Protein AF-0000000075972725 (afdb_homodimer)

InterPro domains:
  IPR004045 Glutathione S-transferase, N-terminal [PF13417] (5-80)
  IPR004045 Glutathione S-transferase, N-terminal [PS50404] (1-82)
  IPR004046 Glutathione S-transferase, C-terminal [PF00043] (128-189)
  IPR010987 Glutathione S-transferase, C-terminal-like [PS50405] (88-218)
  IPR036249 Thioredoxin-like superfamily [SSF52833] (1-87)
  IPR036282 Glutathione S-transferase, C-terminal domain superfamily [SSF47616] (81-191)
  IPR040079 Glutathione transferase family [SFLDS00019] (1-216)

pLDDT: mean 97.13, std 4.06, range [59.38, 98.94]

Solvent-accessible surface area (backbone atoms only — not comparable to full-atom values): 22441 Å² total; per-residue (Å²): 128,72,34,34,31,35,28,43,67,48,39,36,47,29,19,16,36,40,31,45,29,42,66,61,71,52,65,67,44,75,38,82,45,51,66,92,77,42,46,37,69,34,70,73,41,32,74,71,34,79,81,43,64,66,24,34,38,34,56,88,95,43,70,45,48,50,36,71,21,43,41,51,27,49,45,63,66,63,41,93,61,46,70,49,60,44,80,53,38,70,63,28,25,44,34,44,25,47,43,49,41,30,51,52,45,47,42,48,40,45,49,63,48,40,42,44,24,71,76,65,67,37,48,65,79,54,70,66,44,52,50,52,40,51,52,46,48,50,51,52,34,58,51,21,60,97,33,74,22,65,66,32,84,52,70,34,57,38,43,34,49,42,46,30,40,47,59,54,40,35,74,78,56,68,41,75,89,80,32,58,52,47,44,53,36,54,51,48,44,60,72,65,42,53,55,29,57,75,24,37,48,52,18,45,53,51,34,47,50,53,51,51,54,28,51,61,59,120,129,73,34,35,32,35,28,43,65,47,37,36,46,27,20,16,36,41,30,46,29,43,67,60,72,52,65,66,45,76,39,82,46,51,64,92,76,43,46,39,70,34,72,73,41,32,73,71,33,79,82,42,64,65,25,33,38,35,56,85,93,42,71,45,50,50,38,72,20,43,41,50,27,50,44,63,66,64,40,93,63,46,69,49,59,43,79,53,38,69,62,28,24,43,33,44,26,49,42,48,40,30,51,51,45,48,41,48,39,44,49,62,48,40,41,46,23,72,76,65,67,36,48,68,78,52,69,65,44,52,51,52,41,50,52,45,46,52,53,52,33,57,51,21,60,95,33,73,21,67,65,32,84,53,70,34,56,38,42,34,50,43,48,31,40,49,59,54,40,35,74,79,56,69,41,74,89,79,30,59,53,47,45,52,36,54,50,48,44,62,72,66,41,53,54,30,57,75,25,37,47,53,18,45,53,49,35,47,51,52,50,51,54,28,51,61,59,121

Nearest PDB structures (foldseek):
  3zmk-assembly2_D  TM=9.705E-01  e=1.429E-19  Anopheles funestus
  4gsn-assembly2_D  TM=9.694E-01  e=3.389E-19  Anopheles gambiae
  3ay8-assembly1_A-2  TM=9.351E-01  e=3.730E-19  Bombyx mori
  9f7k-assembly1_B  TM=9.572E-01  e=1.365E-17  Drosophila melanogaster American nodavirus (ANV) SW-2009a
  7ebt-assembly2_B  TM=9.339E-01  e=1.240E-17  Aedes aegypti

Secondary structure (DSSP, 8-state):
-PEEEEE-TT-HHHHHHHHHHHHHT--EEEEE--TTTTGGGSHHHHHH-TT--S-EEEETTEEEESHHHHHHHHHHHH-SSSSSS--SHHHHHHHHHHHHHIIIIIHHHHHHHHHHHHTS---S--HHHHHHHHHHHHHHHHHHTT-SBTTBSS--HHHHHHHHHHHHHHHHS--TTT-HHHHHHHHHHHHHSTTHIIIIIHHHHHHHHHHHHHHH--/-PEEEEE-TT-HHHHHHHHHHHHHT--EEEEE--TTTTGGGSHHHHHH-TT--S-EEEETTEEEESHHHHHHHHHHHH-SSSSSS--SHHHHHHHHHHHHHIIIIIHHHHHHHHHHHHTS------HHHHHHHHHHHHHHHHHHTT-SBTTBSS--HHHHHHHHHHHHHHHHS--TTT-HHHHHHHHHHHHHSTTHIIIIIHHHHHHHHHHHHHHH--

Organism: Ladona fulva (NCBI:txid123851)

Sequence (436 aa):
MPLDLYYLDASPPVRAVLLAGKALGLEFNLKIVDLFKKEHMSPEYLKLNPQHSVPTLVDDDFTIWDSHAIVGYLVTKYGEDDSLYPKEARARAIVDQRLHFDTGTLFPRLRNITYPLIFLGNPVISNEAKRDVEEAYQYLETFLDGHDWVAGDHITIADFCCVSTTSSLDVLVPTANRFPNISAWLARCQENMVGYAAANQAGLDTFAKVVQSALSKKMPLDLYYLDASPPVRAVLLAGKALGLEFNLKIVDLFKKEHMSPEYLKLNPQHSVPTLVDDDFTIWDSHAIVGYLVTKYGEDDSLYPKEARARAIVDQRLHFDTGTLFPRLRNITYPLIFLGNPVISNEAKRDVEEAYQYLETFLDGHDWVAGDHITIADFCCVSTTSSLDVLVPTANRFPNISAWLARCQENMVGYAAANQAGLDTFAKVVQSALSKK

Foldseek 3Di:
DAKEWEDDLLDLLQLLLLLLCLQLVGDYPYDYQDVVVPSLVDPVNCVLPVVSDDTWIDDPPDIDDDSLVNSVVCCVVRNPDCQQAHPPPVLNVLLVVLSVLLVPQLQVLVCVQCCCLQPVLDLDGDPVSLVSNVVSLVVQLVCQVVELANSHPGHYSSRSNNLSSVLLVCLVHNPPPPRVSVVNSNVVCCPPRRCCCPSRVVSSVVNSVSSVVSNPSD/DAKEWEDDLLDLLQLLLLLLCLQLVHDYDYDYQDVVVPSLVDPVNCVLPVVSDDTWIDDPPDIDDDSLVNSVVCCVVRNPDCQQAHPPPVLNVLLVVLSVLLVPQLQVLVCVQCCCLQPVLDLDGDPVSLVSNVVSLVVQLVCQVVELANSHPGHYSSRSNNLSSVLLVCLVHNPPPPRVSVVNSNVCCCVPRRCCCPSRVVSSVVNSVSSVVSNPSD

Radius of gyration: 20.85 Å; Cα contacts (8 Å, |Δi|>4): 727; chains: 2; bounding box: 53×58×51 Å

Structure (mmCIF, N/CA/C/O backbone):
data_AF-0000000075972725-model_v1
#
loop_
_entity.id
_entity.type
_entity.pdbx_description
1 polymer 'Glutathione transferase'
#
loop_
_atom_site.group_PDB
_atom_site.id
_atom_site.type_symbol
_atom_site.label_atom_id
_atom_site.label_alt_id
_atom_site.label_comp_id
_atom_site.label_asym_id
_atom_site.label_entity_id
_atom_site.label_seq_id
_atom_site.pdbx_PDB_ins_code
_atom_site.Cartn_x
_atom_site.Cartn_y
_atom_site.Cartn_z
_atom_site.occupancy
_atom_site.B_iso_or_equiv
_atom_site.auth_seq_id
_atom_site.auth_comp_id
_atom_site.auth_asym_id
_atom_site.auth_atom_id
_atom_site.pdbx_PDB_model_num
ATOM 1 N N . MET A 1 1 ? -8.672 -27.516 10.047 1 67.25 1 MET A N 1
ATOM 2 C CA . MET A 1 1 ? -9.086 -26.609 11.109 1 67.25 1 MET A CA 1
ATOM 3 C C . MET A 1 1 ? -9.516 -25.25 10.539 1 67.25 1 MET A C 1
ATOM 5 O O . MET A 1 1 ? -9.008 -24.828 9.5 1 67.25 1 MET A O 1
ATOM 9 N N . PRO A 1 2 ? -10.594 -24.641 11.156 1 82.44 2 PRO A N 1
ATOM 10 C CA . PRO A 1 2 ? -11.07 -23.406 10.531 1 82.44 2 PRO A CA 1
ATOM 11 C C . PRO A 1 2 ? -10.039 -22.281 10.602 1 82.44 2 PRO A C 1
ATOM 13 O O . PRO A 1 2 ? -9.172 -22.281 11.484 1 82.44 2 PRO A O 1
ATOM 16 N N . LEU A 1 3 ? -9.828 -21.438 9.586 1 96.81 3 LEU A N 1
ATOM 17 C CA . LEU A 1 3 ? -9.07 -20.188 9.555 1 96.81 3 LEU A CA 1
ATOM 18 C C . LEU A 1 3 ? -9.656 -19.172 10.531 1 96.81 3 LEU A C 1
ATOM 20 O O . LEU A 1 3 ? -10.844 -18.828 10.445 1 96.81 3 LEU A O 1
ATOM 24 N N . ASP A 1 4 ? -8.852 -18.719 11.531 1 98.62 4 ASP A N 1
ATOM 25 C CA . ASP A 1 4 ? -9.328 -17.641 12.391 1 98.62 4 ASP A CA 1
ATOM 26 C C . ASP A 1 4 ? -9.156 -16.281 11.719 1 98.62 4 ASP A C 1
ATOM 28 O O . ASP A 1 4 ? -8.094 -15.977 11.18 1 98.62 4 ASP A O 1
ATOM 32 N N . LEU A 1 5 ? -10.203 -15.523 11.742 1 98.75 5 LEU A N 1
ATOM 33 C CA . LEU A 1 5 ? -10.156 -14.156 11.242 1 98.75 5 LEU A CA 1
ATOM 34 C C . LEU A 1 5 ? -10.609 -13.164 12.305 1 98.75 5 LEU A C 1
ATOM 36 O O . LEU A 1 5 ? -11.773 -13.188 12.719 1 98.75 5 LEU A O 1
ATOM 40 N N . TYR A 1 6 ? -9.688 -12.406 12.828 1 98.81 6 TYR A N 1
ATOM 41 C CA . TYR A 1 6 ? -10.016 -11.289 13.703 1 98.81 6 TYR A CA 1
ATOM 42 C C . TYR A 1 6 ? -10.57 -10.117 12.898 1 98.81 6 TYR A C 1
ATOM 44 O O . TYR A 1 6 ? -9.93 -9.641 11.961 1 98.81 6 TYR A O 1
ATOM 52 N N . TYR A 1 7 ? -11.781 -9.68 13.266 1 98.12 7 TYR A N 1
ATOM 53 C CA . TYR A 1 7 ? -12.484 -8.82 12.32 1 98.12 7 TYR A CA 1
ATOM 54 C C . TYR A 1 7 ? -13.375 -7.82 13.055 1 98.12 7 TYR A C 1
ATOM 56 O O . TYR A 1 7 ? -13.609 -7.961 14.258 1 98.12 7 TYR A O 1
ATOM 64 N N . LEU A 1 8 ? -13.711 -6.809 12.375 1 97.69 8 LEU A N 1
ATOM 65 C CA . LEU A 1 8 ? -14.828 -5.906 12.641 1 97.69 8 LEU A CA 1
ATOM 66 C C . LEU A 1 8 ? -15.695 -5.727 11.398 1 97.69 8 LEU A C 1
ATOM 68 O O . LEU A 1 8 ? -15.195 -5.324 10.344 1 97.69 8 LEU A O 1
ATOM 72 N N . ASP A 1 9 ? -16.938 -5.996 11.406 1 94.31 9 ASP A N 1
ATOM 73 C CA . ASP A 1 9 ? -17.828 -6.172 10.273 1 94.31 9 ASP A CA 1
ATOM 74 C C . ASP A 1 9 ? -17.812 -4.949 9.359 1 94.31 9 ASP A C 1
ATOM 76 O O . ASP A 1 9 ? -17.844 -5.086 8.133 1 94.31 9 ASP A O 1
ATOM 80 N N . ALA A 1 10 ? -17.766 -3.744 9.953 1 96.81 10 ALA A N 1
ATOM 81 C CA . ALA A 1 10 ? -17.891 -2.5 9.203 1 96.81 10 ALA A CA 1
ATOM 82 C C . ALA A 1 10 ? -16.594 -2.184 8.461 1 96.81 10 ALA A C 1
ATOM 84 O O . ALA A 1 10 ? -16.562 -1.322 7.578 1 96.81 10 ALA A O 1
ATOM 85 N N . SER A 1 11 ? -15.516 -2.854 8.852 1 97.88 11 SER A N 1
ATOM 86 C CA . SER A 1 11 ? -14.188 -2.535 8.336 1 97.88 11 SER A CA 1
ATOM 87 C C . SER A 1 11 ? -14.062 -2.926 6.867 1 97.88 11 SER A C 1
ATOM 89 O O . SER A 1 11 ? -14.188 -4.102 6.52 1 97.88 11 SER A O 1
ATOM 91 N N . PRO A 1 12 ? -13.719 -1.984 5.988 1 98.69 12 PRO A N 1
ATOM 92 C CA . PRO A 1 12 ? -13.562 -2.305 4.566 1 98.69 12 PRO A CA 1
ATOM 93 C C . PRO A 1 12 ? -12.453 -3.326 4.312 1 98.69 12 PRO A C 1
ATOM 95 O O . PRO A 1 12 ? -12.656 -4.285 3.561 1 98.69 12 PRO A O 1
ATOM 98 N N . PRO A 1 13 ? -11.281 -3.236 4.98 1 98.81 13 PRO A N 1
ATOM 99 C CA . PRO A 1 13 ? -10.258 -4.262 4.781 1 98.81 13 PRO A CA 1
ATOM 100 C C . PRO A 1 13 ? -10.734 -5.656 5.18 1 98.81 13 PRO A C 1
ATOM 102 O O . PRO A 1 13 ? -10.359 -6.648 4.547 1 98.81 13 PRO A O 1
ATOM 105 N N . VAL A 1 14 ? -11.547 -5.758 6.219 1 98.81 14 VAL A N 1
ATOM 106 C CA . VAL A 1 14 ? -12.102 -7.043 6.625 1 98.81 14 VAL A CA 1
ATOM 107 C C . VAL A 1 14 ? -13.008 -7.59 5.527 1 98.81 14 VAL A C 1
ATOM 109 O O . VAL A 1 14 ? -12.922 -8.766 5.168 1 98.81 14 VAL A O 1
ATOM 112 N N . ARG A 1 15 ? -13.828 -6.758 4.98 1 98.94 15 ARG A N 1
ATOM 113 C CA . ARG A 1 15 ? -14.789 -7.172 3.963 1 98.94 15 ARG A CA 1
ATOM 114 C C . ARG A 1 15 ? -14.078 -7.66 2.703 1 98.94 15 ARG A C 1
ATOM 116 O O . ARG A 1 15 ? -14.555 -8.57 2.025 1 98.94 15 ARG A O 1
ATOM 123 N N . ALA A 1 16 ? -12.953 -7.066 2.363 1 98.94 16 ALA A N 1
ATOM 124 C CA . ALA A 1 16 ? -12.141 -7.57 1.256 1 98.94 16 ALA A CA 1
ATOM 125 C C . ALA A 1 16 ? -11.742 -9.023 1.483 1 98.94 16 ALA A C 1
ATOM 127 O O . ALA A 1 16 ? -11.828 -9.852 0.57 1 98.94 16 ALA A O 1
ATOM 128 N N . VAL A 1 17 ? -11.312 -9.367 2.705 1 98.94 17 VAL A N 1
ATOM 129 C CA . VAL A 1 17 ? -10.875 -10.719 3.041 1 98.94 17 VAL A CA 1
ATOM 130 C C . VAL A 1 17 ? -12.062 -11.672 3.023 1 98.94 17 VAL A C 1
ATOM 132 O O . VAL A 1 17 ? -11.953 -12.805 2.559 1 98.94 17 VAL A O 1
ATOM 135 N N . LEU A 1 18 ? -13.203 -11.195 3.504 1 98.88 18 LEU A N 1
ATOM 136 C CA . LEU A 1 18 ? -14.414 -12.023 3.479 1 98.88 18 LEU A CA 1
ATOM 137 C C . LEU A 1 18 ? -14.828 -12.336 2.045 1 98.88 18 LEU A C 1
ATOM 139 O O . LEU A 1 18 ? -15.227 -13.461 1.741 1 98.88 18 LEU A O 1
ATOM 143 N N . LEU A 1 19 ? -14.734 -11.359 1.144 1 98.88 19 LEU A N 1
ATOM 144 C CA . LEU A 1 19 ? -15.039 -11.586 -0.266 1 98.88 19 LEU A CA 1
ATOM 145 C C . LEU A 1 19 ? -14.109 -12.648 -0.854 1 98.88 19 LEU A C 1
ATOM 147 O O . LEU A 1 19 ? -14.57 -13.539 -1.568 1 98.88 19 LEU A O 1
ATOM 151 N N . ALA A 1 20 ? -12.828 -12.539 -0.563 1 98.81 20 ALA A N 1
ATOM 152 C CA . ALA A 1 20 ? -11.875 -13.547 -1.026 1 98.81 20 ALA A CA 1
ATOM 153 C C . ALA A 1 20 ? -12.234 -14.93 -0.493 1 98.81 20 ALA A C 1
ATOM 155 O O . ALA A 1 20 ? -12.18 -15.914 -1.228 1 98.81 20 ALA A O 1
ATOM 156 N N . GLY A 1 21 ? -12.578 -14.984 0.821 1 98.38 21 GLY A N 1
ATOM 157 C CA . GLY A 1 21 ? -12.992 -16.25 1.402 1 98.38 21 GLY A CA 1
ATOM 158 C C . GLY A 1 21 ? -14.172 -16.891 0.681 1 98.38 21 GLY A C 1
ATOM 159 O O . GLY A 1 21 ? -14.156 -18.078 0.386 1 98.38 21 GLY A O 1
ATOM 160 N N . LYS A 1 22 ? -15.156 -16.094 0.387 1 98.56 22 LYS A N 1
ATOM 161 C CA . LYS A 1 22 ? -16.328 -16.594 -0.325 1 98.56 22 LYS A CA 1
ATOM 162 C C . LYS A 1 22 ? -15.945 -17.109 -1.705 1 98.56 22 LYS A C 1
ATOM 164 O O . LYS A 1 22 ? -16.391 -18.188 -2.105 1 98.56 22 LYS A O 1
ATOM 169 N N . ALA A 1 23 ? -15.164 -16.406 -2.395 1 98.5 23 ALA A N 1
ATOM 170 C CA . ALA A 1 23 ? -14.742 -16.797 -3.736 1 98.5 23 ALA A CA 1
ATOM 171 C C . ALA A 1 23 ? -14 -18.125 -3.711 1 98.5 23 ALA A C 1
ATOM 173 O O . ALA A 1 23 ? -14.07 -18.906 -4.668 1 98.5 23 ALA A O 1
ATOM 174 N N . LEU A 1 24 ? -13.312 -18.406 -2.631 1 98.19 24 LEU A N 1
ATOM 175 C CA . LEU A 1 24 ? -12.461 -19.594 -2.523 1 98.19 24 LEU A CA 1
ATOM 176 C C . LEU A 1 24 ? -13.195 -20.719 -1.825 1 98.19 24 LEU A C 1
ATOM 178 O O . LEU A 1 24 ? -12.656 -21.828 -1.678 1 98.19 24 LEU A O 1
ATOM 182 N N . GLY A 1 25 ? -14.398 -20.438 -1.362 1 97.38 25 GLY A N 1
ATOM 183 C CA . GLY A 1 25 ? -15.156 -21.438 -0.629 1 97.38 25 GLY A CA 1
ATOM 184 C C . GLY A 1 25 ? -14.602 -21.703 0.756 1 97.38 25 GLY A C 1
ATOM 185 O O . GLY A 1 25 ? -14.703 -22.828 1.261 1 97.38 25 GLY A O 1
ATOM 186 N N . LEU A 1 26 ? -13.992 -20.703 1.381 1 97.75 26 LEU A N 1
ATOM 187 C CA . LEU A 1 26 ? -13.391 -20.859 2.699 1 97.75 26 LEU A CA 1
ATOM 188 C C . LEU A 1 26 ? -14.336 -20.391 3.793 1 97.75 26 LEU A C 1
ATOM 190 O O . LEU A 1 26 ? -15.102 -19.453 3.59 1 97.75 26 LEU A O 1
ATOM 194 N N . GLU A 1 27 ? -14.289 -21 4.887 1 95.44 27 GLU A N 1
ATOM 195 C CA . GLU A 1 27 ? -15 -20.594 6.09 1 95.44 27 GLU A CA 1
ATOM 196 C C . GLU A 1 27 ? -14.039 -20.094 7.16 1 95.44 27 GLU A C 1
ATOM 198 O O . GLU A 1 27 ? -12.984 -20.688 7.391 1 95.44 27 GLU A O 1
ATOM 203 N N . PHE A 1 28 ? -14.414 -19 7.734 1 98.12 28 PHE A N 1
ATOM 204 C CA . PHE A 1 28 ? -13.586 -18.406 8.781 1 98.12 28 PHE A CA 1
ATOM 205 C C . PHE A 1 28 ? -14.227 -18.609 10.148 1 98.12 28 PHE A C 1
ATOM 207 O O . PHE A 1 28 ? -15.453 -18.562 10.281 1 98.12 28 PHE A O 1
ATOM 214 N N . ASN A 1 29 ? -13.43 -18.938 11.078 1 98.38 29 ASN A N 1
ATOM 215 C CA . ASN A 1 29 ? -13.797 -18.719 12.477 1 98.38 29 ASN A CA 1
ATOM 216 C C . ASN A 1 29 ? -13.617 -17.266 12.875 1 98.38 29 ASN A C 1
ATOM 218 O O . ASN A 1 29 ? -12.5 -16.812 13.141 1 98.38 29 ASN A O 1
ATOM 222 N N . LEU A 1 30 ? -14.719 -16.531 12.922 1 97.94 30 LEU A N 1
ATOM 223 C CA . LEU A 1 30 ? -14.68 -15.078 13.094 1 97.94 30 LEU A CA 1
ATOM 224 C C . LEU A 1 30 ? -14.508 -14.711 14.57 1 97.94 30 LEU A C 1
ATOM 226 O O . LEU A 1 30 ? -15.234 -15.219 15.43 1 97.94 30 LEU A O 1
ATOM 230 N N . LYS A 1 31 ? -13.562 -13.883 14.859 1 98 31 LYS A N 1
ATOM 231 C CA . LYS A 1 31 ? -13.273 -13.359 16.188 1 98 31 LYS A CA 1
ATOM 232 C C . LYS A 1 31 ? -13.375 -11.844 16.219 1 98 31 LYS A C 1
ATOM 234 O O . LYS A 1 31 ? -12.484 -11.148 15.719 1 98 31 LYS A O 1
ATOM 239 N N . ILE A 1 32 ? -14.32 -11.344 16.891 1 97.94 32 ILE A N 1
ATOM 240 C CA . ILE A 1 32 ? -14.609 -9.914 16.859 1 97.94 32 ILE A CA 1
ATOM 241 C C . ILE A 1 32 ? -13.539 -9.148 17.641 1 97.94 32 ILE A C 1
ATOM 243 O O . ILE A 1 32 ? -13.102 -9.609 18.703 1 97.94 32 ILE A O 1
ATOM 247 N N . VAL A 1 33 ? -13.031 -8.109 17.094 1 98 33 VAL A N 1
ATOM 248 C CA . VAL A 1 33 ? -12.18 -7.121 17.75 1 98 33 VAL A CA 1
ATOM 249 C C . VAL A 1 33 ? -12.891 -5.77 17.797 1 98 33 VAL A C 1
ATOM 251 O O . VAL A 1 33 ? -13.016 -5.094 16.766 1 98 33 VAL A O 1
ATOM 254 N N . ASP A 1 34 ? -13.367 -5.332 18.984 1 95 34 ASP A N 1
ATOM 255 C CA . ASP A 1 34 ? -14.055 -4.051 19.141 1 95 34 ASP A CA 1
ATOM 256 C C . ASP A 1 34 ? -13.055 -2.898 19.203 1 95 34 ASP A C 1
ATOM 258 O O . ASP A 1 34 ? -12.453 -2.648 20.25 1 95 34 ASP A O 1
ATOM 262 N N . LEU A 1 35 ? -12.945 -2.148 18.156 1 93.31 35 LEU A N 1
ATOM 263 C CA . LEU A 1 35 ? -11.984 -1.059 18.078 1 93.31 35 LEU A CA 1
ATOM 264 C C . LEU A 1 35 ? -12.414 0.11 18.969 1 93.31 35 LEU A C 1
ATOM 266 O O . LEU A 1 35 ? -11.57 0.876 19.438 1 93.31 35 LEU A O 1
ATOM 270 N N . PHE A 1 36 ? -13.719 0.33 19.172 1 89.38 36 PHE A N 1
ATOM 271 C CA . PHE A 1 36 ? -14.219 1.413 20.016 1 89.38 36 PHE A CA 1
ATOM 272 C C . PHE A 1 36 ? -13.875 1.17 21.469 1 89.38 36 PHE A C 1
ATOM 274 O O . PHE A 1 36 ? -13.688 2.117 22.234 1 89.38 36 PHE A O 1
ATOM 281 N N . LYS A 1 37 ? -13.773 -0.062 21.844 1 94.75 37 LYS A N 1
ATOM 282 C CA . LYS A 1 37 ? -13.352 -0.427 23.188 1 94.75 37 LYS A CA 1
ATOM 283 C C . LYS A 1 37 ? -11.844 -0.648 23.25 1 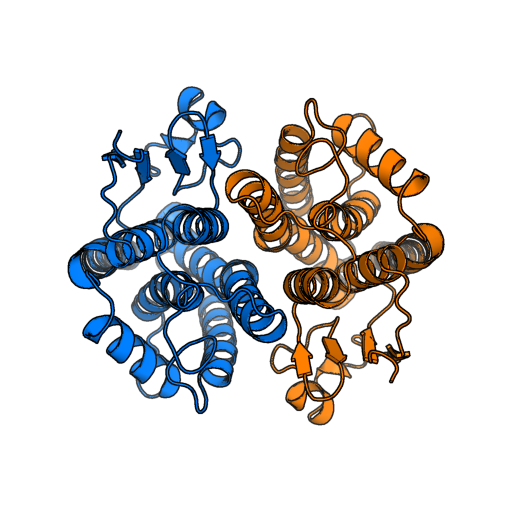94.75 37 LYS A C 1
ATOM 285 O O . LYS A 1 37 ? -11.328 -1.123 24.266 1 94.75 37 LYS A O 1
ATOM 290 N N . LYS A 1 38 ? -11.133 -0.476 22.156 1 96.12 38 LYS A N 1
ATOM 291 C CA . LYS A 1 38 ? -9.68 -0.538 22.031 1 96.12 38 LYS A CA 1
ATOM 292 C C . LYS A 1 38 ? -9.164 -1.956 22.266 1 96.12 38 LYS A C 1
ATOM 294 O O . LYS A 1 38 ? -8.07 -2.148 22.797 1 96.12 38 LYS A O 1
ATOM 299 N N . GLU A 1 39 ? -9.953 -2.912 21.922 1 97.81 39 GLU A N 1
ATOM 300 C CA . GLU A 1 39 ? -9.531 -4.301 22.062 1 97.81 39 GLU A CA 1
ATOM 301 C C . GLU A 1 39 ? -8.305 -4.602 21.203 1 97.81 39 GLU A C 1
ATOM 303 O O . GLU A 1 39 ? -7.512 -5.48 21.547 1 97.81 39 GLU A O 1
ATOM 308 N N . HIS A 1 40 ? -8.133 -3.848 20.125 1 97.56 40 HIS A N 1
ATOM 309 C CA . HIS A 1 40 ? -6.992 -4.023 19.234 1 97.56 40 HIS A CA 1
ATOM 310 C C . HIS A 1 40 ? -5.703 -3.535 19.891 1 97.56 40 HIS A C 1
ATOM 312 O O . HIS A 1 40 ? -4.609 -3.793 19.375 1 97.56 40 HIS A O 1
ATOM 318 N N . MET A 1 41 ? -5.836 -2.922 21.062 1 97.62 41 MET A N 1
ATOM 319 C CA . MET A 1 41 ? -4.66 -2.406 21.75 1 97.62 41 MET A CA 1
ATOM 320 C C . MET A 1 41 ? -4.301 -3.289 22.938 1 97.62 41 MET A C 1
ATOM 322 O O . MET A 1 41 ? -3.33 -3.014 23.656 1 97.62 41 MET A O 1
ATOM 326 N N . SER A 1 42 ? -5.051 -4.324 23.188 1 97.94 42 SER A N 1
ATOM 327 C CA . SER A 1 42 ? -4.73 -5.227 24.297 1 97.94 42 SER A CA 1
ATOM 328 C C . SER A 1 42 ? -3.391 -5.918 24.062 1 97.94 42 SER A C 1
ATOM 330 O O . SER A 1 42 ? -2.998 -6.168 22.922 1 97.94 42 SER A O 1
ATOM 332 N N . PRO A 1 43 ? -2.695 -6.266 25.141 1 97.62 43 PRO A N 1
ATOM 333 C CA . PRO A 1 43 ? -1.425 -6.98 25 1 97.62 43 PRO A CA 1
ATOM 334 C C . PRO A 1 43 ? -1.563 -8.281 24.219 1 97.62 43 PRO A C 1
ATOM 336 O O . PRO A 1 43 ? -0.669 -8.633 23.438 1 97.62 43 PRO A O 1
ATOM 339 N N . GLU A 1 44 ? -2.631 -8.93 24.438 1 97.25 44 GLU A N 1
ATOM 340 C CA . GLU A 1 44 ? -2.867 -10.188 23.734 1 97.25 44 GLU A CA 1
ATOM 341 C C . GLU A 1 44 ? -2.979 -9.969 22.234 1 97.25 44 GLU A C 1
ATOM 343 O O . GLU A 1 44 ? -2.398 -10.727 21.453 1 97.25 44 GLU A O 1
ATOM 348 N N . TYR A 1 45 ? -3.727 -8.961 21.797 1 98.31 45 TYR A N 1
ATOM 349 C CA . TYR A 1 45 ? -3.893 -8.703 20.375 1 98.31 45 TYR A CA 1
ATOM 350 C C . TYR A 1 45 ? -2.605 -8.164 19.766 1 98.31 45 TYR A C 1
ATOM 352 O O . TYR A 1 45 ? -2.26 -8.492 18.625 1 98.31 45 TYR A O 1
ATOM 360 N N . LEU A 1 46 ? -1.884 -7.332 20.531 1 97.62 46 LEU A N 1
ATOM 361 C CA . LEU A 1 46 ? -0.642 -6.742 20.047 1 97.62 46 LEU A CA 1
ATOM 362 C C . LEU A 1 46 ? 0.415 -7.816 19.812 1 97.62 46 LEU A C 1
ATOM 364 O O . LEU A 1 46 ? 1.281 -7.66 18.953 1 97.62 46 LEU A O 1
ATOM 368 N N . LYS A 1 47 ? 0.344 -8.914 20.5 1 96.25 47 LYS A N 1
ATOM 369 C CA . LYS A 1 47 ? 1.235 -10.047 20.266 1 96.25 47 LYS A CA 1
ATOM 370 C C . LYS A 1 47 ? 0.927 -10.711 18.922 1 96.25 47 LYS A C 1
ATOM 372 O O . LYS A 1 47 ? 1.821 -11.266 18.281 1 96.25 47 LYS A O 1
ATOM 377 N N . LEU A 1 48 ? -0.346 -10.641 18.547 1 96.81 48 LEU A N 1
ATOM 378 C CA . LEU A 1 48 ? -0.786 -11.227 17.281 1 96.81 48 LEU A CA 1
ATOM 379 C C . LEU A 1 48 ? -0.459 -10.312 16.109 1 96.81 48 LEU A C 1
ATOM 381 O O . LEU A 1 48 ? 0.053 -10.766 15.094 1 96.81 48 LEU A O 1
ATOM 385 N N . ASN A 1 49 ? -0.736 -9.062 16.312 1 98.31 49 ASN A N 1
ATOM 386 C CA . ASN A 1 49 ? -0.555 -8.031 15.297 1 98.31 49 ASN A CA 1
ATOM 387 C C . ASN A 1 49 ? -0.02 -6.734 15.898 1 98.31 49 ASN A C 1
ATOM 389 O O . ASN A 1 49 ? -0.795 -5.863 16.297 1 98.31 49 ASN A O 1
ATOM 393 N N . PRO A 1 50 ? 1.288 -6.535 15.805 1 97.69 50 PRO A N 1
ATOM 394 C CA . PRO A 1 50 ? 1.903 -5.355 16.422 1 97.69 50 PRO A CA 1
ATOM 395 C C . PRO A 1 50 ? 1.435 -4.047 15.789 1 97.69 50 PRO A C 1
ATOM 397 O O . PRO A 1 50 ? 1.586 -2.98 16.391 1 97.69 50 PRO A O 1
ATOM 400 N N . GLN A 1 51 ? 0.856 -4.121 14.594 1 98.12 51 GLN A N 1
ATOM 401 C CA . GLN A 1 51 ? 0.328 -2.914 13.961 1 98.12 51 GLN A CA 1
ATOM 402 C C . GLN A 1 51 ? -1.111 -2.652 14.398 1 98.12 51 GLN A C 1
ATOM 404 O O . GLN A 1 51 ? -1.703 -1.638 14.023 1 98.12 51 GLN A O 1
ATOM 409 N N . HIS A 1 52 ? -1.703 -3.578 15.156 1 98.06 52 HIS A N 1
ATOM 410 C CA . HIS A 1 52 ? -2.951 -3.42 15.898 1 98.06 52 HIS A CA 1
ATOM 411 C C . HIS A 1 52 ? -4.102 -3.066 14.961 1 98.06 52 HIS A C 1
ATOM 413 O O . HIS A 1 52 ? -4.922 -2.201 15.281 1 98.06 52 HIS A O 1
ATOM 419 N N . SER A 1 53 ? -4.078 -3.59 13.766 1 97.44 53 SER A N 1
ATOM 420 C CA . SER A 1 53 ? -5.148 -3.377 12.805 1 97.44 53 SER A CA 1
ATOM 421 C C . SER A 1 53 ? -6.02 -4.621 12.656 1 97.44 53 SER A C 1
ATOM 423 O O . SER A 1 53 ? -5.727 -5.664 13.25 1 97.44 53 SER A O 1
ATOM 425 N N . VAL A 1 54 ? -7.125 -4.527 12.07 1 98.12 54 VAL A N 1
ATOM 426 C CA . VAL A 1 54 ? -7.91 -5.629 11.523 1 98.12 54 VAL A CA 1
ATOM 427 C C . VAL A 1 54 ? -8 -5.496 10.008 1 98.12 54 VAL A C 1
ATOM 429 O O . VAL A 1 54 ? -7.945 -4.387 9.469 1 98.12 54 VAL A O 1
ATOM 432 N N . PRO A 1 55 ? -8.109 -6.605 9.281 1 98.69 55 PRO A N 1
ATOM 433 C CA . PRO A 1 55 ? -8.18 -8 9.711 1 98.69 55 PRO A CA 1
ATOM 434 C C . PRO A 1 55 ? -6.824 -8.57 10.109 1 98.69 55 PRO A C 1
ATOM 436 O O . PRO A 1 55 ? -5.785 -8.047 9.688 1 98.69 55 PRO A O 1
ATOM 439 N N . THR A 1 56 ? -6.82 -9.539 10.969 1 98.88 56 THR A N 1
ATOM 440 C CA . THR A 1 56 ? -5.703 -10.445 11.234 1 98.88 56 THR A CA 1
ATOM 441 C C . THR A 1 56 ? -6.125 -11.898 11.031 1 98.88 56 THR A C 1
ATOM 443 O O . THR A 1 56 ? -7.137 -12.336 11.578 1 98.88 56 THR A O 1
ATOM 446 N N . LEU A 1 57 ? -5.414 -12.625 10.203 1 98.88 57 LEU A N 1
ATOM 447 C CA . LEU A 1 57 ? -5.695 -14.031 9.914 1 98.88 57 LEU A CA 1
ATOM 448 C C . LEU A 1 57 ? -4.727 -14.945 10.656 1 98.88 57 LEU A C 1
ATOM 450 O O . LEU A 1 57 ? -3.521 -14.68 10.695 1 98.88 57 LEU A O 1
ATOM 454 N N . VAL A 1 58 ? -5.238 -15.953 11.289 1 98.62 58 VAL A N 1
ATOM 455 C CA . VAL A 1 58 ? -4.438 -17.031 11.867 1 98.62 58 VAL A CA 1
ATOM 456 C C . VAL A 1 58 ? -4.766 -18.344 11.172 1 98.62 58 VAL A C 1
ATOM 458 O O . VAL A 1 58 ? -5.898 -18.828 11.242 1 98.62 58 VAL A O 1
ATOM 461 N N . ASP A 1 59 ? -3.875 -18.859 10.414 1 98.06 59 ASP A N 1
ATOM 462 C CA . ASP A 1 59 ? -3.932 -20.156 9.742 1 98.06 59 ASP A CA 1
ATOM 463 C C . ASP A 1 59 ? -2.93 -21.141 10.352 1 98.06 59 ASP A C 1
ATOM 465 O O . ASP A 1 59 ? -1.779 -21.203 9.914 1 98.06 59 ASP A O 1
ATOM 469 N N . ASP A 1 60 ? -3.377 -21.906 11.312 1 95.06 60 ASP A N 1
ATOM 470 C CA . ASP A 1 60 ? -2.512 -22.781 12.102 1 95.06 60 ASP A CA 1
ATOM 471 C C . ASP A 1 60 ? -1.424 -21.984 12.812 1 95.06 60 ASP A C 1
ATOM 473 O O . ASP A 1 60 ? -1.723 -21.125 13.648 1 95.06 60 ASP A O 1
ATOM 477 N N . ASP A 1 61 ? -0.198 -22.141 12.422 1 95.88 61 ASP A N 1
ATOM 478 C CA . ASP A 1 61 ? 0.909 -21.484 13.117 1 95.88 61 ASP A CA 1
ATOM 479 C C . ASP A 1 61 ? 1.344 -20.219 12.383 1 95.88 61 ASP A C 1
ATOM 481 O O . ASP A 1 61 ? 2.393 -19.641 12.695 1 95.88 61 ASP A O 1
ATOM 485 N N . PHE A 1 62 ? 0.517 -19.859 11.477 1 97.75 62 PHE A N 1
ATOM 486 C CA . PHE A 1 62 ? 0.854 -18.688 10.664 1 97.75 62 PHE A CA 1
ATOM 487 C C . PHE A 1 62 ? -0.129 -17.547 10.914 1 97.75 62 PHE A C 1
ATOM 489 O O . PHE A 1 62 ? -1.342 -17.734 10.789 1 97.75 62 PHE A O 1
ATOM 496 N N . THR A 1 63 ? 0.385 -16.344 11.352 1 98.44 63 THR A N 1
ATOM 497 C CA . THR A 1 63 ? -0.411 -15.133 11.547 1 98.44 63 THR A CA 1
ATOM 498 C C . THR A 1 63 ? -0.02 -14.055 10.539 1 98.44 63 THR A C 1
ATOM 500 O O . THR A 1 63 ? 1.166 -13.781 10.344 1 98.44 63 THR A O 1
ATOM 503 N N . ILE A 1 64 ? -0.991 -13.516 9.906 1 98.62 64 ILE A N 1
ATOM 504 C CA . ILE A 1 64 ? -0.706 -12.484 8.914 1 98.62 64 ILE A CA 1
ATOM 505 C C . ILE A 1 64 ? -1.779 -11.398 8.969 1 98.62 64 ILE A C 1
ATOM 507 O O . ILE A 1 64 ? -2.955 -11.695 9.195 1 98.62 64 ILE A O 1
ATOM 511 N N . TRP A 1 65 ? -1.277 -10.188 8.93 1 98.06 65 TRP A N 1
ATOM 512 C CA . TRP A 1 65 ? -2.141 -9.023 8.766 1 98.06 65 TRP A CA 1
ATOM 513 C C . TRP A 1 65 ? -1.742 -8.219 7.535 1 98.06 65 TRP A C 1
ATOM 515 O O . TRP A 1 65 ? -0.768 -8.547 6.859 1 98.06 65 TRP A O 1
ATOM 525 N N . ASP A 1 66 ? -2.525 -7.156 7.414 1 95.44 66 ASP A N 1
ATOM 526 C CA . ASP A 1 66 ? -2.777 -6.352 6.223 1 95.44 66 ASP A CA 1
ATOM 527 C C . ASP A 1 66 ? -3.75 -7.051 5.281 1 95.44 66 ASP A C 1
ATOM 529 O O . ASP A 1 66 ? -3.492 -8.172 4.836 1 95.44 66 ASP A O 1
ATOM 533 N N . SER A 1 67 ? -4.859 -6.527 4.887 1 98.81 67 SER A N 1
ATOM 534 C CA . SER A 1 67 ? -5.902 -7.176 4.098 1 98.81 67 SER A CA 1
ATOM 535 C C . SER A 1 67 ? -5.383 -7.586 2.723 1 98.81 67 SER A C 1
ATOM 537 O O . SER A 1 67 ? -5.715 -8.664 2.225 1 98.81 67 SER A O 1
ATOM 539 N N . HIS A 1 68 ? -4.516 -6.812 2.119 1 98.88 68 HIS A N 1
ATOM 540 C CA . HIS A 1 68 ? -4 -7.098 0.785 1 98.88 68 HIS A CA 1
ATOM 541 C C . HIS A 1 68 ? -3.078 -8.312 0.797 1 98.88 68 HIS A C 1
ATOM 543 O O . HIS A 1 68 ? -3.129 -9.148 -0.112 1 98.88 68 HIS A O 1
ATOM 549 N N . ALA A 1 69 ? -2.227 -8.438 1.858 1 98.81 69 ALA A N 1
ATOM 550 C CA . ALA A 1 69 ? -1.375 -9.617 2.012 1 98.81 69 ALA A CA 1
ATOM 551 C C . ALA A 1 69 ? -2.205 -10.859 2.305 1 98.81 69 ALA A C 1
ATOM 553 O O . ALA A 1 69 ? -1.912 -11.945 1.796 1 98.81 69 ALA A O 1
ATOM 554 N N . ILE A 1 70 ? -3.252 -10.727 3.123 1 98.94 70 ILE A N 1
ATOM 555 C CA . ILE A 1 70 ? -4.102 -11.852 3.496 1 98.94 70 ILE A CA 1
ATOM 556 C C . ILE A 1 70 ? -4.789 -12.414 2.252 1 98.94 70 ILE A C 1
ATOM 558 O O . ILE A 1 70 ? -4.789 -13.633 2.031 1 98.94 70 ILE A O 1
ATOM 562 N N . VAL A 1 71 ? -5.391 -11.531 1.421 1 98.88 71 VAL A N 1
ATOM 563 C CA . VAL A 1 71 ? -6.121 -12.008 0.253 1 98.88 71 VAL A CA 1
ATOM 564 C C . VAL A 1 71 ? -5.16 -12.711 -0.708 1 98.88 71 VAL A C 1
ATOM 566 O O . VAL A 1 71 ? -5.5 -13.742 -1.29 1 98.88 71 VAL A O 1
ATOM 569 N N . GLY A 1 72 ? -3.961 -12.125 -0.873 1 98.75 72 GLY A N 1
ATOM 570 C CA . GLY A 1 72 ? -2.955 -12.789 -1.683 1 98.75 72 GLY A CA 1
ATOM 571 C C . GLY A 1 72 ? -2.564 -14.156 -1.145 1 98.75 72 GLY A C 1
ATOM 572 O O . GLY A 1 72 ? -2.443 -15.117 -1.906 1 98.75 72 GLY A O 1
ATOM 573 N N . TYR A 1 73 ? -2.365 -14.273 0.171 1 98.81 73 TYR A N 1
ATOM 574 C CA . TYR A 1 73 ? -2.021 -15.531 0.833 1 98.81 73 TYR A CA 1
ATOM 575 C C . TYR A 1 73 ? -3.098 -16.578 0.6 1 98.81 73 TYR A C 1
ATOM 577 O O . TYR A 1 73 ? -2.799 -17.703 0.188 1 98.81 73 TYR A O 1
ATOM 585 N N . LEU A 1 74 ? -4.359 -16.219 0.782 1 98.75 74 LEU A N 1
ATOM 586 C CA . LEU A 1 74 ? -5.48 -17.141 0.676 1 98.75 74 LEU A CA 1
ATOM 587 C C . LEU A 1 74 ? -5.59 -17.703 -0.739 1 98.75 74 LEU A C 1
ATOM 589 O O . LEU A 1 74 ? -5.75 -18.906 -0.923 1 98.75 74 LEU A O 1
ATOM 593 N N . VAL A 1 75 ? -5.461 -16.812 -1.721 1 98.44 75 VAL A N 1
ATOM 594 C CA . VAL A 1 75 ? -5.656 -17.266 -3.092 1 98.44 75 VAL A CA 1
ATOM 595 C C . VAL A 1 75 ? -4.469 -18.109 -3.531 1 98.44 75 VAL A C 1
ATOM 597 O O . VAL A 1 75 ? -4.629 -19.078 -4.285 1 98.44 75 VAL A O 1
ATOM 600 N N . THR A 1 76 ? -3.279 -17.766 -3.068 1 97.94 76 THR A N 1
ATOM 601 C CA . THR A 1 76 ? -2.09 -18.531 -3.424 1 97.94 76 THR A CA 1
ATOM 602 C C . THR A 1 76 ? -2.141 -19.922 -2.801 1 97.94 76 THR A C 1
ATOM 604 O O . THR A 1 76 ? -1.792 -20.906 -3.449 1 97.94 76 THR A O 1
ATOM 607 N N . LYS A 1 77 ? -2.582 -20.031 -1.604 1 97.56 77 LYS A N 1
ATOM 608 C CA . LYS A 1 77 ? -2.557 -21.297 -0.863 1 97.56 77 LYS A CA 1
ATOM 609 C C . LYS A 1 77 ? -3.768 -22.156 -1.205 1 97.56 77 LYS A C 1
ATOM 611 O O . LYS A 1 77 ? -3.648 -23.375 -1.338 1 97.56 77 LYS A O 1
ATOM 616 N N . TYR A 1 78 ? -4.91 -21.547 -1.371 1 97.25 78 TYR A N 1
ATOM 617 C CA . TYR A 1 78 ? -6.148 -22.312 -1.395 1 97.25 78 TYR A CA 1
ATOM 618 C C . TYR A 1 78 ? -6.82 -22.219 -2.76 1 97.25 78 TYR A C 1
ATOM 620 O O . TYR A 1 78 ? -7.789 -22.938 -3.027 1 97.25 78 TYR A O 1
ATOM 628 N N . GLY A 1 79 ? -6.332 -21.328 -3.621 1 96.88 79 GLY A N 1
ATOM 629 C CA . GLY A 1 79 ? -6.949 -21.172 -4.93 1 96.88 79 GLY A CA 1
ATOM 630 C C . GLY A 1 79 ? -6.75 -22.375 -5.832 1 96.88 79 GLY A C 1
ATOM 631 O O . GLY A 1 79 ? -5.723 -23.062 -5.754 1 96.88 79 GLY A O 1
ATOM 632 N N . GLU A 1 80 ? -7.672 -22.609 -6.793 1 95.75 80 GLU A N 1
ATOM 633 C CA . GLU A 1 80 ? -7.629 -23.75 -7.684 1 95.75 80 GLU A CA 1
ATOM 634 C C . GLU A 1 80 ? -6.859 -23.438 -8.961 1 95.75 80 GLU A C 1
ATOM 636 O O . GLU A 1 80 ? -6.398 -24.344 -9.664 1 95.75 80 GLU A O 1
ATOM 641 N N . ASP A 1 81 ? -6.84 -22.156 -9.297 1 95.44 81 ASP A N 1
ATOM 642 C CA . ASP A 1 81 ? -6.137 -21.703 -10.492 1 95.44 81 ASP A CA 1
ATOM 643 C C . ASP A 1 81 ? -5.617 -20.281 -10.305 1 95.44 81 ASP A C 1
ATOM 645 O O . ASP A 1 81 ? -5.656 -19.734 -9.195 1 95.44 81 ASP A O 1
ATOM 649 N N . ASP A 1 82 ? -5.164 -19.703 -11.383 1 94.94 82 ASP A N 1
ATOM 650 C CA . ASP A 1 82 ? -4.473 -18.422 -11.273 1 94.94 82 ASP A CA 1
ATOM 651 C C . ASP A 1 82 ? -5.391 -17.266 -11.672 1 94.94 82 ASP A C 1
ATOM 653 O O . ASP A 1 82 ? -4.926 -16.156 -11.914 1 94.94 82 ASP A O 1
ATOM 657 N N . SER A 1 83 ? -6.637 -17.5 -11.773 1 96.62 83 SER A N 1
ATOM 658 C CA . SER A 1 83 ? -7.535 -16.5 -12.328 1 96.62 83 SER A CA 1
ATOM 659 C C . SER A 1 83 ? -7.66 -15.297 -11.398 1 96.62 83 SER A C 1
ATOM 661 O O . SER A 1 83 ? -7.633 -14.148 -11.852 1 96.62 83 SER A O 1
ATOM 663 N N . LEU A 1 84 ? -7.711 -15.562 -10.117 1 98.38 84 LEU A N 1
ATOM 664 C CA . LEU A 1 84 ? -7.906 -14.484 -9.156 1 98.38 84 LEU A CA 1
ATOM 665 C C . LEU A 1 84 ? -6.605 -13.727 -8.914 1 98.38 84 LEU A C 1
ATOM 667 O O . LEU A 1 84 ? -6.621 -12.586 -8.445 1 98.38 84 LEU A O 1
ATOM 671 N N . TYR A 1 85 ? -5.527 -14.398 -9.18 1 98.31 85 TYR A N 1
ATOM 672 C CA . TYR A 1 85 ? -4.211 -13.82 -8.945 1 98.31 85 TYR A CA 1
ATOM 673 C C . TYR A 1 85 ? -3.176 -14.398 -9.898 1 98.31 85 TYR A C 1
ATOM 675 O O . TYR A 1 85 ? -2.402 -15.281 -9.531 1 98.31 85 TYR A O 1
ATOM 683 N N . PRO A 1 86 ? -3.109 -13.812 -11.102 1 97.56 86 PRO A N 1
ATOM 684 C CA . PRO A 1 86 ? -2.268 -14.375 -12.164 1 97.56 86 PRO A CA 1
ATOM 685 C C . PRO A 1 86 ? -0.8 -14.484 -11.75 1 97.56 86 PRO A C 1
ATOM 687 O O . PRO A 1 86 ? -0.308 -13.656 -10.977 1 97.56 86 PRO A O 1
ATOM 690 N N . LYS A 1 87 ? -0.119 -15.477 -12.391 1 95.12 87 LYS A N 1
ATOM 691 C CA . LYS A 1 87 ? 1.3 -15.68 -12.109 1 95.12 87 LYS A CA 1
ATOM 692 C C . LYS A 1 87 ? 2.168 -15.047 -13.203 1 95.12 87 LYS A C 1
ATOM 694 O O . LYS A 1 87 ? 3.361 -14.82 -12.992 1 95.12 87 LYS A O 1
ATOM 699 N N . GLU A 1 88 ? 1.518 -14.859 -14.359 1 96.75 88 GLU A N 1
ATOM 700 C CA . GLU A 1 88 ? 2.23 -14.203 -15.453 1 96.75 88 GLU A CA 1
ATOM 701 C C . GLU A 1 88 ? 2.646 -12.789 -15.062 1 96.75 88 GLU A C 1
ATOM 703 O O . GLU A 1 88 ? 1.869 -12.047 -14.453 1 96.75 88 GLU A O 1
ATOM 708 N N . ALA A 1 89 ? 3.891 -12.422 -15.383 1 97.44 89 ALA A N 1
ATOM 709 C CA . ALA A 1 89 ? 4.559 -11.234 -14.852 1 97.44 89 ALA A CA 1
ATOM 710 C C . ALA A 1 89 ? 3.744 -9.977 -15.109 1 97.44 89 ALA A C 1
ATOM 712 O O . ALA A 1 89 ? 3.502 -9.188 -14.195 1 97.44 89 ALA A O 1
ATOM 713 N N . ARG A 1 90 ? 3.291 -9.773 -16.344 1 97.88 90 ARG A N 1
ATOM 714 C CA . ARG A 1 90 ? 2.582 -8.555 -16.688 1 97.88 90 ARG A CA 1
ATOM 715 C C . ARG A 1 90 ? 1.239 -8.469 -15.977 1 97.88 90 ARG A C 1
ATOM 717 O O . ARG A 1 90 ? 0.925 -7.453 -15.352 1 97.88 90 ARG A O 1
ATOM 724 N N . ALA A 1 91 ? 0.468 -9.547 -16.062 1 98.12 91 ALA A N 1
ATOM 725 C CA . ALA A 1 91 ? -0.854 -9.578 -15.438 1 98.12 91 ALA A CA 1
ATOM 726 C C . ALA A 1 91 ? -0.751 -9.406 -13.922 1 98.12 91 ALA A C 1
ATOM 728 O O . ALA A 1 91 ? -1.531 -8.664 -13.32 1 98.12 91 ALA A O 1
ATOM 729 N N . ARG A 1 92 ? 0.202 -10.023 -13.367 1 98.06 92 ARG A N 1
ATOM 730 C CA . ARG A 1 92 ? 0.434 -9.922 -11.93 1 98.06 92 ARG A CA 1
ATOM 731 C C . ARG A 1 92 ? 0.784 -8.492 -11.531 1 98.06 92 ARG A C 1
ATOM 733 O O . ARG A 1 92 ? 0.286 -7.984 -10.531 1 98.06 92 ARG A O 1
ATOM 740 N N . ALA A 1 93 ? 1.614 -7.895 -12.32 1 98.69 93 ALA A N 1
ATOM 741 C CA . ALA A 1 93 ? 2.051 -6.535 -12.016 1 98.69 93 ALA A CA 1
ATOM 742 C C . ALA A 1 93 ? 0.871 -5.57 -12 1 98.69 93 ALA A C 1
ATOM 744 O O . ALA A 1 93 ? 0.803 -4.676 -11.156 1 98.69 93 ALA A O 1
ATOM 745 N N . ILE A 1 94 ? -0.052 -5.75 -12.867 1 98.69 94 ILE A N 1
ATOM 746 C CA . ILE A 1 94 ? -1.219 -4.879 -12.93 1 98.69 94 ILE A CA 1
ATOM 747 C C . ILE A 1 94 ? -2.074 -5.074 -11.68 1 98.69 94 ILE A C 1
ATOM 749 O O . ILE A 1 94 ? -2.518 -4.102 -11.062 1 98.69 94 ILE A O 1
ATOM 753 N N . VAL A 1 95 ? -2.285 -6.32 -11.297 1 98.88 95 VAL A N 1
ATOM 754 C CA . VAL A 1 95 ? -3.057 -6.609 -10.094 1 98.88 95 VAL A CA 1
ATOM 755 C C . VAL A 1 95 ? -2.377 -5.98 -8.875 1 98.88 95 VAL A C 1
ATOM 757 O O . VAL A 1 95 ? -3.023 -5.301 -8.078 1 98.88 95 VAL A O 1
ATOM 760 N N . ASP A 1 96 ? -1.075 -6.164 -8.781 1 98.81 96 ASP A N 1
ATOM 761 C CA . ASP A 1 96 ? -0.326 -5.645 -7.641 1 98.81 96 ASP A CA 1
ATOM 762 C C . ASP A 1 96 ? -0.362 -4.117 -7.613 1 98.81 96 ASP A C 1
ATOM 764 O O . ASP A 1 96 ? -0.468 -3.512 -6.543 1 98.81 96 ASP A O 1
ATOM 768 N N . GLN A 1 97 ? -0.258 -3.557 -8.766 1 98.88 97 GLN A N 1
ATOM 769 C CA . GLN A 1 97 ? -0.354 -2.104 -8.852 1 98.88 97 GLN A CA 1
ATOM 770 C C . GLN A 1 97 ? -1.684 -1.605 -8.289 1 98.88 97 GLN A C 1
ATOM 772 O O . GLN A 1 97 ? -1.726 -0.597 -7.586 1 98.88 97 GLN A O 1
ATOM 777 N N . ARG A 1 98 ? -2.779 -2.295 -8.617 1 98.94 98 ARG A N 1
ATOM 778 C CA . ARG A 1 98 ? -4.102 -1.892 -8.148 1 98.94 98 ARG A CA 1
ATOM 779 C C . ARG A 1 98 ? -4.238 -2.121 -6.648 1 98.94 98 ARG A C 1
ATOM 781 O O . ARG A 1 98 ? -4.918 -1.359 -5.957 1 98.94 98 ARG A O 1
ATOM 788 N N . LEU A 1 99 ? -3.598 -3.182 -6.152 1 98.94 99 LEU A N 1
ATOM 789 C CA . LEU A 1 99 ? -3.588 -3.42 -4.711 1 98.94 99 LEU A CA 1
ATOM 790 C C . LEU A 1 99 ? -2.844 -2.307 -3.982 1 98.94 99 LEU A C 1
ATOM 792 O O . LEU A 1 99 ? -3.307 -1.816 -2.951 1 98.94 99 LEU A O 1
ATOM 796 N N . HIS A 1 100 ? -1.703 -1.898 -4.512 1 98.94 100 HIS A N 1
ATOM 797 C CA . HIS A 1 100 ? -0.952 -0.806 -3.904 1 98.94 100 HIS A CA 1
ATOM 798 C C . HIS A 1 100 ? -1.695 0.519 -4.043 1 98.94 100 HIS A C 1
ATOM 800 O O . HIS A 1 100 ? -1.612 1.378 -3.162 1 98.94 100 HIS A O 1
ATOM 806 N N . PHE A 1 101 ? -2.469 0.687 -5.18 1 98.94 101 PHE A N 1
ATOM 807 C CA . PHE A 1 101 ? -3.348 1.84 -5.328 1 98.94 101 PHE A CA 1
ATOM 808 C C . PHE A 1 101 ? -4.363 1.897 -4.195 1 98.94 101 PHE A C 1
ATOM 810 O O . PHE A 1 101 ? -4.59 2.959 -3.609 1 98.94 101 PHE A O 1
ATOM 817 N N . ASP A 1 102 ? -4.957 0.779 -3.879 1 98.94 102 ASP A N 1
ATOM 818 C CA . ASP A 1 102 ? -5.906 0.752 -2.771 1 98.94 102 ASP A CA 1
ATOM 819 C C . ASP A 1 102 ? -5.211 1.057 -1.445 1 98.94 102 ASP A C 1
ATOM 821 O O . ASP A 1 102 ? -5.676 1.897 -0.673 1 98.94 102 ASP A O 1
ATOM 825 N N . THR A 1 103 ? -4.082 0.469 -1.188 1 98.75 103 THR A N 1
ATOM 826 C CA . THR A 1 103 ? -3.342 0.617 0.061 1 98.75 103 THR A CA 1
ATOM 827 C C . THR A 1 103 ? -2.859 2.055 0.236 1 98.75 103 THR A C 1
ATOM 829 O O . THR A 1 103 ? -2.936 2.611 1.333 1 98.75 103 THR A O 1
ATOM 832 N N . GLY A 1 104 ? -2.395 2.611 -0.859 1 98.38 104 GLY A N 1
ATOM 833 C CA . GLY A 1 104 ? -1.65 3.855 -0.754 1 98.38 104 GLY A CA 1
ATOM 834 C C . GLY A 1 104 ? -2.467 5.074 -1.141 1 98.38 104 GLY A C 1
ATOM 835 O O . GLY A 1 104 ? -2.086 6.207 -0.837 1 98.38 104 GLY A O 1
ATOM 836 N N . THR A 1 105 ? -3.654 4.867 -1.779 1 98.56 105 THR A N 1
ATOM 837 C CA . THR A 1 105 ? -4.395 6.008 -2.307 1 98.56 105 THR A CA 1
ATOM 838 C C . THR A 1 105 ? -5.863 5.934 -1.901 1 98.56 105 THR A C 1
ATOM 840 O O . THR A 1 105 ? -6.363 6.809 -1.189 1 98.56 105 THR A O 1
ATOM 843 N N . LEU A 1 106 ? -6.605 4.875 -2.211 1 98.69 106 LEU A N 1
ATOM 844 C CA . LEU A 1 106 ? -8.039 4.785 -1.985 1 98.69 106 LEU A CA 1
ATOM 845 C C . LEU A 1 106 ? -8.352 4.695 -0.495 1 98.69 106 LEU A C 1
ATOM 847 O O . LEU A 1 106 ? -9.055 5.551 0.051 1 98.69 106 LEU A O 1
ATOM 851 N N . PHE A 1 107 ? -7.754 3.734 0.13 1 98.75 107 PHE A N 1
ATOM 852 C CA . PHE A 1 107 ? -8.094 3.465 1.522 1 98.75 107 PHE A CA 1
ATOM 853 C C . PHE A 1 107 ? -7.641 4.609 2.422 1 98.75 107 PHE A C 1
ATOM 855 O O . PHE A 1 107 ? -8.359 5.008 3.338 1 98.75 107 PHE A O 1
ATOM 862 N N . PRO A 1 108 ? -6.453 5.18 2.164 1 98.38 108 PRO A N 1
ATOM 863 C CA . PRO A 1 108 ? -6.074 6.332 2.982 1 98.38 108 PRO A CA 1
ATOM 864 C C . PRO A 1 108 ? -7.062 7.492 2.865 1 98.38 108 PRO A C 1
ATOM 866 O O . PRO A 1 108 ? -7.289 8.219 3.838 1 98.38 108 PRO A O 1
ATOM 869 N N . ARG A 1 109 ? -7.625 7.703 1.702 1 98.62 109 ARG A N 1
ATOM 870 C CA . ARG A 1 109 ? -8.617 8.766 1.546 1 98.62 109 ARG A CA 1
ATOM 871 C C . ARG A 1 109 ? -9.891 8.445 2.324 1 98.62 109 ARG A C 1
ATOM 873 O O . ARG A 1 109 ? -10.547 9.352 2.84 1 98.62 109 ARG A O 1
ATOM 880 N N . LEU A 1 110 ? -10.195 7.16 2.387 1 98.69 110 LEU A N 1
ATOM 881 C CA . LEU A 1 110 ? -11.312 6.734 3.223 1 98.69 110 LEU A CA 1
ATOM 882 C C . LEU A 1 110 ? -11.023 6.996 4.695 1 98.69 110 LEU A C 1
ATOM 884 O O . LEU A 1 110 ? -11.875 7.512 5.418 1 98.69 110 LEU A O 1
ATOM 888 N N . ARG A 1 111 ? -9.852 6.633 5.125 1 97.19 111 ARG A N 1
ATOM 889 C CA . ARG A 1 111 ? -9.469 6.871 6.512 1 97.19 111 ARG A CA 1
ATOM 890 C C . ARG A 1 111 ? -9.492 8.359 6.84 1 97.19 111 ARG A C 1
ATOM 892 O O . ARG A 1 111 ? -9.992 8.758 7.895 1 97.19 111 ARG A O 1
ATOM 899 N N . ASN A 1 112 ? -9.008 9.172 5.902 1 97.19 112 ASN A N 1
ATOM 900 C CA . ASN A 1 112 ? -8.898 10.609 6.129 1 97.19 112 ASN A CA 1
ATOM 901 C C . ASN A 1 112 ? -10.273 11.258 6.25 1 97.19 112 ASN A C 1
ATOM 903 O O . ASN A 1 112 ? -10.445 12.219 7 1 97.19 112 ASN A O 1
ATOM 907 N N . ILE A 1 113 ? -11.211 10.805 5.512 1 97.69 113 ILE A N 1
ATOM 908 C CA . ILE A 1 113 ? -12.531 11.43 5.512 1 97.69 113 ILE A CA 1
ATOM 909 C C . ILE A 1 113 ? -13.352 10.898 6.68 1 97.69 113 ILE A C 1
ATOM 911 O O . ILE A 1 113 ? -14.164 11.625 7.258 1 97.69 113 ILE A O 1
ATOM 915 N N . THR A 1 114 ? -13.109 9.656 7.191 1 97.31 114 THR A N 1
ATOM 916 C CA . THR A 1 114 ? -13.977 9.047 8.195 1 97.31 114 THR A CA 1
ATOM 917 C C . THR A 1 114 ? -13.406 9.25 9.594 1 97.31 114 THR A C 1
ATOM 919 O O . THR A 1 114 ? -14.156 9.32 10.57 1 97.31 114 THR A O 1
ATOM 922 N N . TYR A 1 115 ? -12.117 9.352 9.711 1 95.06 115 TYR A N 1
ATOM 923 C CA . TYR A 1 115 ? -11.492 9.398 11.023 1 95.06 115 TYR A CA 1
ATOM 924 C C . TYR A 1 115 ? -12 10.594 11.828 1 95.06 115 TYR A C 1
ATOM 926 O O . TYR A 1 115 ? -12.445 10.438 12.9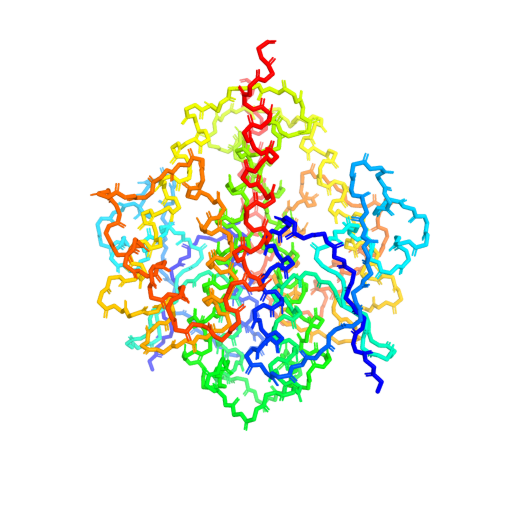69 1 95.06 115 TYR A O 1
ATOM 934 N N . PRO A 1 116 ? -11.992 11.797 11.297 1 95.38 116 PRO A N 1
ATOM 935 C CA . PRO A 1 116 ? -12.523 12.93 12.062 1 95.38 116 PRO A CA 1
ATOM 936 C C . PRO A 1 116 ? -14 12.75 12.422 1 95.38 116 PRO A C 1
ATOM 938 O O . PRO A 1 116 ? -14.43 13.164 13.508 1 95.38 116 PRO A O 1
ATOM 941 N N . LEU A 1 117 ? -14.734 12.109 11.57 1 95 117 LEU A N 1
ATOM 942 C CA . LEU A 1 117 ? -16.172 11.898 11.781 1 95 117 LEU A CA 1
ATOM 943 C C . LEU A 1 117 ? -16.406 10.898 12.906 1 95 117 LEU A C 1
ATOM 945 O O . LEU A 1 117 ? -17.109 11.203 13.875 1 95 117 LEU A O 1
ATOM 949 N N . ILE A 1 118 ? -15.734 9.773 12.781 1 92.44 118 ILE A N 1
ATOM 950 C CA . ILE A 1 118 ? -16.094 8.609 13.594 1 92.44 118 ILE A CA 1
ATOM 951 C C . ILE A 1 118 ? -15.305 8.641 14.898 1 92.44 118 ILE A C 1
ATOM 953 O O . ILE A 1 118 ? -15.836 8.305 15.961 1 92.44 118 ILE A O 1
ATOM 957 N N . PHE A 1 119 ? -14.094 9.141 14.867 1 89.19 119 PHE A N 1
ATOM 958 C CA . PHE A 1 119 ? -13.242 8.953 16.031 1 89.19 119 PHE A CA 1
ATOM 959 C C . PHE A 1 119 ? -12.984 10.281 16.734 1 89.19 119 PHE A C 1
ATOM 961 O O . PHE A 1 119 ? -12.633 10.305 17.922 1 89.19 119 PHE A O 1
ATOM 968 N N . LEU A 1 120 ? -13.172 11.406 15.992 1 91 120 LEU A N 1
ATOM 969 C CA . LEU A 1 120 ? -12.906 12.695 16.625 1 91 120 LEU A CA 1
ATOM 970 C C . LEU A 1 120 ? -14.211 13.445 16.875 1 91 120 LEU A C 1
ATOM 972 O O . LEU A 1 120 ? -14.203 14.516 17.5 1 91 120 LEU A O 1
ATOM 976 N N . GLY A 1 121 ? -15.289 12.992 16.359 1 91.69 121 GLY A N 1
ATOM 977 C CA . GLY A 1 121 ? -16.594 13.57 16.641 1 91.69 121 GLY A CA 1
ATOM 978 C C . GLY A 1 121 ? -16.891 14.812 15.828 1 91.69 121 GLY A C 1
ATOM 979 O O . GLY A 1 121 ? -17.719 15.633 16.219 1 91.69 121 GLY A O 1
ATOM 980 N N . ASN A 1 122 ? -16.109 14.992 14.742 1 94.12 122 ASN A N 1
ATOM 981 C CA . ASN A 1 122 ? -16.375 16.094 13.82 1 94.12 122 ASN A CA 1
ATOM 982 C C . ASN A 1 122 ? -17.469 15.734 12.836 1 94.12 122 ASN A C 1
ATOM 984 O O . ASN A 1 122 ? -17.25 14.969 11.898 1 94.12 122 ASN A O 1
ATOM 988 N N . PRO A 1 123 ? -18.594 16.359 12.93 1 94.31 123 PRO A N 1
ATOM 989 C CA . PRO A 1 123 ? -19.734 15.914 12.133 1 94.31 123 PRO A CA 1
ATOM 990 C C . PRO A 1 123 ? -19.75 16.5 10.727 1 94.31 123 PRO A C 1
ATOM 992 O O . PRO A 1 123 ? -20.766 16.453 10.039 1 94.31 123 PRO A O 1
ATOM 995 N N . VAL A 1 124 ? -18.703 17.109 10.305 1 94.88 124 VAL A N 1
ATOM 996 C CA . VAL A 1 124 ? -18.641 17.766 9 1 94.88 124 VAL A CA 1
ATOM 997 C C . VAL A 1 124 ? -17.547 17.109 8.148 1 94.88 124 VAL A C 1
ATOM 999 O O . VAL A 1 124 ? -16.438 16.875 8.625 1 94.88 124 VAL A O 1
ATOM 1002 N N . ILE A 1 125 ? -17.891 16.781 6.965 1 95.56 125 ILE A N 1
ATOM 1003 C CA . ILE A 1 125 ? -16.906 16.328 5.984 1 95.56 125 ILE A CA 1
ATOM 1004 C C . ILE A 1 125 ? -16.219 17.531 5.344 1 95.56 125 ILE A C 1
ATOM 1006 O O . ILE A 1 125 ? -16.891 18.391 4.746 1 95.56 125 ILE A O 1
ATOM 1010 N N . SER A 1 126 ? -14.961 17.578 5.473 1 95.62 126 SER A N 1
ATOM 1011 C CA . SER A 1 126 ? -14.25 18.734 4.922 1 95.62 126 SER A CA 1
ATOM 1012 C C . SER A 1 126 ? -14.227 18.688 3.398 1 95.62 126 SER A C 1
ATOM 1014 O O . SER A 1 126 ? -14.188 17.609 2.803 1 95.62 126 SER A O 1
ATOM 1016 N N . ASN A 1 127 ? -14.203 19.875 2.762 1 96.88 127 ASN A N 1
ATOM 1017 C CA . ASN A 1 127 ? -14.102 19.984 1.311 1 96.88 127 ASN A CA 1
ATOM 1018 C C . ASN A 1 127 ? -12.789 19.391 0.799 1 96.88 127 ASN A C 1
ATOM 1020 O O . ASN A 1 127 ? -12.734 18.828 -0.293 1 96.88 127 ASN A O 1
ATOM 1024 N N . GLU A 1 128 ? -11.805 19.531 1.559 1 96.69 128 GLU A N 1
ATOM 1025 C CA . GLU A 1 128 ? -10.5 19 1.188 1 96.69 128 GLU A CA 1
ATOM 1026 C C . GLU A 1 128 ? -10.539 17.469 1.1 1 96.69 128 GLU A C 1
ATOM 1028 O O . GLU A 1 128 ? -10.047 16.891 0.132 1 96.69 128 GLU A O 1
ATOM 1033 N N . ALA A 1 129 ? -11.133 16.891 2.1 1 97.5 129 ALA A N 1
ATOM 1034 C CA . ALA A 1 129 ? -11.242 15.43 2.102 1 97.5 129 ALA A CA 1
ATOM 1035 C C . ALA A 1 129 ? -12.07 14.938 0.919 1 97.5 129 ALA A C 1
ATOM 1037 O O . ALA A 1 129 ? -11.742 13.93 0.291 1 97.5 129 ALA A O 1
ATOM 1038 N N . LYS A 1 130 ? -13.164 15.641 0.619 1 97.88 130 LYS A N 1
ATOM 1039 C CA . LYS A 1 130 ? -14.008 15.297 -0.521 1 97.88 130 LYS A CA 1
ATOM 1040 C C . LYS A 1 130 ? -13.227 15.398 -1.831 1 97.88 130 LYS A C 1
ATOM 1042 O O . LYS A 1 130 ? -13.328 14.516 -2.688 1 97.88 130 LYS A O 1
ATOM 1047 N N . ARG A 1 131 ? -12.484 16.453 -1.983 1 97.94 131 ARG A N 1
ATOM 1048 C CA . ARG A 1 131 ? -11.68 16.641 -3.186 1 97.94 131 ARG A CA 1
ATOM 1049 C C . ARG A 1 131 ? -10.656 15.531 -3.346 1 97.94 131 ARG A C 1
ATOM 1051 O O . ARG A 1 131 ? -10.422 15.047 -4.457 1 97.94 131 ARG A O 1
ATOM 1058 N N . ASP A 1 132 ? -10.062 15.172 -2.264 1 98.12 132 ASP A N 1
ATOM 1059 C CA . ASP A 1 132 ? -9.07 14.102 -2.301 1 98.12 132 ASP A CA 1
ATOM 1060 C C . ASP A 1 132 ? -9.703 12.781 -2.732 1 98.12 132 ASP A C 1
ATOM 1062 O O . ASP A 1 132 ? -9.102 12.023 -3.498 1 98.12 132 ASP A O 1
ATOM 1066 N N . VAL A 1 133 ? -10.859 12.492 -2.213 1 98.69 133 VAL A N 1
ATOM 1067 C CA . VAL A 1 133 ? -11.586 11.281 -2.6 1 98.69 133 VAL A CA 1
ATOM 1068 C C . VAL A 1 133 ? -11.906 11.328 -4.094 1 98.69 133 VAL A C 1
ATOM 1070 O O . VAL A 1 133 ? -11.719 10.336 -4.801 1 98.69 133 VAL A O 1
ATOM 1073 N N . GLU A 1 134 ? -12.352 12.445 -4.59 1 98.56 134 GLU A N 1
ATOM 1074 C CA . GLU A 1 134 ? -12.695 12.586 -6 1 98.56 134 GLU A CA 1
ATOM 1075 C C . GLU A 1 134 ? -11.469 12.414 -6.891 1 98.56 134 GLU A C 1
ATOM 1077 O O . GLU A 1 134 ? -11.57 11.859 -7.992 1 98.56 134 GLU A O 1
ATOM 1082 N N . GLU A 1 135 ? -10.328 12.867 -6.461 1 98.25 135 GLU A N 1
ATOM 1083 C CA . GLU A 1 135 ? -9.102 12.609 -7.199 1 98.25 135 GLU A CA 1
ATOM 1084 C C . GLU A 1 135 ? -8.828 11.109 -7.316 1 98.25 135 GLU A C 1
ATOM 1086 O O . GLU A 1 135 ? -8.477 10.617 -8.391 1 98.25 135 GLU A O 1
ATOM 1091 N N . ALA A 1 136 ? -8.977 10.406 -6.203 1 98.69 136 ALA A N 1
ATOM 1092 C CA . ALA A 1 136 ? -8.789 8.961 -6.227 1 98.69 136 ALA A CA 1
ATOM 1093 C C . ALA A 1 136 ? -9.805 8.297 -7.16 1 98.69 136 ALA A C 1
ATOM 1095 O O . ALA A 1 136 ? -9.469 7.344 -7.871 1 98.69 136 ALA A O 1
ATOM 1096 N N . TYR A 1 137 ? -11.047 8.82 -7.145 1 98.81 137 TYR A N 1
ATOM 1097 C CA . TYR A 1 137 ? -12.07 8.328 -8.062 1 98.81 137 TYR A CA 1
ATOM 1098 C C . TYR A 1 137 ? -11.633 8.523 -9.516 1 98.81 137 TYR A C 1
ATOM 1100 O O . TYR A 1 137 ? -11.867 7.652 -10.359 1 98.81 137 TYR A O 1
ATOM 1108 N N . GLN A 1 138 ? -11.023 9.625 -9.773 1 98.62 138 GLN A N 1
ATOM 1109 C CA . GLN A 1 138 ? -10.586 9.883 -11.141 1 98.62 138 GLN A CA 1
ATOM 1110 C C . GLN A 1 138 ? -9.57 8.844 -11.602 1 98.62 138 GLN A C 1
ATOM 1112 O O . GLN A 1 138 ? -9.617 8.391 -12.742 1 98.62 138 GLN A O 1
ATOM 1117 N N . TYR A 1 139 ? -8.656 8.469 -10.742 1 98.62 139 TYR A N 1
ATOM 1118 C CA . TYR A 1 139 ? -7.703 7.418 -11.078 1 98.62 139 TYR A CA 1
ATOM 1119 C C . TYR A 1 139 ? -8.414 6.098 -11.344 1 98.62 139 TYR A C 1
ATOM 1121 O O . TYR A 1 139 ? -8.18 5.453 -12.367 1 98.62 139 TYR A O 1
ATOM 1129 N N . LEU A 1 140 ? -9.289 5.719 -10.43 1 98.88 140 LEU A N 1
ATOM 1130 C CA . LEU A 1 140 ? -10.008 4.457 -10.57 1 98.88 140 LEU A CA 1
ATOM 1131 C C . LEU A 1 140 ? -10.859 4.457 -11.836 1 98.88 140 LEU A C 1
ATOM 1133 O O . LEU A 1 140 ? -10.953 3.441 -12.531 1 98.88 140 LEU A O 1
ATOM 1137 N N . GLU A 1 141 ? -11.5 5.605 -12.094 1 98.75 141 GLU A N 1
ATOM 1138 C CA . GLU A 1 141 ? -12.281 5.777 -13.312 1 98.75 141 GLU A CA 1
ATOM 1139 C C . GLU A 1 141 ? -11.438 5.508 -14.555 1 98.75 141 GLU A C 1
ATOM 1141 O O . GLU A 1 141 ? -11.898 4.859 -15.5 1 98.75 141 GLU A O 1
ATOM 1146 N N . THR A 1 142 ? -10.242 5.969 -14.5 1 98.06 142 THR A N 1
ATOM 1147 C CA . THR A 1 142 ? -9.305 5.781 -15.602 1 98.06 142 THR A CA 1
ATOM 1148 C C . THR A 1 142 ? -8.898 4.316 -15.727 1 98.06 142 THR A C 1
ATOM 1150 O O . THR A 1 142 ? -8.828 3.777 -16.828 1 98.06 142 THR A O 1
ATOM 1153 N N . PHE A 1 143 ? -8.641 3.607 -14.602 1 98.19 143 PHE A N 1
ATOM 1154 C CA . PHE A 1 143 ? -8.281 2.193 -14.609 1 98.19 143 PHE A CA 1
ATOM 1155 C C . PHE A 1 143 ? -9.391 1.364 -15.25 1 98.19 143 PHE A C 1
ATOM 1157 O O . PHE A 1 143 ? -9.117 0.365 -15.922 1 98.19 143 PHE A O 1
ATOM 1164 N N . LEU A 1 144 ? -10.586 1.774 -15.031 1 98.62 144 LEU A N 1
ATOM 1165 C CA . LEU A 1 144 ? -11.75 0.987 -15.422 1 98.62 144 LEU A CA 1
ATOM 1166 C C . LEU A 1 144 ? -12.156 1.296 -16.859 1 98.62 144 LEU A C 1
ATOM 1168 O O . LEU A 1 144 ? -13 0.604 -17.438 1 98.62 144 LEU A O 1
ATOM 1172 N N . ASP A 1 145 ? -11.633 2.359 -17.406 1 97.94 145 ASP A N 1
ATOM 1173 C CA . ASP A 1 145 ? -12.008 2.744 -18.766 1 97.94 145 ASP A CA 1
ATOM 1174 C C . ASP A 1 145 ? -11.688 1.628 -19.766 1 97.94 145 ASP A C 1
ATOM 1176 O O . ASP A 1 145 ? -10.523 1.262 -19.938 1 97.94 145 ASP A O 1
ATOM 1180 N N . GLY A 1 146 ? -12.758 1.054 -20.359 1 97.62 146 GLY A N 1
ATOM 1181 C CA . GLY A 1 146 ? -12.609 -0.016 -21.328 1 97.62 146 GLY A CA 1
ATOM 1182 C C . GLY A 1 146 ? -12.43 -1.382 -20.703 1 97.62 146 GLY A C 1
ATOM 1183 O O . GLY A 1 146 ? -12.148 -2.361 -21.391 1 97.62 146 GLY A O 1
ATOM 1184 N N . HIS A 1 147 ? -12.523 -1.488 -19.422 1 98.12 147 HIS A N 1
ATOM 1185 C CA . HIS A 1 147 ? -12.336 -2.744 -18.703 1 98.12 147 HIS A CA 1
ATOM 1186 C C . HIS A 1 147 ? -13.5 -3.014 -17.75 1 98.12 147 HIS A C 1
ATOM 1188 O O . HIS A 1 147 ? -14.047 -2.084 -17.156 1 98.12 147 HIS A O 1
ATOM 1194 N N . ASP A 1 148 ? -13.812 -4.262 -17.547 1 98.25 148 ASP A N 1
ATOM 1195 C CA . ASP A 1 148 ? -14.922 -4.645 -16.672 1 98.25 148 ASP A CA 1
ATOM 1196 C C . ASP A 1 148 ? -14.484 -4.684 -15.211 1 98.25 148 ASP A C 1
ATOM 1198 O O . ASP A 1 148 ? -15.312 -4.57 -14.305 1 98.25 148 ASP A O 1
ATOM 1202 N N . TRP A 1 149 ? -13.195 -4.848 -15.07 1 98.81 149 TRP A N 1
ATOM 1203 C CA . TRP A 1 149 ? -12.656 -5.016 -13.727 1 98.81 149 TRP A CA 1
ATOM 1204 C C . TRP A 1 149 ? -11.422 -4.148 -13.516 1 98.81 149 TRP A C 1
ATOM 1206 O O . TRP A 1 149 ? -10.859 -3.615 -14.477 1 98.81 149 TRP A O 1
ATOM 1216 N N . VAL A 1 150 ? -10.969 -3.949 -12.297 1 98.81 150 VAL A N 1
ATOM 1217 C CA . VAL A 1 150 ? -9.992 -2.934 -11.922 1 98.81 150 VAL A CA 1
ATOM 1218 C C . VAL A 1 150 ? -8.641 -3.256 -12.555 1 98.81 150 VAL A C 1
ATOM 1220 O O . VAL A 1 150 ? -7.879 -2.352 -12.898 1 98.81 150 VAL A O 1
ATOM 1223 N N . ALA A 1 151 ? -8.344 -4.566 -12.727 1 98.5 151 ALA A N 1
ATOM 1224 C CA . ALA A 1 151 ? -7.055 -4.961 -13.289 1 98.5 151 ALA A CA 1
ATOM 1225 C C . ALA A 1 151 ? -7.227 -5.574 -14.672 1 98.5 151 ALA A C 1
ATOM 1227 O O . ALA A 1 151 ? -6.359 -6.312 -15.148 1 98.5 151 ALA A O 1
ATOM 1228 N N . GLY A 1 152 ? -8.398 -5.398 -15.305 1 97.12 152 GLY A N 1
ATOM 1229 C CA . GLY A 1 152 ? -8.562 -5.922 -16.656 1 97.12 152 GLY A CA 1
ATOM 1230 C C . GLY A 1 152 ? -9.93 -6.512 -16.906 1 97.12 152 GLY A C 1
ATOM 1231 O O . GLY A 1 152 ? -10.945 -5.895 -16.578 1 97.12 152 GLY A O 1
ATOM 1232 N N . ASP A 1 153 ? -9.891 -7.691 -17.516 1 96 153 ASP A N 1
ATOM 1233 C CA . ASP A 1 153 ? -11.148 -8.18 -18.078 1 96 153 ASP A CA 1
ATOM 1234 C C . ASP A 1 153 ? -11.734 -9.305 -17.219 1 96 153 ASP A C 1
ATOM 1236 O O . ASP A 1 153 ? -12.773 -9.875 -17.562 1 96 153 ASP A O 1
ATOM 1240 N N . HIS A 1 154 ? -11.164 -9.617 -16.234 1 97.12 154 HIS A N 1
ATOM 1241 C CA . HIS A 1 154 ? -11.703 -10.602 -15.32 1 97.12 154 HIS A CA 1
ATOM 1242 C C . HIS A 1 154 ? -11.461 -10.195 -13.867 1 97.12 154 HIS A C 1
ATOM 1244 O O . HIS A 1 154 ? -10.578 -9.383 -13.594 1 97.12 154 HIS A O 1
ATOM 1250 N N . ILE A 1 155 ? -12.273 -10.781 -13.016 1 98.5 155 ILE A N 1
ATOM 1251 C CA . ILE A 1 155 ? -12.203 -10.492 -11.586 1 98.5 155 ILE A CA 1
ATOM 1252 C C . ILE A 1 155 ? -10.875 -10.984 -11.016 1 98.5 155 ILE A C 1
ATOM 1254 O O . ILE A 1 155 ? -10.398 -12.062 -11.383 1 98.5 155 ILE A O 1
ATOM 1258 N N . THR A 1 156 ? -10.219 -10.211 -10.219 1 98.81 156 THR A N 1
ATOM 1259 C CA . THR A 1 156 ? -9.031 -10.578 -9.453 1 98.81 156 THR A CA 1
ATOM 1260 C C . THR A 1 156 ? -9.172 -10.148 -7.996 1 98.81 156 THR A C 1
ATOM 1262 O O . THR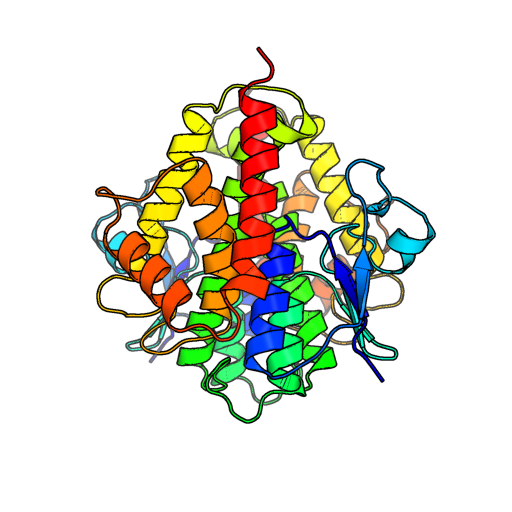 A 1 156 ? -10.156 -9.516 -7.625 1 98.81 156 THR A O 1
ATOM 1265 N N . ILE A 1 157 ? -8.18 -10.406 -7.188 1 98.88 157 ILE A N 1
ATOM 1266 C CA . ILE A 1 157 ? -8.18 -10.023 -5.777 1 98.88 157 ILE A CA 1
ATOM 1267 C C . ILE A 1 157 ? -8.172 -8.508 -5.652 1 98.88 157 ILE A C 1
ATOM 1269 O O . ILE A 1 157 ? -8.57 -7.957 -4.625 1 98.88 157 ILE A O 1
ATOM 1273 N N . ALA A 1 158 ? -7.676 -7.785 -6.672 1 98.94 158 ALA A N 1
ATOM 1274 C CA . ALA A 1 158 ? -7.707 -6.328 -6.641 1 98.94 158 ALA A CA 1
ATOM 1275 C C . ALA A 1 158 ? -9.141 -5.809 -6.555 1 98.94 158 ALA A C 1
ATOM 1277 O O . ALA A 1 158 ? -9.398 -4.773 -5.938 1 98.94 158 ALA A O 1
ATOM 1278 N N . ASP A 1 159 ? -10.047 -6.523 -7.195 1 98.94 159 ASP A N 1
ATOM 1279 C CA . ASP A 1 159 ? -11.445 -6.098 -7.16 1 98.94 159 ASP A CA 1
ATOM 1280 C C . ASP A 1 159 ? -12.023 -6.25 -5.754 1 98.94 159 ASP A C 1
ATOM 1282 O O . ASP A 1 159 ? -12.828 -5.422 -5.32 1 98.94 159 ASP A O 1
ATOM 1286 N N . PHE A 1 160 ? -11.656 -7.332 -5.02 1 98.94 160 PHE A N 1
ATOM 1287 C CA . PHE A 1 160 ? -12.141 -7.512 -3.656 1 98.94 160 PHE A CA 1
ATOM 1288 C C . PHE A 1 160 ? -11.695 -6.355 -2.768 1 98.94 160 PHE A C 1
ATOM 1290 O O . PHE A 1 160 ? -12.492 -5.812 -2.002 1 98.94 160 PHE A O 1
ATOM 1297 N N . CYS A 1 161 ? -10.453 -5.949 -2.908 1 98.94 161 CYS A N 1
ATOM 1298 C CA . CYS A 1 161 ? -9.891 -4.902 -2.061 1 98.94 161 CYS A CA 1
ATOM 1299 C C . CYS A 1 161 ? -10.438 -3.533 -2.443 1 98.94 161 CYS A C 1
ATOM 1301 O O . CYS A 1 161 ? -10.875 -2.773 -1.578 1 98.94 161 CYS A O 1
ATOM 1303 N N . CYS A 1 162 ? -10.508 -3.227 -3.699 1 98.94 162 CYS A N 1
ATOM 1304 C CA . CYS A 1 162 ? -10.938 -1.909 -4.152 1 98.94 162 CYS A CA 1
ATOM 1305 C C . CYS A 1 162 ? -12.438 -1.724 -3.932 1 98.94 162 CYS A C 1
ATOM 1307 O O . CYS A 1 162 ? -12.891 -0.62 -3.621 1 98.94 162 CYS A O 1
ATOM 1309 N N . VAL A 1 163 ? -13.25 -2.775 -4.086 1 98.94 163 VAL A N 1
ATOM 1310 C CA . VAL A 1 163 ? -14.695 -2.607 -4.004 1 98.94 163 VAL A CA 1
ATOM 1311 C C . VAL A 1 163 ? -15.102 -2.33 -2.561 1 98.94 163 VAL A C 1
ATOM 1313 O O . VAL A 1 163 ? -16.031 -1.554 -2.307 1 98.94 163 VAL A O 1
ATOM 1316 N N . SER A 1 164 ? -14.461 -3.008 -1.601 1 98.88 164 SER A N 1
ATOM 1317 C CA . SER A 1 164 ? -14.797 -2.752 -0.204 1 98.88 164 SER A CA 1
ATOM 1318 C C . SER A 1 164 ? -14.5 -1.305 0.178 1 98.88 164 SER A C 1
ATOM 1320 O O . SER A 1 164 ? -15.328 -0.643 0.808 1 98.88 164 SER A O 1
ATOM 1322 N N . THR A 1 165 ? -13.359 -0.786 -0.254 1 98.94 165 THR A N 1
ATOM 1323 C CA . THR A 1 165 ? -12.992 0.604 -0.001 1 98.94 165 THR A CA 1
ATOM 1324 C C . THR A 1 165 ? -13.922 1.554 -0.747 1 98.94 165 THR A C 1
ATOM 1326 O O . THR A 1 165 ? -14.469 2.486 -0.155 1 98.94 165 THR A O 1
ATOM 1329 N N . THR A 1 166 ? -14.172 1.306 -2.027 1 98.94 166 THR A N 1
ATOM 1330 C CA . THR A 1 166 ? -14.914 2.23 -2.875 1 98.94 166 THR A CA 1
ATOM 1331 C C . THR A 1 166 ? -16.391 2.262 -2.479 1 98.94 166 THR A C 1
ATOM 1333 O O . THR A 1 166 ? -17.016 3.322 -2.486 1 98.94 166 THR A O 1
ATOM 1336 N N . SER A 1 167 ? -16.938 1.089 -2.174 1 98.88 167 SER A N 1
ATOM 1337 C CA . SER A 1 167 ? -18.328 1.078 -1.73 1 98.88 167 SER A CA 1
ATOM 1338 C C . SER A 1 167 ? -18.5 1.858 -0.432 1 98.88 167 SER A C 1
ATOM 1340 O O . SER A 1 167 ? -19.547 2.49 -0.214 1 98.88 167 SER A O 1
ATOM 1342 N N . SER A 1 168 ? -17.531 1.856 0.444 1 98.88 168 SER A N 1
ATOM 1343 C CA . SER A 1 168 ? -17.547 2.66 1.662 1 98.88 168 SER A CA 1
ATOM 1344 C C . SER A 1 168 ? -17.438 4.148 1.346 1 98.88 168 SER A C 1
ATOM 1346 O O . SER A 1 168 ? -18.188 4.961 1.901 1 98.88 168 SER A O 1
ATOM 1348 N N . LEU A 1 169 ? -16.5 4.469 0.462 1 98.88 169 LEU A N 1
ATOM 1349 C CA . LEU A 1 169 ? -16.344 5.855 0.045 1 98.88 169 LEU A CA 1
ATOM 1350 C C . LEU A 1 169 ? -17.625 6.391 -0.579 1 98.88 169 LEU A C 1
ATOM 1352 O O . LEU A 1 169 ? -17.969 7.559 -0.391 1 98.88 169 LEU A O 1
ATOM 1356 N N . ASP A 1 170 ? -18.312 5.551 -1.276 1 98.62 170 ASP A N 1
ATOM 1357 C CA . ASP A 1 170 ? -19.516 5.93 -2.006 1 98.62 170 ASP A CA 1
ATOM 1358 C C . ASP A 1 170 ? -20.625 6.352 -1.047 1 98.62 170 ASP A C 1
ATOM 1360 O O . ASP A 1 170 ? -21.516 7.113 -1.422 1 98.62 170 ASP A O 1
ATOM 1364 N N . VAL A 1 171 ? -20.594 5.855 0.187 1 98 171 VAL A N 1
ATOM 1365 C CA . VAL A 1 171 ? -21.531 6.262 1.225 1 98 171 VAL A CA 1
ATOM 1366 C C . VAL A 1 171 ? -21.344 7.742 1.546 1 98 171 VAL A C 1
ATOM 1368 O O . VAL A 1 171 ? -22.312 8.453 1.825 1 98 171 VAL A O 1
ATOM 1371 N N . LEU A 1 172 ? -20.156 8.258 1.435 1 97.69 172 LEU A N 1
ATOM 1372 C CA . LEU A 1 172 ? -19.812 9.602 1.876 1 97.69 172 LEU A CA 1
ATOM 1373 C C . LEU A 1 172 ? -19.75 10.562 0.694 1 97.69 172 LEU A C 1
ATOM 1375 O O . LEU A 1 172 ? -20.141 11.727 0.815 1 97.69 172 LEU A O 1
ATOM 1379 N N . VAL A 1 173 ? -19.141 10.094 -0.354 1 97.75 173 VAL A N 1
ATOM 1380 C CA . VAL A 1 173 ? -18.969 10.844 -1.593 1 97.75 173 VAL A CA 1
ATOM 1381 C C . VAL A 1 173 ? -19.5 10.031 -2.771 1 97.75 173 VAL A C 1
ATOM 1383 O O . VAL A 1 173 ? -18.75 9.312 -3.434 1 97.75 173 VAL A O 1
ATOM 1386 N N . PRO A 1 174 ? -20.734 10.188 -3.098 1 97.5 174 PRO A N 1
ATOM 1387 C CA . PRO A 1 174 ? -21.375 9.344 -4.109 1 97.5 174 PRO A CA 1
ATOM 1388 C C . PRO A 1 174 ? -20.719 9.484 -5.484 1 97.5 174 PRO A C 1
ATOM 1390 O O . PRO A 1 174 ? -20.344 10.586 -5.883 1 97.5 174 PRO A O 1
ATOM 1393 N N . THR A 1 175 ? -20.594 8.344 -6.18 1 97 175 THR A N 1
ATOM 1394 C CA . THR A 1 175 ? -19.969 8.289 -7.492 1 97 175 THR A CA 1
ATOM 1395 C C . THR A 1 175 ? -20.984 8.516 -8.602 1 97 175 THR A C 1
ATOM 1397 O O . THR A 1 175 ? -20.625 8.805 -9.742 1 97 175 THR A O 1
ATOM 1400 N N . ALA A 1 176 ? -22.25 8.312 -8.32 1 91.44 176 ALA A N 1
ATOM 1401 C CA . ALA A 1 176 ? -23.312 8.305 -9.32 1 91.44 176 ALA A CA 1
ATOM 1402 C C . ALA A 1 176 ? -23.266 9.555 -10.188 1 91.44 176 ALA A C 1
ATOM 1404 O O . ALA A 1 176 ? -23.109 10.664 -9.68 1 91.44 176 ALA A O 1
ATOM 1405 N N . ASN A 1 177 ? -23.375 9.398 -11.531 1 90.75 177 ASN A N 1
ATOM 1406 C CA . ASN A 1 177 ? -23.469 10.414 -12.578 1 90.75 177 ASN A CA 1
ATOM 1407 C C . ASN A 1 177 ? -22.109 11.023 -12.891 1 90.75 177 ASN A C 1
ATOM 1409 O O . ASN A 1 177 ? -21.844 11.43 -14.023 1 90.75 177 ASN A O 1
ATOM 1413 N N . ARG A 1 178 ? -21.172 11.07 -11.914 1 96.38 178 ARG A N 1
ATOM 1414 C CA . ARG A 1 178 ? -19.891 11.75 -12.148 1 96.38 178 ARG A CA 1
ATOM 1415 C C . ARG A 1 178 ? -18.797 10.758 -12.523 1 96.38 178 ARG A C 1
ATOM 1417 O O . ARG A 1 178 ? -17.828 11.117 -13.172 1 96.38 178 ARG A O 1
ATOM 1424 N N . PHE A 1 179 ? -18.969 9.562 -12.086 1 98.62 179 PHE A N 1
ATOM 1425 C CA . PHE A 1 179 ? -18 8.508 -12.352 1 98.62 179 PHE A CA 1
ATOM 1426 C C . PHE A 1 179 ? -18.703 7.246 -12.852 1 98.62 179 PHE A C 1
ATOM 1428 O O . PHE A 1 179 ? -18.812 6.258 -12.125 1 98.62 179 PHE A O 1
ATOM 1435 N N . PRO A 1 180 ? -19.062 7.246 -14.102 1 98.25 180 PRO A N 1
ATOM 1436 C CA . PRO A 1 180 ? -19.922 6.18 -14.633 1 98.25 180 PRO A CA 1
ATOM 1437 C C . PRO A 1 180 ? -19.219 4.82 -14.656 1 98.25 180 PRO A C 1
ATOM 1439 O O . PRO A 1 180 ? -19.859 3.787 -14.453 1 98.25 180 PRO A O 1
ATOM 1442 N N . ASN A 1 181 ? -17.922 4.789 -14.977 1 98.56 181 ASN A N 1
ATOM 1443 C CA . ASN A 1 181 ? -17.203 3.516 -14.969 1 98.56 181 ASN A CA 1
ATOM 1444 C C . ASN A 1 181 ? -17.188 2.889 -13.578 1 98.56 181 ASN A C 1
ATOM 1446 O O . ASN A 1 181 ? -17.359 1.678 -13.438 1 98.56 181 ASN A O 1
ATOM 1450 N N . ILE A 1 182 ? -16.969 3.729 -12.578 1 98.88 182 ILE A N 1
ATOM 1451 C CA . ILE A 1 182 ? -16.969 3.229 -11.211 1 98.88 182 ILE A CA 1
ATOM 1452 C C . ILE A 1 182 ? -18.359 2.719 -10.836 1 98.88 182 ILE A C 1
ATOM 1454 O O . ILE A 1 182 ? -18.484 1.64 -10.25 1 98.88 182 ILE A O 1
ATOM 1458 N N . SER A 1 183 ? -19.359 3.527 -11.141 1 98.38 183 SER A N 1
ATOM 1459 C CA . SER A 1 183 ? -20.734 3.137 -10.828 1 98.38 183 SER A CA 1
ATOM 1460 C C . SER A 1 183 ? -21.078 1.793 -11.461 1 98.38 183 SER A C 1
ATOM 1462 O O . SER A 1 183 ? -21.656 0.926 -10.805 1 98.38 183 SER A O 1
ATOM 1464 N N . ALA A 1 184 ? -20.734 1.621 -12.695 1 98.25 184 ALA A N 1
ATOM 1465 C CA . ALA A 1 184 ? -21 0.366 -13.391 1 98.25 184 ALA A CA 1
ATOM 1466 C C . ALA A 1 184 ? -20.219 -0.787 -12.758 1 98.25 184 ALA A C 1
ATOM 1468 O O . ALA A 1 184 ? -20.75 -1.897 -12.633 1 98.25 184 ALA A O 1
ATOM 1469 N N . TRP A 1 185 ? -18.984 -0.537 -12.414 1 98.81 185 TRP A N 1
ATOM 1470 C CA . TRP A 1 185 ? -18.141 -1.549 -11.789 1 98.81 185 TRP A CA 1
ATOM 1471 C C . TRP A 1 185 ? -18.688 -1.965 -10.43 1 98.81 185 TRP A C 1
ATOM 1473 O O . TRP A 1 185 ? -18.719 -3.152 -10.102 1 98.81 185 TRP A O 1
ATOM 1483 N N . LEU A 1 186 ? -19.141 -1.013 -9.609 1 98.81 186 LEU A N 1
ATOM 1484 C CA . LEU A 1 186 ? -19.766 -1.336 -8.328 1 98.81 186 LEU A CA 1
ATOM 1485 C C . LEU A 1 186 ? -20.984 -2.232 -8.523 1 98.81 186 LEU A C 1
ATOM 1487 O O . LEU A 1 186 ? -21.156 -3.213 -7.797 1 98.81 186 LEU A O 1
ATOM 1491 N N . ALA A 1 187 ? -21.797 -1.876 -9.477 1 98.44 187 ALA A N 1
ATOM 1492 C CA . ALA A 1 187 ? -22.969 -2.691 -9.773 1 98.44 187 ALA A CA 1
ATOM 1493 C C . ALA A 1 187 ? -22.562 -4.094 -10.219 1 98.44 187 ALA A C 1
ATOM 1495 O O . ALA A 1 187 ? -23.188 -5.082 -9.812 1 98.44 187 ALA A O 1
ATOM 1496 N N . ARG A 1 188 ? -21.594 -4.207 -11.055 1 98.75 188 ARG A N 1
ATOM 1497 C CA . ARG A 1 188 ? -21.078 -5.492 -11.523 1 98.75 188 ARG A CA 1
ATOM 1498 C C . ARG A 1 188 ? -20.578 -6.34 -10.359 1 98.75 188 ARG A C 1
ATOM 1500 O O . ARG A 1 188 ? -20.812 -7.551 -10.32 1 98.75 188 ARG A O 1
ATOM 1507 N N . CYS A 1 189 ? -19.859 -5.73 -9.445 1 98.88 189 CYS A N 1
ATOM 1508 C CA . CYS A 1 189 ? -19.375 -6.441 -8.266 1 98.88 189 CYS A CA 1
ATOM 1509 C C . CYS A 1 189 ? -20.531 -6.996 -7.449 1 98.88 189 CYS A C 1
ATOM 1511 O O . CYS A 1 189 ? -20.516 -8.164 -7.059 1 98.88 189 CYS A O 1
ATOM 1513 N N . GLN A 1 190 ? -21.5 -6.195 -7.211 1 98.75 190 GLN A N 1
ATOM 1514 C CA . GLN A 1 190 ? -22.672 -6.598 -6.438 1 98.75 190 GLN A CA 1
ATOM 1515 C C . GLN A 1 190 ? -23.375 -7.789 -7.086 1 98.75 190 GLN A C 1
ATOM 1517 O O . GLN A 1 190 ? -23.812 -8.711 -6.398 1 98.75 190 GLN A O 1
ATOM 1522 N N . GLU A 1 191 ? -23.391 -7.777 -8.352 1 98.38 191 GLU A N 1
ATOM 1523 C CA . GLU A 1 191 ? -24.156 -8.773 -9.094 1 98.38 191 GLU A CA 1
ATOM 1524 C C . GLU A 1 191 ? -23.359 -10.07 -9.258 1 98.38 191 GLU A C 1
ATOM 1526 O O . GLU A 1 191 ? -23.922 -11.156 -9.266 1 98.38 191 GLU A O 1
ATOM 1531 N N . ASN A 1 192 ? -22.078 -9.992 -9.352 1 98.44 192 ASN A N 1
ATOM 1532 C CA . ASN A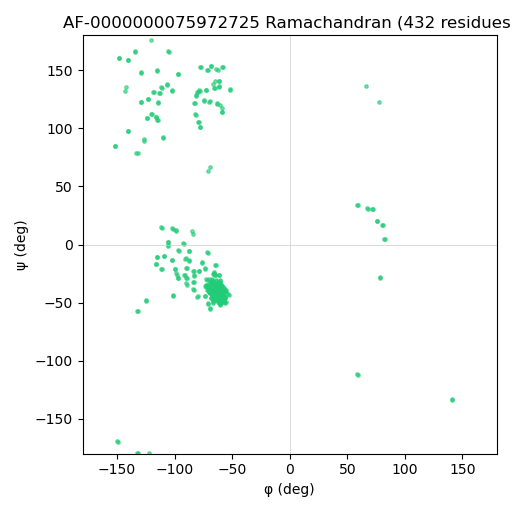 1 192 ? -21.344 -11.133 -9.883 1 98.44 192 ASN A CA 1
ATOM 1533 C C . ASN A 1 192 ? -20.406 -11.727 -8.844 1 98.44 192 ASN A C 1
ATOM 1535 O O . ASN A 1 192 ? -19.922 -12.852 -9 1 98.44 192 ASN A O 1
ATOM 1539 N N . MET A 1 193 ? -20.078 -11.031 -7.77 1 98.75 193 MET A N 1
ATOM 1540 C CA . MET A 1 193 ? -19.172 -11.594 -6.77 1 98.75 193 MET A CA 1
ATOM 1541 C C . MET A 1 193 ? -19.906 -12.594 -5.883 1 98.75 193 MET A C 1
ATOM 1543 O O . MET A 1 193 ? -20.984 -12.297 -5.355 1 98.75 193 MET A O 1
ATOM 1547 N N . VAL A 1 194 ? -19.297 -13.688 -5.727 1 98.31 194 VAL A N 1
ATOM 1548 C CA . VAL A 1 194 ? -19.859 -14.727 -4.867 1 98.31 194 VAL A CA 1
ATOM 1549 C C . VAL A 1 194 ? -19.938 -14.219 -3.43 1 98.31 194 VAL A C 1
ATOM 1551 O O . VAL A 1 194 ? -18.938 -13.766 -2.865 1 98.31 194 VAL A O 1
ATOM 1554 N N . GLY A 1 195 ? -21.156 -14.227 -2.879 1 98.38 195 GLY A N 1
ATOM 1555 C CA . GLY A 1 195 ? -21.344 -13.891 -1.476 1 98.38 195 GLY A CA 1
ATOM 1556 C C . GLY A 1 195 ? -21.25 -12.406 -1.199 1 98.38 195 GLY A C 1
ATOM 1557 O O . GLY A 1 195 ? -20.984 -12 -0.065 1 98.38 195 GLY A O 1
ATOM 1558 N N . TYR A 1 196 ? -21.422 -11.602 -2.197 1 98.81 196 TYR A N 1
ATOM 1559 C CA . TYR A 1 196 ? -21.266 -10.156 -2.057 1 98.81 196 TYR A CA 1
ATOM 1560 C C . TYR A 1 196 ? -22.141 -9.625 -0.919 1 98.81 196 TYR A C 1
ATOM 1562 O O . TYR A 1 196 ? -21.688 -8.781 -0.135 1 98.81 196 TYR A O 1
ATOM 1570 N N . ALA A 1 197 ? -23.344 -10.055 -0.771 1 98.75 197 ALA A N 1
ATOM 1571 C CA . ALA A 1 197 ? -24.281 -9.57 0.25 1 98.75 197 ALA A CA 1
ATOM 1572 C C . ALA A 1 197 ? -23.719 -9.828 1.651 1 98.75 197 ALA A C 1
ATOM 1574 O O . ALA A 1 197 ? -23.656 -8.906 2.471 1 98.75 197 ALA A O 1
ATOM 1575 N N . ALA A 1 198 ? -23.328 -11.016 1.916 1 98.31 198 ALA A N 1
ATOM 1576 C CA . ALA A 1 198 ? -22.844 -11.398 3.242 1 98.31 198 ALA A CA 1
ATOM 1577 C C . ALA A 1 198 ? -21.469 -10.82 3.518 1 98.31 198 ALA A C 1
ATOM 1579 O O . ALA A 1 198 ? -21.172 -10.398 4.637 1 98.31 198 ALA A O 1
ATOM 1580 N N . ALA A 1 199 ? -20.609 -10.758 2.5 1 98.69 199 ALA A N 1
ATOM 1581 C CA . ALA A 1 199 ? -19.203 -10.445 2.699 1 98.69 199 ALA A CA 1
ATOM 1582 C C . ALA A 1 199 ? -18.953 -8.938 2.635 1 98.69 199 ALA A C 1
ATOM 1584 O O . ALA A 1 199 ? -18.031 -8.43 3.254 1 98.69 199 ALA A O 1
ATOM 1585 N N . ASN A 1 200 ? -19.781 -8.242 1.881 1 98.88 200 ASN A N 1
ATOM 1586 C CA . ASN A 1 200 ? -19.516 -6.816 1.716 1 98.88 200 ASN A CA 1
ATOM 1587 C C . ASN A 1 200 ? -20.719 -5.965 2.111 1 98.88 200 ASN A C 1
ATOM 1589 O O . ASN A 1 200 ? -20.594 -5.039 2.918 1 98.88 200 ASN A O 1
ATOM 1593 N N . GLN A 1 201 ? -21.891 -6.348 1.608 1 98.88 201 GLN A N 1
ATOM 1594 C CA . GLN A 1 201 ? -23.031 -5.465 1.788 1 98.88 201 GLN A CA 1
ATOM 1595 C C . GLN A 1 201 ? -23.422 -5.359 3.26 1 98.88 201 GLN A C 1
ATOM 1597 O O . GLN A 1 201 ? -23.719 -4.27 3.752 1 98.88 201 GLN A O 1
ATOM 1602 N N . ALA A 1 202 ? -23.453 -6.477 3.961 1 98.75 202 ALA A N 1
ATOM 1603 C CA . ALA A 1 202 ? -23.844 -6.469 5.371 1 98.75 202 ALA A CA 1
ATOM 1604 C C . ALA A 1 202 ? -22.938 -5.535 6.176 1 98.75 202 ALA A C 1
ATOM 1606 O O . ALA A 1 202 ? -23.422 -4.707 6.949 1 98.75 202 ALA A O 1
ATOM 1607 N N . GLY A 1 203 ? -21.609 -5.695 6.004 1 98.62 203 GLY A N 1
ATOM 1608 C CA . GLY A 1 203 ? -20.656 -4.816 6.676 1 98.62 203 GLY A CA 1
ATOM 1609 C C . GLY A 1 203 ? -20.766 -3.371 6.23 1 98.62 203 GLY A C 1
ATOM 1610 O O . GLY A 1 203 ? -20.594 -2.453 7.035 1 98.62 203 GLY A O 1
ATOM 1611 N N . LEU A 1 204 ? -21.031 -3.18 4.969 1 98.81 204 LEU A N 1
ATOM 1612 C CA . LEU A 1 204 ? -21.219 -1.841 4.418 1 98.81 204 LEU A CA 1
ATOM 1613 C C . LEU A 1 204 ? -22.422 -1.149 5.07 1 98.81 204 LEU A C 1
ATOM 1615 O O . LEU A 1 204 ? -22.359 0.051 5.348 1 98.81 204 LEU A O 1
ATOM 1619 N N . ASP A 1 205 ? -23.5 -1.903 5.254 1 98.81 205 ASP A N 1
ATOM 1620 C CA . ASP A 1 205 ? -24.688 -1.349 5.918 1 98.81 205 ASP A CA 1
ATOM 1621 C C . ASP A 1 205 ? -24.359 -0.912 7.344 1 98.81 205 ASP A C 1
ATOM 1623 O O . ASP A 1 205 ? -24.812 0.139 7.797 1 98.81 205 ASP A O 1
ATOM 1627 N N . THR A 1 206 ? -23.594 -1.695 8.031 1 98.31 206 THR A N 1
ATOM 1628 C CA . THR A 1 206 ? -23.156 -1.328 9.367 1 98.31 206 THR A CA 1
ATOM 1629 C C . THR A 1 206 ? -22.297 -0.069 9.328 1 98.31 206 THR A C 1
ATOM 1631 O O . THR A 1 206 ? -22.469 0.84 10.141 1 98.31 206 THR A O 1
ATOM 1634 N N . PHE A 1 207 ? -21.375 -0.012 8.391 1 98.12 207 PHE A N 1
ATOM 1635 C CA . PHE A 1 207 ? -20.516 1.153 8.188 1 98.12 207 PHE A CA 1
ATOM 1636 C C . PHE A 1 207 ? -21.359 2.402 7.938 1 98.12 207 PHE A C 1
ATOM 1638 O O . PHE A 1 207 ? -21.109 3.451 8.531 1 98.12 207 PHE A O 1
ATOM 1645 N N . ALA A 1 208 ? -22.312 2.285 7.051 1 98.38 208 ALA A N 1
ATOM 1646 C CA . ALA A 1 208 ? -23.188 3.408 6.699 1 98.38 208 ALA A CA 1
ATOM 1647 C C . ALA A 1 208 ? -23.938 3.926 7.918 1 98.38 208 ALA A C 1
ATOM 1649 O O . ALA A 1 208 ? -24.094 5.137 8.094 1 98.38 208 ALA A O 1
ATOM 1650 N N . LYS A 1 209 ? -24.391 3.023 8.758 1 97.69 209 LYS A N 1
ATOM 1651 C CA . LYS A 1 209 ? -25.078 3.418 9.977 1 97.69 209 LYS A CA 1
ATOM 1652 C C . LYS A 1 209 ? -24.156 4.207 10.906 1 97.69 209 LYS A C 1
ATOM 1654 O O . LYS A 1 209 ? -24.578 5.199 11.508 1 97.69 209 LYS A O 1
ATOM 1659 N N . VAL A 1 210 ? -22.938 3.742 11.016 1 95.62 210 VAL A N 1
ATOM 1660 C CA . VAL A 1 210 ? -21.969 4.422 11.859 1 95.62 210 VAL A CA 1
ATOM 1661 C C . VAL A 1 210 ? -21.719 5.832 11.328 1 95.62 210 VAL A C 1
ATOM 1663 O O . VAL A 1 210 ? -21.688 6.793 12.102 1 95.62 210 VAL A O 1
ATOM 1666 N N . VAL A 1 211 ? -21.547 5.945 10.031 1 96.44 211 VAL A N 1
ATOM 1667 C CA . VAL A 1 211 ? -21.281 7.223 9.383 1 96.44 211 VAL A CA 1
ATOM 1668 C C . VAL A 1 211 ? -22.469 8.156 9.57 1 96.44 211 VAL A C 1
ATOM 1670 O O . VAL A 1 211 ? -22.312 9.328 9.914 1 96.44 211 VAL A O 1
ATOM 1673 N N . GLN A 1 212 ? -23.625 7.645 9.352 1 95.56 212 GLN A N 1
ATOM 1674 C CA . GLN A 1 212 ? -24.844 8.445 9.492 1 95.56 212 GLN A CA 1
ATOM 1675 C C . GLN A 1 212 ? -25 8.953 10.922 1 95.56 212 GLN A C 1
ATOM 1677 O O . GLN A 1 212 ? -25.375 10.109 11.141 1 95.56 212 GLN A O 1
ATOM 1682 N N . SER A 1 213 ? -24.75 8.094 11.844 1 95 213 SER A N 1
ATOM 1683 C CA . SER A 1 213 ? -24.828 8.484 13.25 1 95 213 SER A CA 1
ATOM 1684 C C . SER A 1 213 ? -23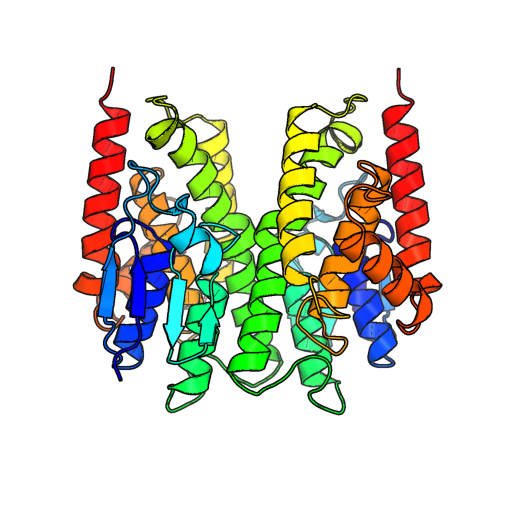.828 9.594 13.562 1 95 213 SER A C 1
ATOM 1686 O O . SER A 1 213 ? -24.141 10.523 14.305 1 95 213 SER A O 1
ATOM 1688 N N . ALA A 1 214 ? -22.672 9.508 12.992 1 93.94 214 ALA A N 1
ATOM 1689 C CA . ALA A 1 214 ? -21.625 10.508 13.227 1 93.94 214 ALA A CA 1
ATOM 1690 C C . ALA A 1 214 ? -22 11.844 12.594 1 93.94 214 ALA A C 1
ATOM 1692 O O . ALA A 1 214 ? -21.719 12.906 13.164 1 93.94 214 ALA A O 1
ATOM 1693 N N . LEU A 1 215 ? -22.578 11.781 11.5 1 93.81 215 LEU A N 1
ATOM 1694 C CA . LEU A 1 215 ? -22.953 12.992 10.766 1 93.81 215 LEU A CA 1
ATOM 1695 C C . LEU A 1 215 ? -24.141 13.68 11.422 1 93.81 215 LEU A C 1
ATOM 1697 O O . LEU A 1 215 ? -24.359 14.875 11.219 1 93.81 215 LEU A O 1
ATOM 1701 N N . SER A 1 216 ? -24.875 12.961 12.188 1 90.88 216 SER A N 1
ATOM 1702 C CA . SER A 1 216 ? -26.078 13.508 12.805 1 90.88 216 SER A CA 1
ATOM 1703 C C . SER A 1 216 ? -25.766 14.133 14.164 1 90.88 216 SER A C 1
ATOM 1705 O O . SER A 1 216 ? -26.609 14.82 14.75 1 90.88 216 SER A O 1
ATOM 1707 N N . LYS A 1 217 ? -24.594 13.922 14.734 1 79.38 217 LYS A N 1
ATOM 1708 C CA . LYS A 1 217 ? -24.219 14.469 16.031 1 79.38 217 LYS A CA 1
ATOM 1709 C C . LYS A 1 217 ? -24 15.984 15.945 1 79.38 217 LYS A C 1
ATOM 1711 O O . LYS A 1 217 ? -23.656 16.625 16.938 1 79.38 217 LYS A O 1
ATOM 1716 N N . LYS A 1 218 ? -25.047 16.859 15.602 1 59.38 218 LYS A N 1
ATOM 1717 C CA . LYS A 1 218 ? -25.016 18.312 15.742 1 59.38 218 LYS A CA 1
ATOM 1718 C C . LYS A 1 218 ? -24.656 18.719 17.172 1 59.38 218 LYS A C 1
ATOM 1720 O O . LYS A 1 218 ? -25.078 18.062 18.125 1 59.38 218 LYS A O 1
ATOM 1725 N N . MET B 1 1 ? 16.031 -4.746 -25.969 1 66.5 1 MET B N 1
ATOM 1726 C CA . MET B 1 1 ? 15.891 -3.295 -25.906 1 66.5 1 MET B CA 1
ATOM 1727 C C . MET B 1 1 ? 15.953 -2.797 -24.469 1 66.5 1 MET B C 1
ATOM 1729 O O . MET B 1 1 ? 15.555 -3.508 -23.547 1 66.5 1 MET B O 1
ATOM 1733 N N . PRO B 1 2 ? 16.594 -1.603 -24.266 1 82.38 2 PRO B N 1
ATOM 1734 C CA . PRO B 1 2 ? 16.766 -1.194 -22.859 1 82.38 2 PRO B CA 1
ATOM 1735 C C . PRO B 1 2 ? 15.438 -0.881 -22.172 1 82.38 2 PRO B C 1
ATOM 1737 O O . PRO B 1 2 ? 14.453 -0.541 -22.844 1 82.38 2 PRO B O 1
ATOM 1740 N N . LEU B 1 3 ? 15.148 -1.261 -20.938 1 96.81 3 LEU B N 1
ATOM 1741 C CA . LEU B 1 3 ? 14.055 -0.849 -20.062 1 96.81 3 LEU B CA 1
ATOM 1742 C C . LEU B 1 3 ? 14.094 0.655 -19.812 1 96.81 3 LEU B C 1
ATOM 1744 O O . LEU B 1 3 ? 15.086 1.182 -19.312 1 96.81 3 LEU B O 1
ATOM 1748 N N . ASP B 1 4 ? 13.016 1.387 -20.25 1 98.62 4 ASP B N 1
ATOM 1749 C CA . ASP B 1 4 ? 12.945 2.807 -19.906 1 98.62 4 ASP B CA 1
ATOM 1750 C C . ASP B 1 4 ? 12.438 3.012 -18.484 1 98.62 4 ASP B C 1
ATOM 1752 O O . ASP B 1 4 ? 11.438 2.408 -18.094 1 98.62 4 ASP B O 1
ATOM 1756 N N . LEU B 1 5 ? 13.141 3.814 -17.75 1 98.75 5 LEU B N 1
ATOM 1757 C CA . LEU B 1 5 ? 12.711 4.184 -16.406 1 98.75 5 LEU B CA 1
ATOM 1758 C C . LEU B 1 5 ? 12.617 5.699 -16.266 1 98.75 5 LEU B C 1
ATOM 1760 O O . LEU B 1 5 ? 13.625 6.402 -16.359 1 98.75 5 LEU B O 1
ATOM 1764 N N . TYR B 1 6 ? 11.406 6.195 -16.188 1 98.81 6 TYR B N 1
ATOM 1765 C CA . TYR B 1 6 ? 11.188 7.598 -15.852 1 98.81 6 TYR B CA 1
ATOM 1766 C C . TYR B 1 6 ? 11.43 7.84 -14.367 1 98.81 6 TYR B C 1
ATOM 1768 O O . TYR B 1 6 ? 10.828 7.18 -13.516 1 98.81 6 TYR B O 1
ATOM 1776 N N . TYR B 1 7 ? 12.336 8.781 -14.07 1 98.12 7 TYR B N 1
ATOM 1777 C CA . TYR B 1 7 ? 12.852 8.797 -12.711 1 98.12 7 TYR B CA 1
ATOM 1778 C C . TYR B 1 7 ? 13.203 10.219 -12.281 1 98.12 7 TYR B C 1
ATOM 1780 O O . TYR B 1 7 ? 13.266 11.125 -13.109 1 98.12 7 TYR B O 1
ATOM 1788 N N . LEU B 1 8 ? 13.281 10.391 -11.031 1 97.75 8 LEU B N 1
ATOM 1789 C CA . LEU B 1 8 ? 13.953 11.477 -10.336 1 97.75 8 LEU B CA 1
ATOM 1790 C C . LEU B 1 8 ? 14.898 10.938 -9.266 1 97.75 8 LEU B C 1
ATOM 1792 O O . LEU B 1 8 ? 14.477 10.195 -8.375 1 97.75 8 LEU B O 1
ATOM 1796 N N . ASP B 1 9 ? 16.141 11.227 -9.266 1 94.5 9 ASP B N 1
ATOM 1797 C CA . ASP B 1 9 ? 17.219 10.578 -8.523 1 94.5 9 ASP B CA 1
ATOM 1798 C C . ASP B 1 9 ? 16.938 10.57 -7.023 1 94.5 9 ASP B C 1
ATOM 1800 O O . ASP B 1 9 ? 17.203 9.586 -6.34 1 94.5 9 ASP B O 1
ATOM 1804 N N . ALA B 1 10 ? 16.375 11.688 -6.508 1 96.94 10 ALA B N 1
ATOM 1805 C CA . ALA B 1 10 ? 16.188 11.867 -5.07 1 96.94 10 ALA B CA 1
ATOM 1806 C C . ALA B 1 10 ? 15 11.039 -4.57 1 96.94 10 ALA B C 1
ATOM 1808 O O . ALA B 1 10 ? 14.828 10.852 -3.365 1 96.94 10 ALA B O 1
ATOM 1809 N N . SER B 1 11 ? 14.18 10.586 -5.504 1 97.88 11 SER B N 1
ATOM 1810 C CA . SER B 1 11 ? 12.93 9.914 -5.152 1 97.88 11 SER B CA 1
ATOM 1811 C C . SER B 1 11 ? 13.188 8.547 -4.531 1 97.88 11 SER B C 1
ATOM 1813 O O . SER B 1 11 ? 13.758 7.668 -5.176 1 97.88 11 SER B O 1
ATOM 1815 N N . PRO B 1 12 ? 12.695 8.297 -3.311 1 98.69 12 PRO B N 1
ATOM 1816 C CA . PRO B 1 12 ? 12.898 6.996 -2.672 1 98.69 12 PRO B CA 1
ATOM 1817 C C . PRO B 1 12 ? 12.266 5.852 -3.461 1 98.69 12 PRO B C 1
ATOM 1819 O O . PRO B 1 12 ? 12.906 4.816 -3.668 1 98.69 12 PRO B O 1
ATOM 1822 N N . PRO B 1 13 ? 11.047 6 -4.016 1 98.81 13 PRO B N 1
ATOM 1823 C CA . PRO B 1 13 ? 10.484 4.918 -4.828 1 98.81 13 PRO B CA 1
ATOM 1824 C C . PRO B 1 13 ? 11.336 4.598 -6.055 1 98.81 13 PRO B C 1
ATOM 1826 O O . PRO B 1 13 ? 11.438 3.436 -6.457 1 98.81 13 PRO B O 1
ATOM 1829 N N . VAL B 1 14 ? 11.945 5.602 -6.652 1 98.81 14 VAL B N 1
ATOM 1830 C CA . VAL B 1 14 ? 12.828 5.379 -7.793 1 98.81 14 VAL B CA 1
ATOM 1831 C C . VAL B 1 14 ? 14.039 4.559 -7.352 1 98.81 14 VAL B C 1
ATOM 1833 O O . VAL B 1 14 ? 14.422 3.594 -8.023 1 98.81 14 VAL B O 1
ATOM 1836 N N . ARG B 1 15 ? 14.602 4.902 -6.238 1 98.94 15 ARG B N 1
ATOM 1837 C CA . ARG B 1 15 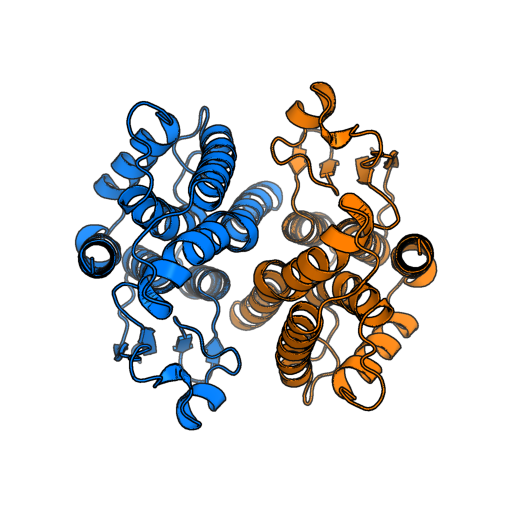? 15.805 4.234 -5.746 1 98.94 15 ARG B CA 1
ATOM 1838 C C . ARG B 1 15 ? 15.523 2.77 -5.426 1 98.94 15 ARG B C 1
ATOM 1840 O O . ARG B 1 15 ? 16.391 1.915 -5.594 1 98.94 15 ARG B O 1
ATOM 1847 N N . ALA B 1 16 ? 14.336 2.449 -4.949 1 98.94 16 ALA B N 1
ATOM 1848 C CA . ALA B 1 16 ? 13.945 1.055 -4.754 1 98.94 16 ALA B CA 1
ATOM 1849 C C . ALA B 1 16 ? 14.039 0.271 -6.062 1 98.94 16 ALA B C 1
ATOM 1851 O O . ALA B 1 16 ? 14.555 -0.848 -6.082 1 98.94 16 ALA B O 1
ATOM 1852 N N . VAL B 1 17 ? 13.555 0.854 -7.168 1 98.94 17 VAL B N 1
ATOM 1853 C CA . VAL B 1 17 ? 13.562 0.197 -8.469 1 98.94 17 VAL B CA 1
ATOM 1854 C C . VAL B 1 17 ? 14.992 0.056 -8.977 1 98.94 17 VAL B C 1
ATOM 1856 O O . VAL B 1 17 ? 15.359 -0.972 -9.555 1 98.94 17 VAL B O 1
ATOM 1859 N N . LEU B 1 18 ? 15.805 1.081 -8.742 1 98.88 18 LEU B N 1
ATOM 1860 C CA . LEU B 1 18 ? 17.203 1.015 -9.148 1 98.88 18 LEU B CA 1
ATOM 1861 C C . LEU B 1 18 ? 17.938 -0.096 -8.398 1 98.88 18 LEU B C 1
ATOM 1863 O O . LEU B 1 18 ? 18.75 -0.82 -8.984 1 98.88 18 LEU B O 1
ATOM 1867 N N . LEU B 1 19 ? 17.672 -0.258 -7.102 1 98.88 19 LEU B N 1
ATOM 1868 C CA . LEU B 1 19 ? 18.25 -1.342 -6.32 1 98.88 19 LEU B CA 1
ATOM 1869 C C . LEU B 1 19 ? 17.859 -2.699 -6.895 1 98.88 19 LEU B C 1
ATOM 1871 O O . LEU B 1 19 ? 18.703 -3.584 -7.039 1 98.88 19 LEU B O 1
ATOM 1875 N N . ALA B 1 20 ? 16.594 -2.865 -7.215 1 98.81 20 ALA B N 1
ATOM 1876 C CA . ALA B 1 20 ? 16.141 -4.109 -7.832 1 98.81 20 ALA B CA 1
ATOM 1877 C C . ALA B 1 20 ? 16.859 -4.359 -9.148 1 98.81 20 ALA B C 1
ATOM 1879 O O . ALA B 1 20 ? 17.266 -5.488 -9.438 1 98.81 20 ALA B O 1
ATOM 1880 N N . GLY B 1 21 ? 16.984 -3.285 -9.977 1 98.38 21 GLY B N 1
ATOM 1881 C CA . GLY B 1 21 ? 17.703 -3.418 -11.234 1 98.38 21 GLY B CA 1
ATOM 1882 C C . GLY B 1 21 ? 19.125 -3.908 -11.055 1 98.38 21 GLY B C 1
ATOM 1883 O O . GLY B 1 21 ? 19.578 -4.809 -11.766 1 98.38 21 GLY B O 1
ATOM 1884 N N . LYS B 1 22 ? 19.812 -3.344 -10.109 1 98.56 22 LYS B N 1
ATOM 1885 C CA . LYS B 1 22 ? 21.188 -3.754 -9.836 1 98.56 22 LYS B CA 1
ATOM 1886 C C . LYS B 1 22 ? 21.25 -5.219 -9.414 1 98.56 22 LYS B C 1
ATOM 1888 O O . LYS B 1 22 ? 22.094 -5.973 -9.898 1 98.56 22 LYS B O 1
ATOM 1893 N N . ALA B 1 23 ? 20.391 -5.609 -8.562 1 98.5 23 ALA B N 1
ATOM 1894 C CA . ALA B 1 23 ? 20.359 -6.984 -8.07 1 98.5 23 ALA B CA 1
ATOM 1895 C C . ALA B 1 23 ? 20.125 -7.973 -9.219 1 98.5 23 ALA B C 1
ATOM 1897 O O . ALA B 1 23 ? 20.625 -9.102 -9.18 1 98.5 23 ALA B O 1
ATOM 1898 N N . LEU B 1 24 ? 19.406 -7.547 -10.227 1 98.19 24 LEU B N 1
ATOM 1899 C CA . LEU B 1 24 ? 19.016 -8.422 -11.328 1 98.19 24 LEU B CA 1
ATOM 1900 C C . LEU B 1 24 ? 19.969 -8.289 -12.508 1 98.19 24 LEU B C 1
ATOM 1902 O O . LEU B 1 24 ? 19.812 -8.977 -13.516 1 98.19 24 LEU B O 1
ATOM 1906 N N . GLY B 1 25 ? 20.891 -7.363 -12.398 1 97.38 25 GLY B N 1
ATOM 1907 C CA . GLY B 1 25 ? 21.812 -7.113 -13.492 1 97.38 25 GLY B CA 1
ATOM 1908 C C . GLY B 1 25 ? 21.172 -6.418 -14.672 1 97.38 25 GLY B C 1
ATOM 1909 O O . GLY B 1 25 ? 21.562 -6.637 -15.82 1 97.38 25 GLY B O 1
ATOM 1910 N N . LEU B 1 26 ? 20.172 -5.594 -14.414 1 97.69 26 LEU B N 1
ATOM 1911 C CA . LEU B 1 26 ? 19.438 -4.898 -15.469 1 97.69 26 LEU B CA 1
ATOM 1912 C C . LEU B 1 26 ? 19.984 -3.482 -15.656 1 97.69 26 LEU B C 1
ATOM 1914 O O . LEU B 1 26 ? 20.406 -2.844 -14.688 1 97.69 26 LEU B O 1
ATOM 1918 N N . GLU B 1 27 ? 19.953 -3.014 -16.828 1 95.31 27 GLU B N 1
ATOM 1919 C CA . GLU B 1 27 ? 20.266 -1.629 -17.156 1 95.31 27 GLU B CA 1
ATOM 1920 C C . GLU B 1 27 ? 19.031 -0.875 -17.625 1 95.31 27 GLU B C 1
ATOM 1922 O O . GLU B 1 27 ? 18.219 -1.406 -18.391 1 95.31 27 GLU B O 1
ATOM 1927 N N . PHE B 1 28 ? 18.891 0.295 -17.125 1 98.12 28 PHE B N 1
ATOM 1928 C CA . PHE B 1 28 ? 17.766 1.125 -17.484 1 98.12 28 PHE B CA 1
ATOM 1929 C C . PHE B 1 28 ? 18.188 2.266 -18.406 1 98.12 28 PHE B C 1
ATOM 1931 O O . PHE B 1 28 ? 19.281 2.814 -18.25 1 98.12 28 PHE B O 1
ATOM 1938 N N . ASN B 1 29 ? 17.406 2.502 -19.375 1 98.38 29 ASN B N 1
ATOM 1939 C CA . ASN B 1 29 ? 17.438 3.801 -20.031 1 98.38 29 ASN B CA 1
ATOM 1940 C C . ASN B 1 29 ? 16.703 4.863 -19.219 1 98.38 29 ASN B C 1
ATOM 1942 O O . ASN B 1 29 ? 15.477 4.926 -19.25 1 98.38 29 ASN B O 1
ATOM 1946 N N . LEU B 1 30 ? 17.469 5.688 -18.516 1 97.94 30 LEU B N 1
ATOM 1947 C CA . LEU B 1 30 ? 16.906 6.617 -17.547 1 97.94 30 LEU B CA 1
ATOM 1948 C C . LEU B 1 30 ? 16.375 7.871 -18.234 1 97.94 30 LEU B C 1
ATOM 1950 O O . LEU B 1 30 ? 17.078 8.484 -19.047 1 97.94 30 LEU B O 1
ATOM 1954 N N . LYS B 1 31 ? 15.164 8.227 -17.969 1 98 31 LYS B N 1
ATOM 1955 C CA . LYS B 1 31 ? 14.5 9.422 -18.469 1 98 31 LYS B CA 1
ATOM 1956 C C . LYS B 1 31 ? 14.062 10.336 -17.328 1 98 31 LYS B C 1
ATOM 1958 O O . LYS B 1 31 ? 13.086 10.047 -16.625 1 98 31 LYS B O 1
ATOM 1963 N N . ILE B 1 32 ? 14.656 11.445 -17.219 1 97.94 32 ILE B N 1
ATOM 1964 C CA . ILE B 1 32 ? 14.438 12.32 -16.078 1 97.94 32 ILE B CA 1
ATOM 1965 C C . ILE B 1 32 ? 13.062 12.977 -16.172 1 97.94 32 ILE B C 1
ATOM 1967 O O . ILE B 1 32 ? 12.641 13.367 -17.266 1 97.94 32 ILE B O 1
ATOM 1971 N N . VAL B 1 33 ? 12.328 12.969 -15.125 1 98.06 33 VAL B N 1
ATOM 1972 C CA . VAL B 1 33 ? 11.094 13.727 -14.938 1 98.06 33 VAL B CA 1
ATOM 1973 C C . VAL B 1 33 ? 11.281 14.758 -13.828 1 98.06 33 VAL B C 1
ATOM 1975 O O . VAL B 1 33 ? 11.336 14.406 -12.648 1 98.06 33 VAL B O 1
ATOM 1978 N N . ASP B 1 34 ? 11.375 16.062 -14.18 1 95 34 ASP B N 1
ATOM 1979 C CA . ASP B 1 34 ? 11.539 17.141 -13.195 1 95 34 ASP B CA 1
ATOM 1980 C C . ASP B 1 34 ? 10.211 17.484 -12.539 1 95 34 ASP B C 1
ATOM 1982 O O . ASP B 1 34 ? 9.398 18.219 -13.109 1 95 34 ASP B O 1
ATOM 1986 N N . LEU B 1 35 ? 10.023 17.078 -11.32 1 93.31 35 LEU B N 1
ATOM 1987 C CA . LEU B 1 35 ? 8.773 17.297 -10.609 1 93.31 35 LEU B CA 1
ATOM 1988 C C . LEU B 1 35 ? 8.625 18.766 -10.211 1 93.31 35 LEU B C 1
ATOM 1990 O O . LEU B 1 35 ? 7.504 19.266 -10.078 1 93.31 35 LEU B O 1
ATOM 1994 N N . PHE B 1 36 ? 9.727 19.484 -9.969 1 89.19 36 PHE B N 1
ATOM 1995 C CA . PHE B 1 36 ? 9.688 20.891 -9.602 1 89.19 36 PHE B CA 1
ATOM 1996 C C . PHE B 1 36 ? 9.203 21.734 -10.766 1 89.19 36 PHE B C 1
ATOM 1998 O O . PHE B 1 36 ? 8.57 22.781 -10.562 1 89.19 36 PHE B O 1
ATOM 2005 N N . LYS B 1 37 ? 9.477 21.297 -11.938 1 94.62 37 LYS B N 1
ATOM 2006 C CA . LYS B 1 37 ? 8.992 21.969 -13.141 1 94.62 37 LYS B CA 1
ATOM 2007 C C . LYS B 1 37 ? 7.656 21.375 -13.594 1 94.62 37 LYS B C 1
ATOM 2009 O O . LYS B 1 37 ? 7.168 21.703 -14.68 1 94.62 37 LYS B O 1
ATOM 2014 N N . LYS B 1 38 ? 7.117 20.406 -12.898 1 96.06 38 LYS B N 1
ATOM 2015 C CA . LYS B 1 38 ? 5.812 19.781 -13.109 1 96.06 38 LYS B CA 1
ATOM 2016 C C . LYS B 1 38 ? 5.785 18.984 -14.406 1 96.06 38 LYS B C 1
ATOM 2018 O O . LYS B 1 38 ? 4.746 18.906 -15.07 1 96.06 38 LYS B O 1
ATOM 2023 N N . GLU B 1 39 ? 6.898 18.469 -14.781 1 97.81 39 GLU B N 1
ATOM 2024 C CA . GLU B 1 39 ? 6.957 17.656 -16 1 97.81 39 GLU B CA 1
ATOM 2025 C C . GLU B 1 39 ? 6.066 16.422 -15.875 1 97.81 39 GLU B C 1
ATOM 2027 O O . GLU B 1 39 ? 5.57 15.906 -16.891 1 97.81 39 GLU B O 1
ATOM 2032 N N . HIS B 1 40 ? 5.828 15.961 -14.648 1 97.56 40 HIS B N 1
ATOM 2033 C CA . HIS B 1 40 ? 4.984 14.805 -14.398 1 97.56 40 HIS B CA 1
ATOM 2034 C C . HIS B 1 40 ? 3.516 15.125 -14.656 1 97.56 40 HIS B C 1
ATOM 2036 O O . HIS B 1 40 ? 2.676 14.227 -14.711 1 97.56 40 HIS B O 1
ATOM 2042 N N . MET B 1 41 ? 3.236 16.391 -14.914 1 97.56 41 MET B N 1
ATOM 2043 C CA . MET B 1 41 ? 1.854 16.797 -15.164 1 97.56 41 MET B CA 1
ATOM 2044 C C . MET B 1 41 ? 1.622 17.078 -16.641 1 97.56 41 MET B C 1
ATOM 2046 O O . MET B 1 41 ? 0.513 17.438 -17.047 1 97.56 41 MET B O 1
ATOM 2050 N N . SER B 1 42 ? 2.633 16.953 -17.469 1 97.94 42 SER B N 1
ATOM 2051 C CA . SER B 1 42 ? 2.461 17.156 -18.891 1 97.94 42 SER B CA 1
ATOM 2052 C C . SER B 1 42 ? 1.492 16.141 -19.484 1 97.94 42 SER B C 1
ATOM 2054 O O . SER B 1 42 ? 1.405 15 -19.016 1 97.94 42 SER B O 1
ATOM 2056 N N . PRO B 1 43 ? 0.777 16.516 -20.547 1 97.62 43 PRO B N 1
ATOM 2057 C CA . PRO B 1 43 ? -0.129 15.57 -21.219 1 97.62 43 PRO B CA 1
ATOM 2058 C C . PRO B 1 43 ? 0.576 14.289 -21.656 1 97.62 43 PRO B C 1
ATOM 2060 O O . PRO B 1 43 ? -0.001 13.203 -21.578 1 97.62 43 PRO B O 1
ATOM 2063 N N . GLU B 1 44 ? 1.755 14.461 -22.125 1 97.25 44 GLU B N 1
ATOM 2064 C CA . GLU B 1 44 ? 2.521 13.312 -22.594 1 97.25 44 GLU B CA 1
ATOM 2065 C C . GLU B 1 44 ? 2.801 12.336 -21.438 1 97.25 44 GLU B C 1
ATOM 2067 O O . GLU B 1 44 ? 2.65 11.125 -21.609 1 97.25 44 GLU B O 1
ATOM 2072 N N . TYR B 1 45 ? 3.221 12.844 -20.281 1 98.31 45 TYR B N 1
ATOM 2073 C CA . TYR B 1 45 ? 3.523 11.969 -19.156 1 98.31 45 TYR B CA 1
ATOM 2074 C C . TYR B 1 45 ? 2.25 11.375 -18.562 1 98.31 45 TYR B C 1
ATOM 2076 O O . TYR B 1 45 ? 2.234 10.219 -18.141 1 98.31 45 TYR B O 1
ATOM 2084 N N . LEU B 1 46 ? 1.164 12.172 -18.562 1 97.62 46 LEU B N 1
ATOM 2085 C CA . LEU B 1 46 ? -0.104 11.703 -18 1 97.62 46 LEU B CA 1
ATOM 2086 C C . LEU B 1 46 ? -0.676 10.562 -18.844 1 97.62 46 LEU B C 1
ATOM 2088 O O . LEU B 1 46 ? -1.386 9.703 -18.312 1 97.62 46 LEU B O 1
ATOM 2092 N N . LYS B 1 47 ? -0.347 10.492 -20.094 1 96.25 47 LYS B N 1
ATOM 2093 C CA . LYS B 1 47 ? -0.744 9.367 -20.938 1 96.25 47 LYS B CA 1
ATOM 2094 C C . LYS B 1 47 ? -0.004 8.094 -20.547 1 96.25 47 LYS B C 1
ATOM 2096 O O . LYS B 1 47 ? -0.535 6.988 -20.688 1 96.25 47 LYS B O 1
ATOM 2101 N N . LEU B 1 48 ? 1.204 8.297 -20.031 1 96.88 48 LEU B N 1
ATOM 2102 C CA . LEU B 1 48 ? 2.027 7.168 -19.594 1 96.88 48 LEU B CA 1
ATOM 2103 C C . LEU B 1 48 ? 1.61 6.688 -18.219 1 96.88 48 LEU B C 1
ATOM 2105 O O . LEU B 1 48 ? 1.466 5.484 -17.984 1 96.88 48 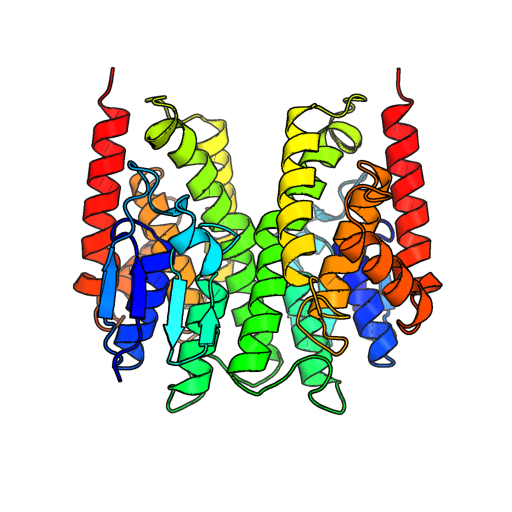LEU B O 1
ATOM 2109 N N . ASN B 1 49 ? 1.41 7.621 -17.359 1 98.31 49 ASN B N 1
ATOM 2110 C CA . ASN B 1 49 ? 1.059 7.371 -15.961 1 98.31 49 ASN B CA 1
ATOM 2111 C C . ASN B 1 49 ? 0.02 8.367 -15.461 1 98.31 49 ASN B C 1
ATOM 2113 O O . ASN B 1 49 ? 0.372 9.422 -14.922 1 98.31 49 ASN B O 1
ATOM 2117 N N . PRO B 1 50 ? -1.248 7.957 -15.469 1 97.69 50 PRO B N 1
ATOM 2118 C CA . PRO B 1 50 ? -2.322 8.875 -15.07 1 97.69 50 PRO B CA 1
ATOM 2119 C C . PRO B 1 50 ? -2.232 9.297 -13.609 1 97.69 50 PRO B C 1
ATOM 2121 O O . PRO B 1 50 ? -2.832 10.297 -13.211 1 97.69 50 PRO B O 1
ATOM 2124 N N . GLN B 1 51 ? -1.475 8.562 -12.797 1 98.12 51 GLN B N 1
ATOM 2125 C CA . GLN B 1 51 ? -1.293 8.945 -11.398 1 98.12 51 GLN B CA 1
ATOM 2126 C C . GLN B 1 51 ? -0.122 9.906 -11.242 1 98.12 51 GLN B C 1
ATOM 2128 O O . GLN B 1 51 ? 0.145 10.398 -10.141 1 98.12 51 GLN B O 1
ATOM 2133 N N . HIS B 1 52 ? 0.618 10.164 -12.336 1 98.06 52 HIS B N 1
ATOM 2134 C CA . HIS B 1 52 ? 1.599 11.234 -12.477 1 98.06 52 HIS B CA 1
ATOM 2135 C C . HIS B 1 52 ? 2.697 11.125 -11.43 1 98.06 52 HIS B C 1
ATOM 2137 O O . HIS B 1 52 ? 3.109 12.125 -10.844 1 98.06 52 HIS B O 1
ATOM 2143 N N . SER B 1 53 ? 3.043 9.914 -11.07 1 97.5 53 SER B N 1
ATOM 2144 C CA . SER B 1 53 ? 4.125 9.672 -10.117 1 97.5 53 SER B CA 1
ATOM 2145 C C . SER B 1 53 ? 5.379 9.164 -10.82 1 97.5 53 SER B C 1
ATOM 2147 O O . SER B 1 53 ? 5.363 8.922 -12.031 1 97.5 53 SER B O 1
ATOM 2149 N N . VAL B 1 54 ? 6.477 9.164 -10.195 1 98.12 54 VAL B N 1
ATOM 2150 C CA . VAL B 1 54 ? 7.676 8.406 -10.547 1 98.12 54 VAL B CA 1
ATOM 2151 C C . VAL B 1 54 ? 7.973 7.375 -9.461 1 98.12 54 VAL B C 1
ATOM 2153 O O . VAL B 1 54 ? 7.629 7.578 -8.297 1 98.12 54 VAL B O 1
ATOM 2156 N N . PRO B 1 55 ? 8.57 6.242 -9.82 1 98.69 55 PRO B N 1
ATOM 2157 C CA . PRO B 1 55 ? 9.039 5.805 -11.141 1 98.69 55 PRO B CA 1
ATOM 2158 C C . PRO B 1 55 ? 7.91 5.316 -12.039 1 98.69 55 PRO B C 1
ATOM 2160 O O . PRO B 1 55 ? 6.848 4.934 -11.547 1 98.69 55 PRO B O 1
ATOM 2163 N N . THR B 1 56 ? 8.102 5.43 -13.312 1 98.88 56 THR B N 1
ATOM 2164 C CA . THR B 1 56 ? 7.336 4.734 -14.344 1 98.88 56 THR B CA 1
ATOM 2165 C C . THR B 1 56 ? 8.25 3.912 -15.242 1 98.88 56 THR B C 1
ATOM 2167 O O . THR B 1 56 ? 9.25 4.426 -15.758 1 98.88 56 THR B O 1
ATOM 2170 N N . LEU B 1 57 ? 7.98 2.631 -15.383 1 98.88 57 LEU B N 1
ATOM 2171 C CA . LEU B 1 57 ? 8.766 1.72 -16.203 1 98.88 57 LEU B CA 1
ATOM 2172 C C . LEU B 1 57 ? 8.062 1.434 -17.531 1 98.88 57 LEU B C 1
ATOM 2174 O O . LEU B 1 57 ? 6.852 1.194 -17.547 1 98.88 57 LEU B O 1
ATOM 2178 N N . VAL B 1 58 ? 8.781 1.524 -18.609 1 98.62 58 VAL B N 1
ATOM 2179 C CA . VAL B 1 58 ? 8.312 1.08 -19.922 1 98.62 58 VAL B CA 1
ATOM 2180 C C . VAL B 1 58 ? 9.18 -0.07 -20.422 1 98.62 58 VAL B C 1
ATOM 2182 O O . VAL B 1 58 ? 10.383 0.101 -20.641 1 98.62 58 VAL B O 1
ATOM 2185 N N . ASP B 1 59 ? 8.664 -1.244 -20.469 1 98.06 59 ASP B N 1
ATOM 2186 C CA . ASP B 1 59 ? 9.273 -2.457 -21 1 98.06 59 ASP B CA 1
ATOM 2187 C C . ASP B 1 59 ? 8.578 -2.893 -22.297 1 98.06 59 ASP B C 1
ATOM 2189 O O . ASP B 1 59 ? 7.617 -3.662 -22.25 1 98.06 59 ASP B O 1
ATOM 2193 N N . ASP B 1 60 ? 9.086 -2.438 -23.406 1 95 60 ASP B N 1
ATOM 2194 C CA . ASP B 1 60 ? 8.453 -2.635 -24.703 1 95 60 ASP B CA 1
ATOM 2195 C C . ASP B 1 60 ? 7.055 -2.023 -24.734 1 95 60 ASP B C 1
ATOM 2197 O O . ASP B 1 60 ? 6.895 -0.813 -24.562 1 95 60 ASP B O 1
ATOM 2201 N N . ASP B 1 61 ? 6.047 -2.818 -24.812 1 95.75 61 ASP B N 1
ATOM 2202 C CA . ASP B 1 61 ? 4.688 -2.309 -24.953 1 95.75 61 ASP B CA 1
ATOM 2203 C C . ASP B 1 61 ? 3.973 -2.303 -23.594 1 95.75 61 ASP B C 1
ATOM 2205 O O . ASP B 1 61 ? 2.758 -2.104 -23.531 1 95.75 61 ASP B O 1
ATOM 2209 N N . PHE B 1 62 ? 4.773 -2.508 -22.609 1 97.69 62 PHE B N 1
ATOM 2210 C CA . PHE B 1 62 ? 4.195 -2.58 -21.266 1 97.69 62 PHE B CA 1
ATOM 2211 C C . PHE B 1 62 ? 4.672 -1.416 -20.406 1 97.69 62 PHE B C 1
ATOM 2213 O O . PHE B 1 62 ? 5.875 -1.2 -20.25 1 97.69 62 PHE B O 1
ATOM 2220 N N . THR B 1 63 ? 3.711 -0.592 -19.859 1 98.44 63 THR B N 1
ATOM 2221 C CA . THR B 1 63 ? 3.998 0.509 -18.953 1 98.44 63 THR B CA 1
ATOM 2222 C C . THR B 1 63 ? 3.43 0.222 -17.562 1 98.44 63 THR B C 1
ATOM 2224 O O . THR B 1 63 ? 2.271 -0.18 -17.422 1 98.44 63 THR B O 1
ATOM 2227 N N . ILE B 1 64 ? 4.27 0.399 -16.594 1 98.62 64 ILE B N 1
ATOM 2228 C CA . ILE B 1 64 ? 3.797 0.111 -15.234 1 98.62 64 ILE B CA 1
ATOM 2229 C C . ILE B 1 64 ? 4.387 1.124 -14.258 1 98.62 64 ILE B C 1
ATOM 2231 O O . ILE B 1 64 ? 5.547 1.522 -14.391 1 98.62 64 ILE B O 1
ATOM 2235 N N . TRP B 1 65 ? 3.557 1.621 -13.477 1 97.94 65 TRP B N 1
ATOM 2236 C CA . TRP B 1 65 ? 3.877 2.334 -12.25 1 97.94 65 TRP B CA 1
ATOM 2237 C C . TRP B 1 65 ? 3.25 1.646 -11.039 1 97.94 65 TRP B C 1
ATOM 2239 O O . TRP B 1 65 ? 2.516 0.667 -11.188 1 97.94 65 TRP B O 1
ATOM 2249 N N . ASP B 1 66 ? 3.59 2.215 -10 1 96.12 66 ASP B N 1
ATOM 2250 C CA . ASP B 1 66 ? 3.943 2.225 -8.586 1 96.12 66 ASP B CA 1
ATOM 2251 C C . ASP B 1 66 ? 5.254 1.479 -8.336 1 96.12 66 ASP B C 1
ATOM 2253 O O . ASP B 1 66 ? 5.438 0.364 -8.836 1 96.12 66 ASP B O 1
ATOM 2257 N N . SER B 1 67 ? 6.211 1.866 -7.566 1 98.81 67 SER B N 1
ATOM 2258 C CA . SER B 1 67 ? 7.535 1.289 -7.363 1 98.81 67 SER B CA 1
ATOM 2259 C C . SER B 1 67 ? 7.441 -0.151 -6.867 1 98.81 67 SER B C 1
ATOM 2261 O O . SER B 1 67 ? 8.211 -1.012 -7.297 1 98.81 67 SER B O 1
ATOM 2263 N N . HIS B 1 68 ? 6.473 -0.49 -6.023 1 98.88 68 HIS B N 1
ATOM 2264 C CA . HIS B 1 68 ? 6.332 -1.828 -5.465 1 98.88 68 HIS B CA 1
ATOM 2265 C C . HIS B 1 68 ? 5.902 -2.83 -6.527 1 98.88 68 HIS B C 1
ATOM 2267 O O . HIS B 1 68 ? 6.395 -3.961 -6.559 1 98.88 68 HIS B O 1
ATOM 2273 N N . ALA B 1 69 ? 4.984 -2.406 -7.441 1 98.81 69 ALA B N 1
ATOM 2274 C CA . ALA B 1 69 ? 4.578 -3.252 -8.562 1 98.81 69 ALA B CA 1
ATOM 2275 C C . ALA B 1 69 ? 5.727 -3.441 -9.555 1 98.81 69 ALA B C 1
ATOM 2277 O O . ALA B 1 69 ? 5.914 -4.531 -10.094 1 98.81 69 ALA B O 1
ATOM 2278 N N . ILE B 1 70 ? 6.508 -2.381 -9.805 1 98.94 70 ILE B N 1
ATOM 2279 C CA . ILE B 1 70 ? 7.625 -2.436 -10.742 1 98.94 70 ILE B CA 1
ATOM 2280 C C . ILE B 1 70 ? 8.656 -3.449 -10.258 1 98.94 70 ILE B C 1
ATOM 2282 O O . ILE B 1 70 ? 9.117 -4.297 -11.031 1 98.94 70 ILE B O 1
ATOM 2286 N N . VAL B 1 71 ? 9.039 -3.365 -8.961 1 98.88 71 VAL B N 1
ATOM 2287 C CA . VAL B 1 71 ? 10.078 -4.258 -8.453 1 98.88 71 VAL B CA 1
ATOM 2288 C C . VAL B 1 71 ? 9.586 -5.703 -8.523 1 98.88 71 VAL B C 1
ATOM 2290 O O . VAL B 1 71 ? 10.352 -6.609 -8.867 1 98.88 71 VAL B O 1
ATOM 2293 N N . GLY B 1 72 ? 8.312 -5.914 -8.18 1 98.75 72 GLY B N 1
ATOM 2294 C CA . GLY B 1 72 ? 7.742 -7.246 -8.336 1 98.75 72 GLY B CA 1
ATOM 2295 C C . GLY B 1 72 ? 7.762 -7.746 -9.766 1 98.75 72 GLY B C 1
ATOM 2296 O O . GLY B 1 72 ? 8.102 -8.898 -10.023 1 98.75 72 GLY B O 1
ATOM 2297 N N . TYR B 1 73 ? 7.402 -6.887 -10.727 1 98.81 73 TYR B N 1
ATOM 2298 C CA . TYR B 1 73 ? 7.41 -7.211 -12.148 1 98.81 73 TYR B CA 1
ATOM 2299 C C . TYR B 1 73 ? 8.805 -7.609 -12.617 1 98.81 73 TYR B C 1
ATOM 2301 O O . TYR B 1 73 ? 8.984 -8.656 -13.242 1 98.81 73 TYR B O 1
ATOM 2309 N N . LEU B 1 74 ? 9.812 -6.828 -12.25 1 98.75 74 LEU B N 1
ATOM 2310 C CA . LEU B 1 74 ? 11.188 -7.047 -12.695 1 98.75 74 LEU B CA 1
ATOM 2311 C C . LEU B 1 74 ? 11.711 -8.391 -12.195 1 98.75 74 LEU B C 1
ATOM 2313 O O . LEU B 1 74 ? 12.305 -9.156 -12.961 1 98.75 74 LEU B O 1
ATOM 2317 N N . VAL B 1 75 ? 11.453 -8.672 -10.914 1 98.44 75 VAL B N 1
ATOM 2318 C CA . VAL B 1 75 ? 12.016 -9.891 -10.344 1 98.44 75 VAL B CA 1
ATOM 2319 C C . VAL B 1 75 ? 11.281 -11.109 -10.906 1 98.44 75 VAL B C 1
ATOM 2321 O O . VAL B 1 75 ? 11.891 -12.156 -11.117 1 98.44 75 VAL B O 1
ATOM 2324 N N . THR B 1 76 ? 9.992 -10.969 -11.133 1 97.94 76 THR B N 1
ATOM 2325 C CA . THR B 1 76 ? 9.219 -12.078 -11.688 1 97.94 76 THR B CA 1
ATOM 2326 C C . THR B 1 76 ? 9.641 -12.375 -13.117 1 97.94 76 THR B C 1
ATOM 2328 O O . THR B 1 76 ? 9.766 -13.531 -13.508 1 97.94 76 THR B O 1
ATOM 2331 N N . LYS B 1 77 ? 9.883 -11.383 -13.891 1 97.56 77 LYS B N 1
ATOM 2332 C CA . LYS B 1 77 ? 10.172 -11.539 -15.312 1 97.56 77 LYS B CA 1
ATOM 2333 C C . LYS B 1 77 ? 11.641 -11.867 -15.547 1 97.56 77 LYS B C 1
ATOM 2335 O O . LYS B 1 77 ? 11.977 -12.688 -16.391 1 97.56 77 LYS B O 1
ATOM 2340 N N . TYR B 1 78 ? 12.516 -11.25 -14.789 1 97.25 78 TYR B N 1
ATOM 2341 C CA . TYR B 1 78 ? 13.93 -11.273 -15.141 1 97.25 78 TYR B CA 1
ATOM 2342 C C . TYR B 1 78 ? 14.742 -12.016 -14.094 1 97.25 78 TYR B C 1
ATOM 2344 O O . TYR B 1 78 ? 15.93 -12.281 -14.297 1 97.25 78 TYR B O 1
ATOM 2352 N N . GLY B 1 79 ? 14.125 -12.328 -12.961 1 96.88 79 GLY B N 1
ATOM 2353 C CA . GLY B 1 79 ? 14.852 -13.016 -11.906 1 96.88 79 GLY B CA 1
ATOM 2354 C C . GLY B 1 79 ? 15.234 -14.438 -12.266 1 96.88 79 GLY B C 1
ATOM 2355 O O . GLY B 1 79 ? 14.508 -15.109 -13 1 96.88 79 GLY B O 1
ATOM 2356 N N . GLU B 1 80 ? 16.312 -14.961 -11.672 1 95.81 80 GLU B N 1
ATOM 2357 C CA . GLU B 1 80 ? 16.828 -16.297 -11.977 1 95.81 80 GLU B CA 1
ATOM 2358 C C . GLU B 1 80 ? 16.219 -17.344 -11.047 1 95.81 80 GLU B C 1
ATOM 2360 O O . GLU B 1 80 ? 16.219 -18.531 -11.367 1 95.81 80 GLU B O 1
ATOM 2365 N N . ASP B 1 81 ? 15.82 -16.891 -9.875 1 95.5 81 ASP B N 1
ATOM 2366 C CA . ASP B 1 81 ? 15.211 -17.766 -8.883 1 95.5 81 ASP B CA 1
ATOM 2367 C C . ASP B 1 81 ? 14.211 -17.016 -8.016 1 95.5 81 ASP B C 1
ATOM 2369 O O . ASP B 1 81 ? 13.867 -15.859 -8.312 1 95.5 81 ASP B O 1
ATOM 2373 N N . ASP B 1 82 ? 13.773 -17.656 -6.973 1 95 82 ASP B N 1
ATOM 2374 C CA . ASP B 1 82 ? 12.68 -17.094 -6.195 1 95 82 ASP B CA 1
ATOM 2375 C C . ASP B 1 82 ? 13.195 -16.438 -4.918 1 95 82 ASP B C 1
ATOM 2377 O O . ASP B 1 82 ? 12.422 -16.156 -4.004 1 95 82 ASP B O 1
ATOM 2381 N N . SER B 1 83 ? 14.453 -16.219 -4.832 1 96.62 83 SER B N 1
ATOM 2382 C CA . SER B 1 83 ? 15.031 -15.758 -3.572 1 96.62 83 SER B CA 1
ATOM 2383 C C . SER B 1 83 ? 14.578 -14.336 -3.238 1 96.62 83 SER B C 1
ATOM 2385 O O . SER B 1 83 ? 14.234 -14.047 -2.09 1 96.62 83 SER B O 1
ATOM 2387 N N . LEU B 1 84 ? 14.508 -13.5 -4.242 1 98.44 84 LEU B N 1
ATOM 2388 C CA . LEU B 1 84 ? 14.156 -12.102 -4.012 1 98.44 84 LEU B CA 1
ATOM 2389 C C . LEU B 1 84 ? 12.648 -11.945 -3.812 1 98.44 84 LEU B C 1
ATOM 2391 O O . LEU B 1 84 ? 12.195 -10.945 -3.25 1 98.44 84 LEU B O 1
ATOM 2395 N N . TYR B 1 85 ? 11.938 -12.906 -4.324 1 98.31 85 TYR B N 1
ATOM 2396 C CA . TYR B 1 85 ? 10.477 -12.852 -4.258 1 98.31 85 TYR B CA 1
ATOM 2397 C C . TYR B 1 85 ? 9.883 -14.25 -4.254 1 98.31 85 TYR B C 1
ATOM 2399 O O . TYR B 1 85 ? 9.414 -14.742 -5.289 1 98.31 85 TYR B O 1
ATOM 2407 N N . PRO B 1 86 ? 9.805 -14.852 -3.055 1 97.56 86 PRO B N 1
ATOM 2408 C CA . PRO B 1 86 ? 9.391 -16.25 -2.943 1 97.56 86 PRO B CA 1
ATOM 2409 C C . PRO B 1 86 ? 8.008 -16.5 -3.529 1 97.56 86 PRO B C 1
ATOM 2411 O O . PRO B 1 86 ? 7.141 -15.625 -3.482 1 97.56 86 PRO B O 1
ATOM 2414 N N . LYS B 1 87 ? 7.824 -17.781 -3.984 1 95.12 87 LYS B N 1
ATOM 2415 C CA . LYS B 1 87 ? 6.535 -18.172 -4.547 1 95.12 87 LYS B CA 1
ATOM 2416 C C . LYS B 1 87 ? 5.695 -18.938 -3.523 1 95.12 87 LYS B C 1
ATOM 2418 O O . LYS B 1 87 ? 4.48 -19.062 -3.678 1 95.12 87 LYS B O 1
ATOM 2423 N N . GLU B 1 88 ? 6.426 -19.469 -2.537 1 96.75 88 GLU B N 1
ATOM 2424 C CA . GLU B 1 88 ? 5.723 -20.172 -1.464 1 96.75 88 GLU B CA 1
ATOM 2425 C C . GLU B 1 88 ? 4.781 -19.234 -0.718 1 96.75 88 GLU B C 1
ATOM 2427 O O . GLU B 1 88 ? 5.145 -18.094 -0.424 1 96.75 88 GLU B O 1
ATOM 2432 N N . ALA B 1 89 ? 3.562 -19.703 -0.429 1 97.44 89 ALA B N 1
ATOM 2433 C CA . ALA B 1 89 ? 2.447 -18.859 0.005 1 97.44 89 ALA B CA 1
ATOM 2434 C C . ALA B 1 89 ? 2.812 -18.062 1.257 1 97.44 89 ALA B C 1
ATOM 2436 O O . ALA B 1 89 ? 2.613 -16.859 1.309 1 97.44 89 ALA B O 1
ATOM 2437 N N . ARG B 1 90 ? 3.359 -18.719 2.254 1 97.88 90 ARG B N 1
ATOM 2438 C CA . ARG B 1 90 ? 3.654 -18.047 3.52 1 97.88 90 ARG B CA 1
ATOM 2439 C C . ARG B 1 90 ? 4.746 -17 3.344 1 97.88 90 ARG B C 1
ATOM 2441 O O . ARG B 1 90 ? 4.582 -15.852 3.758 1 97.88 90 ARG B O 1
ATOM 2448 N N . ALA B 1 91 ? 5.844 -17.406 2.719 1 98.19 91 ALA B N 1
ATOM 2449 C CA . ALA B 1 91 ? 6.973 -16.5 2.516 1 98.19 91 ALA B CA 1
ATOM 2450 C C . ALA B 1 91 ? 6.57 -15.297 1.658 1 98.19 91 ALA B C 1
ATOM 2452 O O . ALA B 1 91 ? 6.938 -14.164 1.96 1 98.19 91 ALA B O 1
ATOM 2453 N N . ARG B 1 92 ? 5.812 -15.562 0.685 1 98.06 92 ARG B N 1
ATOM 2454 C CA . ARG B 1 92 ? 5.324 -14.508 -0.195 1 98.06 92 ARG B CA 1
ATOM 2455 C C . ARG B 1 92 ? 4.441 -13.523 0.566 1 98.06 92 ARG B C 1
ATOM 2457 O O . ARG B 1 92 ? 4.559 -12.312 0.388 1 98.06 92 ARG B O 1
ATOM 2464 N N . ALA B 1 93 ? 3.598 -14.062 1.38 1 98.69 93 ALA B N 1
ATOM 2465 C CA . ALA B 1 93 ? 2.674 -13.219 2.133 1 98.69 93 ALA B CA 1
ATOM 2466 C C . ALA B 1 93 ? 3.43 -12.258 3.045 1 98.69 93 ALA B C 1
ATOM 2468 O O . ALA B 1 93 ? 3.045 -11.094 3.188 1 98.69 93 ALA B O 1
ATOM 2469 N N . ILE B 1 94 ? 4.484 -12.695 3.617 1 98.69 94 ILE B N 1
ATOM 2470 C CA . ILE B 1 94 ? 5.27 -11.844 4.508 1 98.69 94 ILE B CA 1
ATOM 2471 C C . ILE B 1 94 ? 5.926 -10.727 3.705 1 98.69 94 ILE B C 1
ATOM 2473 O O . ILE B 1 94 ? 5.895 -9.562 4.113 1 98.69 94 ILE B O 1
ATOM 2477 N N . VAL B 1 95 ? 6.488 -11.062 2.561 1 98.88 95 VAL B N 1
ATOM 2478 C CA . VAL B 1 95 ? 7.105 -10.062 1.701 1 98.88 95 VAL B CA 1
ATOM 2479 C C . VAL B 1 95 ? 6.059 -9.031 1.284 1 98.88 95 VAL B C 1
ATOM 2481 O O . VAL B 1 95 ? 6.293 -7.82 1.393 1 98.88 95 VAL B O 1
ATOM 2484 N N . ASP B 1 96 ? 4.902 -9.508 0.866 1 98.81 96 ASP B N 1
ATOM 2485 C CA . ASP B 1 96 ? 3.844 -8.617 0.405 1 98.81 96 ASP B CA 1
ATOM 2486 C C . ASP B 1 96 ? 3.346 -7.719 1.538 1 98.81 96 ASP B C 1
ATOM 2488 O O . ASP B 1 96 ? 3.061 -6.539 1.325 1 98.81 96 ASP B O 1
ATOM 2492 N N . GLN B 1 97 ? 3.244 -8.297 2.676 1 98.88 97 GLN B N 1
ATOM 2493 C CA . GLN B 1 97 ? 2.842 -7.512 3.838 1 98.88 97 GLN B CA 1
ATOM 2494 C C . GLN B 1 97 ? 3.807 -6.355 4.082 1 98.88 97 GLN B C 1
ATOM 2496 O O . GLN B 1 97 ? 3.383 -5.242 4.395 1 98.88 97 GLN B O 1
ATOM 2501 N N . ARG B 1 98 ? 5.109 -6.617 3.959 1 98.94 98 ARG B N 1
ATOM 2502 C CA . ARG B 1 98 ? 6.113 -5.582 4.18 1 98.94 98 ARG B CA 1
ATOM 2503 C C . ARG B 1 98 ? 6.074 -4.535 3.074 1 98.94 98 ARG B C 1
ATOM 2505 O O . ARG B 1 98 ? 6.324 -3.354 3.322 1 98.94 98 ARG B O 1
ATOM 2512 N N . LEU B 1 99 ? 5.77 -4.98 1.857 1 98.94 99 LEU B N 1
ATOM 2513 C CA . LEU B 1 99 ? 5.605 -4.031 0.76 1 98.94 99 LEU B CA 1
ATOM 2514 C C . LEU B 1 99 ? 4.41 -3.117 1.007 1 98.94 99 LEU B C 1
ATOM 2516 O O . LEU B 1 99 ? 4.496 -1.905 0.793 1 98.94 99 LEU B O 1
ATOM 2520 N N . HIS B 1 100 ? 3.303 -3.678 1.462 1 98.94 100 HIS B N 1
ATOM 2521 C CA . HIS B 1 100 ? 2.131 -2.867 1.774 1 98.94 100 HIS B CA 1
ATOM 2522 C C . HIS B 1 100 ? 2.387 -1.973 2.982 1 98.94 100 HIS B C 1
ATOM 2524 O O . HIS B 1 100 ? 1.866 -0.857 3.055 1 98.94 100 HIS B O 1
ATOM 2530 N N . PHE B 1 101 ? 3.232 -2.461 3.959 1 98.94 101 PHE B N 1
ATOM 2531 C CA . PHE B 1 101 ? 3.67 -1.623 5.07 1 98.94 101 PHE B CA 1
ATOM 2532 C C . PHE B 1 101 ? 4.402 -0.387 4.559 1 98.94 101 PHE B C 1
ATOM 2534 O O . PHE B 1 101 ? 4.148 0.727 5.023 1 98.94 101 PHE B O 1
ATOM 2541 N N . ASP B 1 102 ? 5.289 -0.572 3.615 1 98.94 102 ASP B N 1
ATOM 2542 C CA . ASP B 1 102 ? 5.988 0.573 3.045 1 98.94 102 ASP B CA 1
ATOM 2543 C C . ASP B 1 102 ? 5.023 1.503 2.314 1 98.94 102 ASP B C 1
ATOM 2545 O O . ASP B 1 102 ? 5.031 2.715 2.537 1 98.94 102 ASP B O 1
ATOM 2549 N N . THR B 1 103 ? 4.141 0.977 1.515 1 98.75 103 THR B N 1
ATOM 2550 C CA . THR B 1 103 ? 3.199 1.743 0.708 1 98.75 103 THR B CA 1
ATOM 2551 C C . THR B 1 103 ? 2.225 2.51 1.597 1 98.75 103 THR B C 1
ATOM 2553 O O . THR B 1 103 ? 1.914 3.672 1.327 1 98.75 103 THR B O 1
ATOM 2556 N N . GLY B 1 104 ? 1.792 1.84 2.645 1 98.38 104 GLY B N 1
ATOM 2557 C CA . GLY B 1 104 ? 0.658 2.359 3.393 1 98.38 104 GLY B CA 1
ATOM 2558 C C . GLY B 1 104 ? 1.058 3.035 4.691 1 98.38 104 GLY B C 1
ATOM 2559 O O . GLY B 1 104 ? 0.264 3.768 5.285 1 98.38 104 GLY B O 1
ATOM 2560 N N . THR B 1 105 ? 2.324 2.848 5.133 1 98.62 105 THR B N 1
ATOM 2561 C CA . THR B 1 105 ? 2.705 3.352 6.449 1 98.62 105 THR B CA 1
ATOM 2562 C C . THR B 1 105 ? 4.02 4.117 6.375 1 98.62 105 THR B C 1
ATOM 2564 O O . THR B 1 105 ? 4.062 5.32 6.656 1 98.62 105 THR B O 1
ATOM 2567 N N . LEU B 1 106 ? 5.125 3.547 5.902 1 98.69 106 LEU B N 1
ATOM 2568 C CA . LEU B 1 106 ? 6.449 4.164 5.926 1 98.69 106 LEU B CA 1
ATOM 2569 C C . LEU B 1 106 ? 6.516 5.34 4.961 1 98.69 106 LEU B C 1
ATOM 2571 O O . LEU B 1 106 ? 6.777 6.473 5.371 1 98.69 106 LEU B O 1
ATOM 2575 N N . PHE B 1 107 ? 6.188 5.062 3.742 1 98.75 107 PHE B N 1
ATOM 2576 C CA . PHE B 1 107 ? 6.359 6.074 2.709 1 98.75 107 PHE B CA 1
ATOM 2577 C C . PHE B 1 107 ? 5.395 7.238 2.922 1 98.75 107 PHE B C 1
ATOM 2579 O O . PHE B 1 107 ? 5.773 8.398 2.758 1 98.75 107 PHE B O 1
ATOM 2586 N N . PRO B 1 108 ? 4.148 6.957 3.322 1 98.38 108 PRO B N 1
ATOM 2587 C CA . PRO B 1 108 ? 3.266 8.094 3.605 1 98.38 108 PRO B CA 1
ATOM 2588 C C . PRO B 1 108 ? 3.801 8.992 4.715 1 98.38 108 PRO B C 1
ATOM 2590 O O . PRO B 1 108 ? 3.602 10.211 4.676 1 98.38 108 PRO B O 1
ATOM 2593 N N . ARG B 1 109 ? 4.438 8.43 5.707 1 98.62 109 ARG B N 1
ATOM 2594 C CA . ARG B 1 109 ? 5.012 9.25 6.77 1 98.62 109 ARG B CA 1
ATOM 2595 C C . ARG B 1 109 ? 6.168 10.094 6.25 1 98.62 109 ARG B C 1
ATOM 2597 O O . ARG B 1 109 ? 6.383 11.219 6.711 1 98.62 109 ARG B O 1
ATOM 2604 N N . LEU B 1 110 ? 6.891 9.523 5.289 1 98.69 110 LEU B N 1
ATOM 2605 C CA . LEU B 1 110 ? 7.934 10.297 4.625 1 98.69 110 LEU B CA 1
ATOM 2606 C C . LEU B 1 110 ? 7.328 11.453 3.832 1 98.69 110 LEU B C 1
ATOM 2608 O O . LEU B 1 110 ? 7.816 12.578 3.902 1 98.69 110 LEU B O 1
ATOM 2612 N N . ARG B 1 111 ? 6.297 11.164 3.086 1 97.25 111 ARG B N 1
ATOM 2613 C CA . ARG B 1 111 ? 5.629 12.211 2.314 1 97.25 111 ARG B CA 1
ATOM 2614 C C . ARG B 1 111 ? 5.086 13.305 3.229 1 97.25 111 ARG B C 1
ATOM 2616 O O . ARG B 1 111 ? 5.23 14.492 2.936 1 97.25 111 ARG B O 1
ATOM 2623 N N . ASN B 1 112 ? 4.523 12.883 4.352 1 97.25 112 ASN B N 1
ATOM 2624 C CA . ASN B 1 112 ? 3.891 13.828 5.27 1 97.25 112 ASN B CA 1
ATOM 2625 C C . ASN B 1 112 ? 4.914 14.758 5.91 1 97.25 112 ASN B C 1
ATOM 2627 O O . ASN B 1 112 ? 4.613 15.922 6.184 1 97.25 112 ASN B O 1
ATOM 2631 N N . ILE B 1 113 ? 6.059 14.266 6.188 1 97.62 113 ILE B N 1
ATOM 2632 C CA . ILE B 1 113 ? 7.055 15.086 6.871 1 97.62 113 ILE B CA 1
ATOM 2633 C C . ILE B 1 113 ? 7.801 15.945 5.855 1 97.62 113 ILE B C 1
ATOM 2635 O O . ILE B 1 113 ? 8.203 17.062 6.16 1 97.62 113 ILE B O 1
ATOM 2639 N N . THR B 1 114 ? 7.918 15.539 4.559 1 97.25 114 THR B N 1
ATOM 2640 C CA . THR B 1 114 ? 8.766 16.234 3.598 1 97.25 114 THR B CA 1
ATOM 2641 C C . THR B 1 114 ? 7.938 17.203 2.752 1 97.25 114 THR B C 1
ATOM 2643 O O . THR B 1 114 ? 8.445 18.234 2.297 1 97.25 114 THR B O 1
ATOM 2646 N N . TYR B 1 115 ? 6.691 16.906 2.549 1 95.12 115 TYR B N 1
ATOM 2647 C CA . TYR B 1 115 ? 5.875 17.688 1.636 1 95.12 115 TYR B CA 1
ATOM 2648 C C . TYR B 1 115 ? 5.797 19.141 2.098 1 95.12 115 TYR B C 1
ATOM 2650 O O . TYR B 1 115 ? 6.074 20.062 1.323 1 95.12 115 TYR B O 1
ATOM 2658 N N . PRO B 1 116 ? 5.473 19.438 3.334 1 95.25 116 PRO B N 1
ATOM 2659 C CA . PRO B 1 116 ? 5.449 20.828 3.779 1 95.25 116 PRO B CA 1
ATOM 2660 C C . PRO B 1 116 ? 6.809 21.516 3.654 1 95.25 116 PRO B C 1
ATOM 2662 O O . PRO B 1 116 ? 6.879 22.703 3.336 1 95.25 116 PRO B O 1
ATOM 2665 N N . LEU B 1 117 ? 7.855 20.75 3.84 1 95 117 LEU B N 1
ATOM 2666 C CA . LEU B 1 117 ? 9.211 21.297 3.781 1 95 117 LEU B CA 1
ATOM 2667 C C . LEU B 1 117 ? 9.586 21.656 2.352 1 95 117 LEU B C 1
ATOM 2669 O O . LEU B 1 117 ? 9.953 22.812 2.076 1 95 117 LEU B O 1
ATOM 2673 N N . ILE B 1 118 ? 9.375 20.703 1.487 1 92.25 118 ILE B N 1
ATOM 2674 C CA . ILE B 1 118 ? 9.961 20.766 0.153 1 92.25 118 ILE B CA 1
ATOM 2675 C C . ILE B 1 118 ? 9 21.5 -0.79 1 92.25 118 ILE B C 1
ATOM 2677 O O . ILE B 1 118 ? 9.43 22.281 -1.637 1 92.25 118 ILE B O 1
ATOM 2681 N N . PHE B 1 119 ? 7.719 21.328 -0.604 1 89 119 PHE B N 1
ATOM 2682 C CA . PHE B 1 119 ? 6.797 21.797 -1.629 1 89 119 PHE B CA 1
ATOM 2683 C C . PHE B 1 119 ? 5.984 22.984 -1.123 1 89 119 PHE B C 1
ATOM 2685 O O . PHE B 1 119 ? 5.453 23.766 -1.917 1 89 119 PHE B O 1
ATOM 2692 N N . LEU B 1 120 ? 5.895 23.125 0.239 1 90.88 120 LEU B N 1
ATOM 2693 C CA . LEU B 1 120 ? 5.102 24.234 0.761 1 90.88 120 LEU B CA 1
ATOM 2694 C C . LEU B 1 120 ? 6 25.297 1.373 1 90.88 120 LEU B C 1
ATOM 2696 O O . LEU B 1 120 ? 5.516 26.359 1.781 1 90.88 120 LEU B O 1
ATOM 2700 N N . GLY B 1 121 ? 7.242 25.031 1.531 1 91.56 121 GLY B N 1
ATOM 2701 C CA . GLY B 1 121 ? 8.195 26.016 2.002 1 91.56 121 GLY B CA 1
ATOM 2702 C C . GLY B 1 121 ? 8.172 26.203 3.506 1 91.56 121 GLY B C 1
ATOM 2703 O O . GLY B 1 121 ? 8.602 27.25 4.016 1 91.56 121 GLY B O 1
ATOM 2704 N N . ASN B 1 122 ? 7.566 25.234 4.203 1 94.12 122 ASN B N 1
ATOM 2705 C CA . ASN B 1 122 ? 7.578 25.25 5.66 1 94.12 122 ASN B CA 1
ATOM 2706 C C . ASN B 1 122 ? 8.883 24.688 6.219 1 94.12 122 ASN B C 1
ATOM 2708 O O . ASN B 1 122 ? 9.094 23.469 6.203 1 94.12 122 ASN B O 1
ATOM 2712 N N . PRO B 1 123 ? 9.688 25.484 6.805 1 94.31 123 PRO B N 1
ATOM 2713 C CA . PRO B 1 123 ? 11.031 25.047 7.18 1 94.31 123 PRO B CA 1
ATOM 2714 C C . PRO B 1 123 ? 11.055 24.312 8.523 1 94.31 123 PRO B C 1
ATOM 2716 O O . PRO B 1 123 ? 12.125 24.109 9.094 1 94.31 123 PRO B O 1
ATOM 2719 N N . VAL B 1 124 ? 9.945 24 9.07 1 94.88 124 VAL B N 1
ATOM 2720 C CA . VAL B 1 124 ? 9.875 23.375 10.391 1 94.88 124 VAL B CA 1
ATOM 2721 C C . VAL B 1 124 ? 9.242 21.984 10.273 1 94.88 124 VAL B C 1
ATOM 2723 O O . VAL B 1 124 ? 8.211 21.828 9.609 1 94.88 124 VAL B O 1
ATOM 2726 N N . ILE B 1 125 ? 9.867 21.031 10.852 1 95.5 125 ILE B N 1
ATOM 2727 C CA . ILE B 1 125 ? 9.281 19.703 10.977 1 95.5 125 ILE B CA 1
ATOM 2728 C C . ILE B 1 125 ? 8.344 19.656 12.18 1 95.5 125 ILE B C 1
ATOM 2730 O O . ILE B 1 125 ? 8.766 19.922 13.312 1 95.5 125 ILE B O 1
ATOM 2734 N N . SER B 1 126 ? 7.148 19.344 11.938 1 95.69 126 SER B N 1
ATOM 2735 C CA . SER B 1 126 ? 6.191 19.328 13.031 1 95.69 126 SER B CA 1
ATOM 2736 C C . SER B 1 126 ? 6.445 18.156 13.977 1 95.69 126 SER B C 1
ATOM 2738 O O . SER B 1 126 ? 6.883 17.078 13.539 1 95.69 126 SER B O 1
ATOM 2740 N N . ASN B 1 127 ? 6.109 18.328 15.273 1 96.88 127 ASN B N 1
ATOM 2741 C CA . ASN B 1 127 ? 6.223 17.266 16.25 1 96.88 127 ASN B CA 1
ATOM 2742 C C . ASN B 1 127 ? 5.301 16.094 15.922 1 96.88 127 ASN B C 1
ATOM 2744 O O . ASN B 1 127 ? 5.637 14.938 16.188 1 96.88 127 ASN B O 1
ATOM 2748 N N . GLU B 1 128 ? 4.223 16.391 15.375 1 96.62 128 GLU B N 1
ATOM 2749 C CA . GLU B 1 128 ? 3.27 15.359 14.984 1 96.62 128 GLU B CA 1
ATOM 2750 C C . GLU B 1 128 ? 3.852 14.461 13.898 1 96.62 128 GLU B C 1
ATOM 2752 O O . GLU B 1 128 ? 3.76 13.234 13.992 1 96.62 128 GLU B O 1
ATOM 2757 N N . ALA B 1 129 ? 4.43 15.094 12.922 1 97.5 129 ALA B N 1
ATOM 2758 C CA . ALA B 1 129 ? 5.035 14.312 11.844 1 97.5 129 ALA B CA 1
ATOM 2759 C C . ALA B 1 129 ? 6.172 13.438 12.375 1 97.5 129 ALA B C 1
ATOM 2761 O O . ALA B 1 129 ? 6.316 12.289 11.961 1 97.5 129 ALA B O 1
ATOM 2762 N N . LYS B 1 130 ? 6.984 13.992 13.273 1 97.88 130 LYS B N 1
ATOM 2763 C CA . LYS B 1 130 ? 8.07 13.227 13.875 1 97.88 130 LYS B CA 1
ATOM 2764 C C . LYS B 1 130 ? 7.543 12.031 14.664 1 97.88 130 LYS B C 1
ATOM 2766 O O . LYS B 1 130 ? 8.078 10.93 14.562 1 97.88 130 LYS B O 1
ATOM 2771 N N . ARG B 1 131 ? 6.52 12.242 15.422 1 97.94 131 ARG B N 1
ATOM 2772 C CA . ARG B 1 131 ? 5.91 11.172 16.203 1 97.94 131 ARG B CA 1
ATOM 2773 C C . ARG B 1 131 ? 5.371 10.07 15.305 1 97.94 131 ARG B C 1
ATOM 2775 O O . ARG B 1 131 ? 5.508 8.891 15.609 1 97.94 131 ARG B O 1
ATOM 2782 N N . ASP B 1 132 ? 4.762 10.477 14.25 1 98.12 132 ASP B N 1
ATOM 2783 C CA . ASP B 1 132 ? 4.223 9.508 13.305 1 98.12 132 ASP B CA 1
ATOM 2784 C C . ASP B 1 132 ? 5.336 8.656 12.688 1 98.12 132 ASP B C 1
ATOM 2786 O O . ASP B 1 132 ? 5.176 7.449 12.508 1 98.12 132 ASP B O 1
ATOM 2790 N N . VAL B 1 133 ? 6.426 9.289 12.336 1 98.69 133 VAL B N 1
ATOM 2791 C CA . VAL B 1 133 ? 7.578 8.57 11.797 1 98.69 133 VAL B CA 1
ATOM 2792 C C . VAL B 1 133 ? 8.102 7.586 12.836 1 98.69 133 VAL B C 1
ATOM 2794 O O . VAL B 1 133 ? 8.391 6.434 12.516 1 98.69 133 VAL B O 1
ATOM 2797 N N . GLU B 1 134 ? 8.211 7.996 14.07 1 98.56 134 GLU B N 1
ATOM 2798 C CA . GLU B 1 134 ? 8.719 7.137 15.133 1 98.56 134 GLU B CA 1
ATOM 2799 C C . GLU B 1 134 ? 7.793 5.945 15.367 1 98.56 134 GLU B C 1
ATOM 2801 O O . GLU B 1 134 ? 8.258 4.844 15.672 1 98.56 134 GLU B O 1
ATOM 2806 N N . GLU B 1 135 ? 6.516 6.125 15.242 1 98.25 135 GLU B N 1
ATOM 2807 C CA . GLU B 1 135 ? 5.59 5 15.312 1 98.25 135 GLU B CA 1
ATOM 2808 C C . GLU B 1 135 ? 5.879 3.979 14.211 1 98.25 135 GLU B C 1
ATOM 2810 O O . GLU B 1 135 ? 5.906 2.773 14.469 1 98.25 135 GLU B O 1
ATOM 2815 N N . ALA B 1 136 ? 6.055 4.469 13.008 1 98.69 136 ALA B N 1
ATOM 2816 C CA . ALA B 1 136 ? 6.391 3.576 11.898 1 98.69 136 ALA B CA 1
ATOM 2817 C C . ALA B 1 136 ? 7.707 2.852 12.164 1 98.69 136 ALA B C 1
ATOM 2819 O O . ALA B 1 136 ? 7.844 1.666 11.844 1 98.69 136 ALA B O 1
ATOM 2820 N N . TYR B 1 137 ? 8.688 3.588 12.742 1 98.81 137 TYR B N 1
ATOM 2821 C CA . TYR B 1 137 ? 9.953 2.977 13.125 1 98.81 137 TYR B CA 1
ATOM 2822 C C . TYR B 1 137 ? 9.727 1.847 14.125 1 98.81 137 TYR B C 1
ATOM 2824 O O . TYR B 1 137 ? 10.383 0.804 14.047 1 98.81 137 TYR B O 1
ATOM 2832 N N . GLN B 1 138 ? 8.82 2.053 15.023 1 98.62 138 GLN B N 1
ATOM 2833 C CA . GLN B 1 138 ? 8.555 1.02 16.016 1 98.62 138 GLN B CA 1
ATOM 2834 C C . GLN B 1 138 ? 8.055 -0.262 15.367 1 98.62 138 GLN B C 1
ATOM 2836 O O . GLN B 1 138 ? 8.445 -1.363 15.758 1 98.62 138 GLN B O 1
ATOM 2841 N N . TYR B 1 139 ? 7.195 -0.145 14.391 1 98.62 139 TYR B N 1
ATOM 2842 C CA . TYR B 1 139 ? 6.73 -1.317 13.656 1 98.62 139 TYR B CA 1
ATOM 2843 C C . TYR B 1 139 ? 7.891 -2.014 12.953 1 98.62 139 TYR B C 1
ATOM 2845 O O . TYR B 1 139 ? 8.062 -3.229 13.086 1 98.62 139 TYR B O 1
ATOM 2853 N N . LEU B 1 140 ? 8.672 -1.236 12.227 1 98.88 140 LEU B N 1
ATOM 2854 C CA . LEU B 1 140 ? 9.797 -1.803 11.484 1 98.88 140 LEU B CA 1
ATOM 2855 C C . LEU B 1 140 ? 10.797 -2.457 12.438 1 98.88 140 LEU B C 1
ATOM 2857 O O . LEU B 1 140 ? 11.352 -3.516 12.125 1 98.88 140 LEU B O 1
ATOM 2861 N N . GLU B 1 141 ? 11.039 -1.783 13.562 1 98.75 141 GLU B N 1
ATOM 2862 C CA . GLU B 1 141 ? 11.898 -2.332 14.602 1 98.75 141 GLU B CA 1
ATOM 2863 C C . GLU B 1 141 ? 11.422 -3.709 15.055 1 98.75 141 GLU B C 1
ATOM 2865 O O . GLU B 1 141 ? 12.227 -4.621 15.25 1 98.75 141 GLU B O 1
ATOM 2870 N N . THR B 1 142 ? 10.148 -3.824 15.172 1 98.12 142 THR B N 1
ATOM 2871 C CA . THR B 1 142 ? 9.531 -5.082 15.578 1 98.12 142 THR B CA 1
ATOM 2872 C C . THR B 1 142 ? 9.68 -6.137 14.484 1 98.12 142 THR B C 1
ATOM 2874 O O . THR B 1 142 ? 9.992 -7.297 14.773 1 98.12 142 THR B O 1
ATOM 2877 N N . PHE B 1 143 ? 9.492 -5.777 13.195 1 98.19 143 PHE B N 1
ATOM 2878 C CA . PHE B 1 143 ? 9.648 -6.707 12.086 1 98.19 143 PHE B CA 1
ATOM 2879 C C . PHE B 1 143 ? 11.062 -7.273 12.055 1 98.19 143 PHE B C 1
ATOM 2881 O O . PHE B 1 143 ? 11.266 -8.43 11.68 1 98.19 143 PHE B O 1
ATOM 2888 N N . LEU B 1 144 ? 12 -6.457 12.414 1 98.62 144 LEU B N 1
ATOM 2889 C CA . LEU B 1 144 ? 13.406 -6.793 12.258 1 98.62 144 LEU B CA 1
ATOM 2890 C C . LEU B 1 144 ? 13.922 -7.559 13.477 1 98.62 144 LEU B C 1
ATOM 2892 O O . LEU B 1 144 ? 15.031 -8.086 13.461 1 98.62 144 LEU B O 1
ATOM 2896 N N . ASP B 1 145 ? 13.156 -7.559 14.539 1 98 145 ASP B N 1
ATOM 2897 C CA . ASP B 1 145 ? 13.594 -8.234 15.75 1 98 145 ASP B CA 1
ATOM 2898 C C . ASP B 1 145 ? 13.852 -9.719 15.492 1 98 145 ASP B C 1
ATOM 2900 O O . ASP B 1 145 ? 12.93 -10.461 15.141 1 98 145 ASP B O 1
ATOM 2904 N N . GLY B 1 146 ? 15.141 -10.125 15.617 1 97.69 146 GLY B N 1
ATOM 2905 C CA . GLY B 1 146 ? 15.539 -11.508 15.406 1 97.69 146 GLY B CA 1
ATOM 2906 C C . GLY B 1 146 ? 15.734 -11.859 13.945 1 97.69 146 GLY B C 1
ATOM 2907 O O . GLY B 1 146 ? 15.922 -13.031 13.602 1 97.69 146 GLY B O 1
ATOM 2908 N N . HIS B 1 147 ? 15.641 -10.938 13.07 1 98.19 147 HIS B N 1
ATOM 2909 C CA . HIS B 1 147 ? 15.781 -11.164 11.633 1 98.19 147 HIS B CA 1
ATOM 2910 C C . HIS B 1 147 ? 16.781 -10.203 11.016 1 98.19 147 HIS B C 1
ATOM 2912 O O . HIS B 1 147 ? 16.875 -9.047 11.422 1 98.19 147 HIS B O 1
ATOM 2918 N N . ASP B 1 148 ? 17.469 -10.641 10 1 98.25 148 ASP B N 1
ATOM 2919 C CA . ASP B 1 148 ? 18.484 -9.82 9.336 1 98.25 148 ASP B CA 1
ATOM 2920 C C . ASP B 1 148 ? 17.844 -8.891 8.305 1 98.25 148 ASP B C 1
ATOM 2922 O O . ASP B 1 148 ? 18.438 -7.867 7.945 1 98.25 148 ASP B O 1
ATOM 2926 N N . TRP B 1 149 ? 16.672 -9.328 7.883 1 98.81 149 TRP B N 1
ATOM 2927 C CA . TRP B 1 149 ? 16.016 -8.586 6.809 1 98.81 149 TRP B CA 1
ATOM 2928 C C . TRP B 1 149 ? 14.539 -8.367 7.125 1 98.81 149 TRP B C 1
ATOM 2930 O O . TRP B 1 149 ? 14 -8.984 8.047 1 98.81 149 TRP B O 1
ATOM 2940 N N . VAL B 1 150 ? 13.867 -7.496 6.418 1 98.81 150 VAL B N 1
ATOM 2941 C CA . VAL B 1 150 ? 12.547 -6.977 6.785 1 98.81 150 VAL B CA 1
ATOM 2942 C C . VAL B 1 150 ? 11.516 -8.102 6.719 1 98.81 150 VAL B C 1
ATOM 2944 O O . VAL B 1 150 ? 10.555 -8.117 7.492 1 98.81 150 VAL B O 1
ATOM 2947 N N . ALA B 1 151 ? 11.711 -9.07 5.797 1 98.5 151 ALA B N 1
ATOM 2948 C CA . ALA B 1 151 ? 10.758 -10.164 5.645 1 98.5 151 ALA B CA 1
ATOM 2949 C C . ALA B 1 151 ? 11.352 -11.484 6.105 1 98.5 151 ALA B C 1
ATOM 2951 O O . ALA B 1 151 ? 10.891 -12.562 5.711 1 98.5 151 ALA B O 1
ATOM 2952 N N . GLY B 1 152 ? 12.484 -11.461 6.832 1 97.12 152 GLY B N 1
ATOM 2953 C CA . GLY B 1 152 ? 13.031 -12.711 7.336 1 97.12 152 GLY B CA 1
ATOM 2954 C C . GLY B 1 152 ? 14.547 -12.766 7.277 1 97.12 152 GLY B C 1
ATOM 2955 O O . GLY B 1 152 ? 15.219 -11.82 7.688 1 97.12 152 GLY B O 1
ATOM 2956 N N . ASP B 1 153 ? 15.016 -13.898 6.77 1 96.06 153 ASP B N 1
ATOM 2957 C CA . ASP B 1 153 ? 16.438 -14.164 6.969 1 96.06 153 ASP B CA 1
ATOM 2958 C C . ASP B 1 153 ? 17.219 -13.953 5.672 1 96.06 153 ASP B C 1
ATOM 2960 O O . ASP B 1 153 ? 18.438 -14.18 5.633 1 96.06 153 ASP B O 1
ATOM 2964 N N . HIS B 1 154 ? 16.625 -13.586 4.723 1 97.06 154 HIS B N 1
ATOM 2965 C CA . HIS B 1 154 ? 17.312 -13.266 3.473 1 97.06 154 HIS B CA 1
ATOM 2966 C C . HIS B 1 154 ? 16.703 -12.031 2.816 1 97.06 154 HIS B C 1
ATOM 2968 O O . HIS B 1 154 ? 15.57 -11.656 3.113 1 97.06 154 HIS B O 1
ATOM 2974 N N . ILE B 1 155 ? 17.531 -11.438 1.964 1 98.5 155 ILE B N 1
ATOM 2975 C CA . ILE B 1 155 ? 17.141 -10.227 1.256 1 98.5 155 ILE B CA 1
ATOM 2976 C C . ILE B 1 155 ? 15.984 -10.531 0.302 1 98.5 155 ILE B C 1
ATOM 2978 O O . ILE B 1 155 ? 15.977 -11.57 -0.353 1 98.5 155 ILE B O 1
ATOM 2982 N N . THR B 1 156 ? 14.984 -9.711 0.267 1 98.81 156 THR B N 1
ATOM 2983 C CA . THR B 1 156 ? 13.891 -9.75 -0.696 1 98.81 156 THR B CA 1
ATOM 2984 C C . THR B 1 156 ? 13.625 -8.367 -1.281 1 98.81 156 THR B C 1
ATOM 2986 O O . THR B 1 156 ? 14.266 -7.391 -0.884 1 98.81 156 THR B O 1
ATOM 2989 N N . ILE B 1 157 ? 12.664 -8.242 -2.16 1 98.88 157 ILE B N 1
ATOM 2990 C CA . ILE B 1 157 ? 12.305 -6.969 -2.773 1 98.88 157 ILE B CA 1
ATOM 2991 C C . ILE B 1 157 ? 11.742 -6.023 -1.712 1 98.88 157 ILE B C 1
ATOM 2993 O O . ILE B 1 157 ? 11.75 -4.805 -1.892 1 98.88 157 ILE B O 1
ATOM 2997 N N . ALA B 1 158 ? 11.203 -6.555 -0.604 1 98.94 158 ALA B N 1
ATOM 2998 C CA . ALA B 1 158 ? 10.727 -5.703 0.481 1 98.94 158 ALA B CA 1
ATOM 2999 C C . ALA B 1 158 ? 11.859 -4.855 1.053 1 98.94 158 ALA B C 1
ATOM 3001 O O . ALA B 1 158 ? 11.641 -3.719 1.479 1 98.94 158 ALA B O 1
ATOM 3002 N N . ASP B 1 159 ? 13.047 -5.422 1.074 1 98.94 159 ASP B N 1
ATOM 3003 C CA . ASP B 1 159 ? 14.188 -4.676 1.601 1 98.94 159 ASP B CA 1
ATOM 3004 C C . ASP B 1 159 ? 14.547 -3.502 0.69 1 98.94 159 ASP B C 1
ATOM 3006 O O . ASP B 1 159 ? 14.93 -2.434 1.168 1 98.94 159 ASP B O 1
ATOM 3010 N N . PHE B 1 160 ? 14.453 -3.689 -0.652 1 98.94 160 PHE B N 1
ATOM 3011 C CA . PHE B 1 160 ? 14.734 -2.598 -1.578 1 98.94 160 PHE B CA 1
ATOM 3012 C C . PHE B 1 160 ? 13.781 -1.434 -1.35 1 98.94 160 PHE B C 1
ATOM 3014 O O . PHE B 1 160 ? 14.203 -0.277 -1.292 1 98.94 160 PHE B O 1
ATOM 3021 N N . CYS B 1 161 ? 12.516 -1.741 -1.16 1 98.94 161 CYS B N 1
ATOM 3022 C CA . CYS B 1 161 ? 11.492 -0.713 -1.01 1 98.94 161 CYS B CA 1
ATOM 3023 C C . CYS B 1 161 ? 11.586 -0.041 0.354 1 98.94 161 CYS B C 1
ATOM 3025 O O . CYS B 1 161 ? 11.586 1.188 0.448 1 98.94 161 CYS B O 1
ATOM 3027 N N . CYS B 1 162 ? 11.758 -0.788 1.403 1 98.94 162 CYS B N 1
ATOM 3028 C CA . CYS B 1 162 ? 11.781 -0.24 2.754 1 98.94 162 CYS B CA 1
ATOM 3029 C C . CYS B 1 162 ? 13.062 0.547 3.002 1 98.94 162 CYS B C 1
ATOM 3031 O O . CYS B 1 162 ? 13.047 1.558 3.707 1 98.94 162 CYS B O 1
ATOM 3033 N N . VAL B 1 163 ? 14.203 0.123 2.436 1 98.94 163 VAL B N 1
ATOM 3034 C CA . VAL B 1 163 ? 15.469 0.779 2.748 1 98.94 163 VAL B CA 1
ATOM 3035 C C . VAL B 1 163 ? 15.508 2.162 2.102 1 98.94 163 VAL B C 1
ATOM 3037 O O . VAL B 1 163 ? 16.047 3.107 2.676 1 98.94 163 VAL B O 1
ATOM 3040 N N . SER B 1 164 ? 14.992 2.277 0.876 1 98.94 164 SER B N 1
ATOM 3041 C CA . SER B 1 164 ? 14.977 3.588 0.233 1 98.94 164 SER B CA 1
ATOM 3042 C C . SER B 1 164 ? 14.141 4.586 1.028 1 98.94 164 SER B C 1
ATOM 3044 O O . SER B 1 164 ? 14.578 5.719 1.263 1 98.94 164 SER B O 1
ATOM 3046 N N . THR B 1 165 ? 12.977 4.16 1.511 1 98.94 165 THR B N 1
ATOM 3047 C CA . THR B 1 165 ? 12.117 5.004 2.332 1 98.94 165 THR B CA 1
ATOM 3048 C C . THR B 1 165 ? 12.781 5.301 3.676 1 98.94 165 THR B C 1
ATOM 3050 O O . THR B 1 165 ? 12.867 6.461 4.09 1 98.94 165 THR B O 1
ATOM 3053 N N . THR B 1 166 ? 13.305 4.289 4.348 1 98.94 166 THR B N 1
ATOM 3054 C CA . THR B 1 166 ? 13.82 4.43 5.707 1 98.94 166 THR B CA 1
ATOM 3055 C C . THR B 1 166 ? 15.102 5.254 5.719 1 98.94 166 THR B C 1
ATOM 3057 O O . THR B 1 166 ? 15.32 6.062 6.625 1 98.94 166 THR B O 1
ATOM 3060 N N . SER B 1 167 ? 15.969 5.012 4.738 1 98.88 167 SER B N 1
ATOM 3061 C CA . SER B 1 167 ? 17.188 5.816 4.672 1 98.88 167 SER B CA 1
ATOM 3062 C C . SER B 1 167 ? 16.859 7.293 4.457 1 98.88 167 SER B C 1
ATOM 3064 O O . SER B 1 167 ? 17.562 8.172 4.961 1 98.88 167 SER B O 1
ATOM 3066 N N . SER B 1 168 ? 15.812 7.613 3.738 1 98.88 168 SER B N 1
ATOM 3067 C CA . SER B 1 168 ? 15.352 8.984 3.566 1 98.88 168 SER B CA 1
ATOM 3068 C C . SER B 1 168 ? 14.797 9.547 4.867 1 98.88 168 SER B C 1
ATOM 3070 O O . SER B 1 168 ? 15.102 10.68 5.246 1 98.88 168 SER B O 1
ATOM 3072 N N . LEU B 1 169 ? 13.961 8.742 5.523 1 98.88 169 LEU B N 1
ATOM 3073 C CA . LEU B 1 169 ? 13.406 9.156 6.809 1 98.88 169 LEU B CA 1
ATOM 3074 C C . LEU B 1 169 ? 14.516 9.43 7.82 1 98.88 169 LEU B C 1
ATOM 3076 O O . LEU B 1 169 ? 14.406 10.352 8.633 1 98.88 169 LEU B O 1
ATOM 3080 N N . ASP B 1 170 ? 15.547 8.664 7.746 1 98.62 170 ASP B N 1
ATOM 3081 C CA . ASP B 1 170 ? 16.656 8.742 8.695 1 98.62 170 ASP B CA 1
ATOM 3082 C C . ASP B 1 170 ? 17.375 10.086 8.586 1 98.62 170 ASP B C 1
ATOM 3084 O O . ASP B 1 170 ? 18 10.539 9.539 1 98.62 170 ASP B O 1
ATOM 3088 N N . VAL B 1 171 ? 17.312 10.719 7.418 1 98 171 VAL B N 1
ATOM 3089 C CA . VAL B 1 171 ? 17.875 12.047 7.215 1 98 171 VAL B CA 1
ATOM 3090 C C . VAL B 1 171 ? 17.141 13.062 8.086 1 98 171 VAL B C 1
ATOM 3092 O O . VAL B 1 171 ? 17.734 14 8.602 1 98 171 VAL B O 1
ATOM 3095 N N . LEU B 1 172 ? 15.883 12.852 8.352 1 97.69 172 LEU B N 1
ATOM 3096 C CA . LEU B 1 172 ? 15.016 13.82 9.023 1 97.69 172 LEU B CA 1
ATOM 3097 C C . LEU B 1 172 ? 14.836 13.453 10.492 1 97.69 172 LEU B C 1
ATOM 3099 O O . LEU B 1 172 ? 14.773 14.336 11.352 1 97.69 172 LEU B O 1
ATOM 3103 N N . VAL B 1 173 ? 14.617 12.195 10.711 1 97.75 173 VAL B N 1
ATOM 3104 C CA . VAL B 1 173 ? 14.398 11.625 12.031 1 97.75 173 VAL B CA 1
ATOM 3105 C C . VAL B 1 173 ? 15.367 10.469 12.266 1 97.75 173 VAL B C 1
ATOM 3107 O O . VAL B 1 173 ? 15.023 9.305 12.031 1 97.75 173 VAL B O 1
ATOM 3110 N N . PRO B 1 174 ? 16.516 10.734 12.781 1 97.56 174 PRO B N 1
ATOM 3111 C CA . PRO B 1 174 ? 17.562 9.711 12.891 1 97.56 174 PRO B CA 1
ATOM 3112 C C . PRO B 1 174 ? 17.141 8.539 13.773 1 97.56 174 PRO B C 1
ATOM 3114 O O . PRO B 1 174 ? 16.484 8.727 14.797 1 97.56 174 PRO B O 1
ATOM 3117 N N . THR B 1 175 ? 17.516 7.328 13.352 1 97.06 175 THR B N 1
ATOM 3118 C CA . THR B 1 175 ? 17.172 6.094 14.047 1 97.06 175 THR B CA 1
ATOM 3119 C C . THR B 1 175 ? 18.234 5.738 15.078 1 97.06 175 THR B C 1
ATOM 3121 O O . THR B 1 175 ? 18 4.926 15.977 1 97.06 175 THR B O 1
ATOM 3124 N N . ALA B 1 176 ? 19.422 6.273 14.953 1 91.75 176 ALA B N 1
ATOM 3125 C CA . ALA B 1 176 ? 20.578 5.879 15.758 1 91.75 176 ALA B CA 1
ATOM 3126 C C . ALA B 1 176 ? 20.25 5.922 17.25 1 91.75 176 ALA B C 1
ATOM 3128 O O . ALA B 1 176 ? 19.641 6.879 17.734 1 91.75 176 ALA B O 1
ATOM 3129 N N . ASN B 1 177 ? 20.625 4.855 18 1 90.88 177 ASN B N 1
ATOM 3130 C CA . ASN B 1 177 ? 20.547 4.672 19.438 1 90.88 177 ASN B CA 1
ATOM 3131 C C . ASN B 1 177 ? 19.125 4.328 19.875 1 90.88 177 ASN B C 1
ATOM 3133 O O . ASN B 1 177 ? 18.922 3.623 20.875 1 90.88 177 ASN B O 1
ATOM 3137 N N . ARG B 1 178 ? 18.062 4.762 19.141 1 96.38 178 ARG B N 1
ATOM 3138 C CA . ARG B 1 178 ? 16.703 4.539 19.594 1 96.38 178 ARG B CA 1
ATOM 3139 C C . ARG B 1 178 ? 16.078 3.326 18.906 1 96.38 178 ARG B C 1
ATOM 3141 O O . ARG B 1 178 ? 15.156 2.709 19.438 1 96.38 178 ARG B O 1
ATOM 3148 N N . PHE B 1 179 ? 16.594 3.031 17.766 1 98.62 179 PHE B N 1
ATOM 3149 C CA . PHE B 1 179 ? 16.094 1.901 16.984 1 98.62 179 PHE B CA 1
ATOM 3150 C C . PHE B 1 179 ? 17.25 1.052 16.469 1 98.62 179 PHE B C 1
ATOM 3152 O O . PHE B 1 179 ? 17.578 1.085 15.289 1 98.62 179 PHE B O 1
ATOM 3159 N N . PRO B 1 180 ? 17.797 0.236 17.328 1 98.25 180 PRO B N 1
ATOM 3160 C CA . PRO B 1 180 ? 19.031 -0.475 17 1 98.25 180 PRO B CA 1
ATOM 3161 C C . PRO B 1 180 ? 18.859 -1.492 15.883 1 98.25 180 PRO B C 1
ATOM 3163 O O . PRO B 1 180 ? 19.781 -1.701 15.078 1 98.25 180 PRO B O 1
ATOM 3166 N N . ASN B 1 181 ? 17.719 -2.199 15.852 1 98.62 181 ASN B N 1
ATOM 3167 C CA . ASN B 1 181 ? 17.5 -3.156 14.773 1 98.62 181 ASN B CA 1
ATOM 3168 C C . ASN B 1 181 ? 17.469 -2.467 13.414 1 98.62 181 ASN B C 1
ATOM 3170 O O . ASN B 1 181 ? 18.016 -2.98 12.438 1 98.62 181 ASN B O 1
ATOM 3174 N N . ILE B 1 182 ? 16.812 -1.314 13.367 1 98.88 182 ILE B N 1
ATOM 3175 C CA . ILE B 1 182 ? 16.75 -0.569 12.109 1 98.88 182 ILE B CA 1
ATOM 3176 C C . ILE B 1 182 ? 18.141 -0.095 11.719 1 98.88 182 ILE B C 1
ATOM 3178 O O . ILE B 1 182 ? 18.547 -0.218 10.562 1 98.88 182 ILE B O 1
ATOM 3182 N N . SER B 1 183 ? 18.844 0.479 12.695 1 98.38 183 SER B N 1
ATOM 3183 C CA . SER B 1 183 ? 20.203 0.966 12.422 1 98.38 183 SER B CA 1
ATOM 3184 C C . SER B 1 183 ? 21.094 -0.143 11.875 1 98.38 183 SER B C 1
ATOM 3186 O O . SER B 1 183 ? 21.812 0.062 10.898 1 98.38 183 SER B O 1
ATOM 3188 N N . ALA B 1 184 ? 21.031 -1.287 12.477 1 98.31 184 ALA B N 1
ATOM 3189 C CA . ALA B 1 184 ? 21.828 -2.43 12.023 1 98.31 184 ALA B CA 1
ATOM 3190 C C . ALA B 1 184 ? 21.406 -2.867 10.625 1 98.31 184 ALA B C 1
ATOM 3192 O O . ALA B 1 184 ? 22.25 -3.215 9.797 1 98.31 184 ALA B O 1
ATOM 3193 N N . TRP B 1 185 ? 20.125 -2.889 10.383 1 98.81 185 TRP B N 1
ATOM 3194 C CA . TRP B 1 185 ? 19.578 -3.281 9.086 1 98.81 185 TRP B CA 1
ATOM 3195 C C . TRP B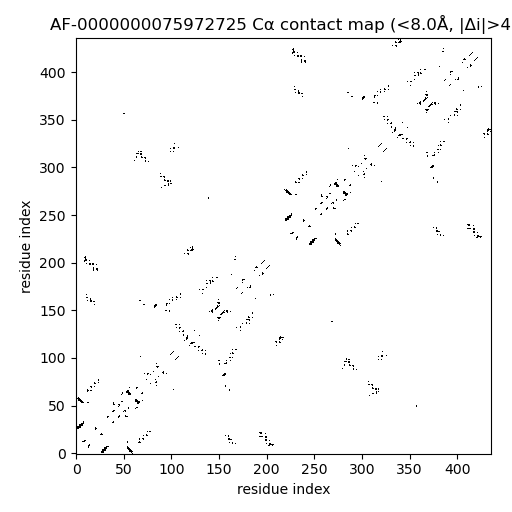 1 185 ? 20 -2.303 8 1 98.81 185 TRP B C 1
ATOM 3197 O O . TRP B 1 185 ? 20.375 -2.713 6.898 1 98.81 185 TRP B O 1
ATOM 3207 N N . LEU B 1 186 ? 19.969 -0.993 8.266 1 98.81 186 LEU B N 1
ATOM 3208 C CA . LEU B 1 186 ? 20.438 0.002 7.309 1 98.81 186 LEU B CA 1
ATOM 3209 C C . LEU B 1 186 ? 21.906 -0.231 6.961 1 98.81 186 LEU B C 1
ATOM 3211 O O . LEU B 1 186 ? 22.281 -0.177 5.789 1 98.81 186 LEU B O 1
ATOM 3215 N N . ALA B 1 187 ? 22.688 -0.473 7.965 1 98.5 187 ALA B N 1
ATOM 3216 C CA . ALA B 1 187 ? 24.109 -0.758 7.738 1 98.5 187 ALA B CA 1
ATOM 3217 C C . ALA B 1 187 ? 24.281 -2.018 6.898 1 98.5 187 ALA B C 1
ATOM 3219 O O . ALA B 1 187 ? 25.125 -2.055 5.996 1 98.5 187 ALA B O 1
ATOM 3220 N N . ARG B 1 188 ? 23.562 -3.051 7.188 1 98.75 188 ARG B N 1
ATOM 3221 C CA . ARG B 1 188 ? 23.609 -4.301 6.434 1 98.75 188 ARG B CA 1
ATOM 3222 C C . ARG B 1 188 ? 23.234 -4.074 4.973 1 98.75 188 ARG B C 1
ATOM 3224 O O . ARG B 1 188 ? 23.859 -4.652 4.074 1 98.75 188 ARG B O 1
ATOM 3231 N N . CYS B 1 189 ? 22.219 -3.293 4.73 1 98.88 189 CYS B N 1
ATOM 3232 C CA . CYS B 1 189 ? 21.812 -2.969 3.367 1 98.88 189 CYS B CA 1
ATOM 3233 C C . CYS B 1 189 ? 22.953 -2.27 2.621 1 98.88 189 CYS B C 1
ATOM 3235 O O . CYS B 1 189 ? 23.266 -2.635 1.49 1 98.88 189 CYS B O 1
ATOM 3237 N N . GLN B 1 190 ? 23.516 -1.302 3.227 1 98.75 190 GLN B N 1
ATOM 3238 C CA . GLN B 1 190 ? 24.609 -0.545 2.625 1 98.75 190 GLN B CA 1
ATOM 3239 C C . GLN B 1 190 ? 25.781 -1.458 2.264 1 98.75 190 GLN B C 1
ATOM 3241 O O . GLN B 1 190 ? 26.391 -1.308 1.2 1 98.75 190 GLN B O 1
ATOM 3246 N N . GLU B 1 191 ? 26 -2.398 3.084 1 98.38 191 GLU B N 1
ATOM 3247 C CA . GLU B 1 191 ? 27.172 -3.252 2.936 1 98.38 191 GLU B CA 1
ATOM 3248 C C . GLU B 1 191 ? 26.906 -4.379 1.938 1 98.38 191 GLU B C 1
ATOM 3250 O O . GLU B 1 191 ? 27.828 -4.805 1.224 1 98.38 191 GLU B O 1
ATOM 3255 N N . ASN B 1 192 ? 25.734 -4.852 1.838 1 98.38 192 ASN B N 1
ATOM 3256 C CA . ASN B 1 192 ? 25.531 -6.148 1.196 1 98.38 192 ASN B CA 1
ATOM 3257 C C . ASN B 1 192 ? 24.688 -6.02 -0.075 1 98.38 192 ASN B C 1
ATOM 3259 O O . ASN B 1 192 ? 24.672 -6.93 -0.904 1 98.38 192 ASN B O 1
ATOM 3263 N N . MET B 1 193 ? 23.984 -4.926 -0.282 1 98.69 193 MET B N 1
ATOM 3264 C CA . MET B 1 193 ? 23.172 -4.805 -1.49 1 98.69 193 MET B CA 1
ATOM 3265 C C . MET B 1 193 ? 24.047 -4.449 -2.693 1 98.69 193 MET B C 1
ATOM 3267 O O . MET B 1 193 ? 24.844 -3.518 -2.633 1 98.69 193 MET B O 1
ATOM 3271 N N . VAL B 1 194 ? 23.828 -5.152 -3.715 1 98.31 194 VAL B N 1
ATOM 3272 C CA . VAL B 1 194 ? 24.547 -4.902 -4.953 1 98.31 194 VAL B CA 1
ATOM 3273 C C . VAL B 1 194 ? 24.219 -3.506 -5.477 1 98.31 194 VAL B C 1
ATOM 3275 O O . VAL B 1 194 ? 23.047 -3.168 -5.66 1 98.31 194 VAL B O 1
ATOM 3278 N N . GLY B 1 195 ? 25.266 -2.678 -5.629 1 98.38 195 GLY B N 1
ATOM 3279 C CA . GLY B 1 195 ? 25.094 -1.37 -6.242 1 98.38 195 GLY B CA 1
ATOM 3280 C C . GLY B 1 195 ? 24.438 -0.359 -5.316 1 98.38 195 GLY B C 1
ATOM 3281 O O . GLY B 1 195 ? 23.875 0.634 -5.773 1 98.38 195 GLY B O 1
ATOM 3282 N N . TYR B 1 196 ? 24.484 -0.596 -4.039 1 98.81 196 TYR B N 1
ATOM 3283 C CA . TYR B 1 196 ? 23.828 0.268 -3.066 1 98.81 196 TYR B CA 1
ATOM 3284 C C . TYR B 1 196 ? 24.25 1.721 -3.25 1 98.81 196 TYR B C 1
ATOM 3286 O O . TYR B 1 196 ? 23.422 2.629 -3.195 1 98.81 196 TYR B O 1
ATOM 3294 N N . ALA B 1 197 ? 25.5 2.012 -3.467 1 98.75 197 ALA B N 1
ATOM 3295 C CA . ALA B 1 197 ? 26.016 3.371 -3.602 1 98.75 197 ALA B CA 1
ATOM 3296 C C . ALA B 1 197 ? 25.359 4.09 -4.777 1 98.75 197 ALA B C 1
ATOM 3298 O O . ALA B 1 197 ? 24.844 5.199 -4.629 1 98.75 197 ALA B O 1
ATOM 3299 N N . ALA B 1 198 ? 25.359 3.479 -5.91 1 98.38 198 ALA B N 1
ATOM 3300 C CA . ALA B 1 198 ? 24.828 4.094 -7.125 1 98.38 198 ALA B CA 1
ATOM 3301 C C . ALA B 1 198 ? 23.312 4.141 -7.098 1 98.38 198 ALA B C 1
ATOM 3303 O O . ALA B 1 198 ? 22.703 5.117 -7.547 1 98.38 198 ALA B O 1
ATOM 3304 N N . ALA B 1 199 ? 22.672 3.127 -6.535 1 98.69 199 ALA B N 1
ATOM 3305 C CA . ALA B 1 199 ? 21.219 2.965 -6.664 1 98.69 199 ALA B CA 1
ATOM 3306 C C . ALA B 1 199 ? 20.484 3.676 -5.531 1 98.69 199 ALA B C 1
ATOM 3308 O O . ALA B 1 199 ? 19.344 4.102 -5.699 1 98.69 199 ALA B O 1
ATOM 3309 N N . ASN B 1 200 ? 21.125 3.791 -4.391 1 98.88 200 ASN B N 1
ATOM 3310 C CA . ASN B 1 200 ? 20.422 4.371 -3.26 1 98.88 200 ASN B CA 1
ATOM 3311 C C . ASN B 1 200 ? 21.172 5.566 -2.676 1 98.88 200 ASN B C 1
ATOM 3313 O O . ASN B 1 200 ? 20.594 6.645 -2.514 1 98.88 200 ASN B O 1
ATOM 3317 N N . GLN B 1 201 ? 22.469 5.379 -2.449 1 98.88 201 GLN B N 1
ATOM 3318 C CA . GLN B 1 201 ? 23.188 6.406 -1.711 1 98.88 201 GLN B CA 1
ATOM 3319 C C . GLN B 1 201 ? 23.266 7.707 -2.508 1 98.88 201 GLN B C 1
ATOM 3321 O O . GLN B 1 201 ? 23.094 8.789 -1.954 1 98.88 201 GLN B O 1
ATOM 3326 N N . ALA B 1 202 ? 23.578 7.617 -3.785 1 98.75 202 ALA B N 1
ATOM 3327 C CA . ALA B 1 202 ? 23.688 8.812 -4.617 1 98.75 202 ALA B CA 1
ATOM 3328 C C . ALA B 1 202 ? 22.391 9.625 -4.582 1 98.75 202 ALA B C 1
ATOM 3330 O O . ALA B 1 202 ? 22.422 10.844 -4.371 1 98.75 202 ALA B O 1
ATOM 3331 N N . GLY B 1 203 ? 21.25 8.945 -4.812 1 98.62 203 GLY B N 1
ATOM 3332 C CA . GLY B 1 203 ? 19.969 9.617 -4.738 1 98.62 203 GLY B CA 1
ATOM 3333 C C . GLY B 1 203 ? 19.641 10.133 -3.352 1 98.62 203 GLY B C 1
ATOM 3334 O O . GLY B 1 203 ? 19.016 11.195 -3.205 1 98.62 203 GLY B O 1
ATOM 3335 N N . LEU B 1 204 ? 20.031 9.383 -2.355 1 98.81 204 LEU B N 1
ATOM 3336 C CA . LEU B 1 204 ? 19.828 9.789 -0.968 1 98.81 204 LEU B CA 1
ATOM 3337 C C . LEU B 1 204 ? 20.594 11.078 -0.668 1 98.81 204 LEU B C 1
ATOM 3339 O O . LEU B 1 204 ? 20.078 11.945 0.051 1 98.81 204 LEU B O 1
ATOM 3343 N N . ASP B 1 205 ? 21.828 11.172 -1.174 1 98.81 205 ASP B N 1
ATOM 3344 C CA . ASP B 1 205 ? 22.609 12.383 -0.986 1 98.81 205 ASP B CA 1
ATOM 3345 C C . ASP B 1 205 ? 21.922 13.586 -1.622 1 98.81 205 ASP B C 1
ATOM 3347 O O . ASP B 1 205 ? 21.906 14.68 -1.045 1 98.81 205 ASP B O 1
ATOM 3351 N N . THR B 1 206 ? 21.375 13.398 -2.779 1 98.31 206 THR B N 1
ATOM 3352 C CA . THR B 1 206 ? 20.609 14.461 -3.43 1 98.31 206 THR B CA 1
ATOM 3353 C C . THR B 1 206 ? 19.391 14.836 -2.594 1 98.31 206 THR B C 1
ATOM 3355 O O . THR B 1 206 ? 19.109 16.016 -2.396 1 98.31 206 THR B O 1
ATOM 3358 N N . PHE B 1 207 ? 18.688 13.852 -2.102 1 98.12 207 PHE B N 1
ATOM 3359 C CA . PHE B 1 207 ? 17.531 14.07 -1.241 1 98.12 207 PHE B CA 1
ATOM 3360 C C . PHE B 1 207 ? 17.906 14.867 -0.003 1 98.12 207 PHE B C 1
ATOM 3362 O O . PHE B 1 207 ? 17.219 15.82 0.364 1 98.12 207 PHE B O 1
ATOM 3369 N N . ALA B 1 208 ? 18.984 14.461 0.636 1 98.38 208 ALA B N 1
ATOM 3370 C CA . ALA B 1 208 ? 19.453 15.125 1.847 1 98.38 208 ALA B CA 1
ATOM 3371 C C . ALA B 1 208 ? 19.766 16.594 1.578 1 98.38 208 ALA B C 1
ATOM 3373 O O . ALA B 1 208 ? 19.469 17.469 2.406 1 98.38 208 ALA B O 1
ATOM 3374 N N . LYS B 1 209 ? 20.359 16.859 0.435 1 97.69 209 LYS B N 1
ATOM 3375 C CA . LYS B 1 209 ? 20.656 18.25 0.063 1 97.69 209 LYS B CA 1
ATOM 3376 C C . LYS B 1 209 ? 19.375 19.062 -0.09 1 97.69 209 LYS B C 1
ATOM 3378 O O . LYS B 1 209 ? 19.312 20.219 0.343 1 97.69 209 LYS B O 1
ATOM 3383 N N . VAL B 1 210 ? 18.391 18.469 -0.708 1 95.69 210 VAL B N 1
ATOM 3384 C CA . VAL B 1 210 ? 17.109 19.141 -0.901 1 95.69 210 VAL B CA 1
ATOM 3385 C C . VAL B 1 210 ? 16.484 19.453 0.455 1 95.69 210 VAL B C 1
ATOM 3387 O O . VAL B 1 210 ? 16 20.562 0.683 1 95.69 210 VAL B O 1
ATOM 3390 N N . VAL B 1 211 ? 16.516 18.484 1.345 1 96.38 211 VAL B N 1
ATOM 3391 C CA . VAL B 1 211 ? 15.93 18.625 2.674 1 96.38 211 VAL B CA 1
ATOM 3392 C C . VAL B 1 211 ? 16.672 19.703 3.457 1 96.38 211 VAL B C 1
ATOM 3394 O O . VAL B 1 211 ? 16.062 20.562 4.094 1 96.38 211 VAL B O 1
ATOM 3397 N N . GLN B 1 212 ? 17.953 19.656 3.4 1 95.5 212 GLN B N 1
ATOM 3398 C CA . GLN B 1 212 ? 18.781 20.625 4.117 1 95.5 212 GLN B CA 1
ATOM 3399 C C . GLN B 1 212 ? 18.516 22.047 3.613 1 95.5 212 GLN B C 1
ATOM 3401 O O . GLN B 1 212 ? 18.438 22.984 4.406 1 95.5 212 GLN B O 1
ATOM 3406 N N . SER B 1 213 ? 18.438 22.156 2.33 1 95 213 SER B N 1
ATOM 3407 C CA . SER B 1 213 ? 18.125 23.453 1.743 1 95 213 SER B CA 1
ATOM 3408 C C . SER B 1 213 ? 16.766 23.969 2.207 1 95 213 SER B C 1
ATOM 3410 O O . SER B 1 213 ? 16.609 25.172 2.488 1 95 213 SER B O 1
ATOM 3412 N N . ALA B 1 214 ? 15.82 23.109 2.322 1 93.81 214 ALA B N 1
ATOM 3413 C CA . ALA B 1 214 ? 14.469 23.484 2.748 1 93.81 214 ALA B CA 1
ATOM 3414 C C . ALA B 1 214 ? 14.453 23.891 4.219 1 93.81 214 ALA B C 1
ATOM 3416 O O . ALA B 1 214 ? 13.734 24.812 4.609 1 93.81 214 ALA B O 1
ATOM 3417 N N . LEU B 1 215 ? 15.188 23.234 4.98 1 93.69 215 LEU B N 1
ATOM 3418 C CA . LEU B 1 215 ? 15.234 23.484 6.414 1 93.69 215 LEU B CA 1
ATOM 3419 C C . LEU B 1 215 ? 15.992 24.766 6.719 1 93.69 215 LEU B C 1
ATOM 3421 O O . LEU B 1 215 ? 15.82 25.359 7.785 1 93.69 215 LEU B O 1
ATOM 3425 N N . SER B 1 216 ? 16.797 25.203 5.812 1 90.69 216 SER B N 1
ATOM 3426 C CA . SER B 1 216 ? 17.625 26.375 6.035 1 90.69 216 SER B CA 1
ATOM 3427 C C . SER B 1 216 ? 16.906 27.641 5.586 1 90.69 216 SER B C 1
ATOM 3429 O O . SER B 1 216 ? 17.359 28.766 5.855 1 90.69 216 SER B O 1
ATOM 3431 N N . LYS B 1 217 ? 15.797 27.531 4.84 1 80.06 217 LYS B N 1
ATOM 3432 C CA . LYS B 1 217 ? 15.047 28.703 4.367 1 80.06 217 LYS B CA 1
ATOM 3433 C C . LYS B 1 217 ? 14.352 29.406 5.52 1 80.06 217 LYS B C 1
ATOM 3435 O O . LYS B 1 217 ? 13.664 30.406 5.312 1 80.06 217 LYS B O 1
ATOM 3440 N N . LYS B 1 218 ? 15.117 30.047 6.527 1 60.22 218 LYS B N 1
ATOM 3441 C CA . LYS B 1 218 ? 14.57 30.969 7.523 1 60.22 218 LYS B CA 1
ATOM 3442 C C . LYS B 1 218 ? 13.82 32.125 6.859 1 60.22 218 LYS B C 1
ATOM 3444 O O . LYS B 1 218 ? 14.211 32.594 5.785 1 60.22 218 LYS B O 1
#